Protein 4TX6 (pdb70)

Radius of gyration: 26.4 Å; Cα contacts (8 Å, |Δi|>4): 1433; chains: 2; bounding box: 39×79×67 Å

Structure (mmCIF, N/CA/C/O backbone):
data_4TX6
#
_entry.id   4TX6
#
_cell.length_a   76.398
_cell.length_b   128.514
_cell.length_c   212.102
_cell.angle_alpha   90.00
_cell.angle_beta   90.00
_cell.angle_gamma   90.00
#
_symmetry.space_group_name_H-M   'I 21 21 21'
#
loop_
_entity.id
_entity.type
_entity.pdbx_description
1 polymer 'Class III chitinase ChiA1'
2 non-polymer 3-(2-methoxyphenyl)-6-methyl[1,2]oxazolo[5,4-d]pyrimidin-4(5H)-one
3 non-polymer 'PHOSPHATE ION'
4 water water
#
loop_
_atom_site.group_PDB
_atom_site.id
_atom_site.type_symbol
_atom_site.label_atom_id
_atom_site.label_alt_id
_atom_site.label_comp_id
_atom_site.label_asym_id
_atom_site.label_entity_id
_atom_site.label_seq_id
_atom_site.pdbx_PDB_ins_code
_atom_site.Cartn_x
_atom_site.Cartn_y
_atom_site.Cartn_z
_atom_site.occupancy
_atom_site.B_iso_or_equiv
_atom_site.auth_seq_id
_atom_site.auth_comp_id
_atom_site.auth_asym_id
_atom_site.auth_atom_id
_atom_site.pdbx_PDB_model_num
ATOM 1 N N . SER A 1 2 ? 24.709 56.398 68.635 1.00 42.45 29 SER A N 1
ATOM 2 C CA . SER A 1 2 ? 25.858 56.702 69.566 1.00 41.95 29 SER A CA 1
ATOM 3 C C . SER A 1 2 ? 26.287 55.566 70.592 1.00 38.40 29 SER A C 1
ATOM 4 O O . SER A 1 2 ? 27.487 55.331 70.740 1.00 41.01 29 SER A O 1
ATOM 7 N N . ASN A 1 3 ? 25.365 54.863 71.269 1.00 28.86 30 ASN A N 1
ATOM 8 C CA . ASN A 1 3 ? 25.766 53.868 72.245 1.00 24.64 30 ASN A CA 1
ATOM 9 C C . ASN A 1 3 ? 25.371 52.456 71.725 1.00 21.53 30 ASN A C 1
ATOM 10 O O . ASN A 1 3 ? 24.428 52.288 70.947 1.00 18.74 30 ASN A O 1
ATOM 15 N N . LEU A 1 4 ? 26.130 51.458 72.148 1.00 17.03 31 LEU A N 1
ATOM 16 C CA . LEU A 1 4 ? 25.818 50.065 71.834 1.00 16.18 31 LEU A CA 1
ATOM 17 C C . LEU A 1 4 ? 25.604 49.317 73.143 1.00 14.91 31 LEU A C 1
ATOM 18 O O . LEU A 1 4 ? 26.495 49.322 74.024 1.00 14.88 31 LEU A O 1
ATOM 23 N N . ALA A 1 5 ? 24.431 48.714 73.294 1.00 15.09 32 ALA A N 1
ATOM 24 C CA . ALA A 1 5 ? 24.070 47.924 74.453 1.00 14.97 32 ALA A CA 1
ATOM 25 C C . ALA A 1 5 ? 23.947 46.457 74.022 1.00 15.14 32 ALA A C 1
ATOM 26 O O . ALA A 1 5 ? 23.573 46.156 72.854 1.00 14.61 32 ALA A O 1
ATOM 28 N N . ILE A 1 6 ? 24.285 45.551 74.934 1.00 14.21 33 ILE A N 1
ATOM 29 C CA . ILE A 1 6 ? 24.209 44.099 74.675 1.00 14.01 33 ILE A CA 1
ATOM 30 C C . ILE A 1 6 ? 23.789 43.370 75.930 1.00 14.24 33 ILE A C 1
ATOM 31 O O . ILE A 1 6 ? 24.138 43.801 77.042 1.00 14.98 33 ILE A O 1
ATOM 36 N N . TYR A 1 7 ? 23.025 42.285 75.755 1.00 13.35 34 TYR A N 1
ATOM 37 C CA . TYR A 1 7 ? 22.694 41.359 76.835 1.00 13.13 34 TYR A CA 1
ATOM 38 C C . TYR A 1 7 ? 23.785 40.275 76.962 1.00 13.36 34 TYR A C 1
ATOM 39 O O . TYR A 1 7 ? 24.344 39.799 75.947 1.00 14.04 34 TYR A O 1
ATOM 48 N N . TRP A 1 8 ? 24.081 39.903 78.197 1.00 13.46 35 TRP A N 1
ATOM 49 C CA . TRP A 1 8 ? 24.945 38.782 78.496 1.00 13.40 35 TRP A CA 1
ATOM 50 C C . TRP A 1 8 ? 24.301 38.003 79.624 1.00 13.71 35 TRP A C 1
ATOM 51 O O . TRP A 1 8 ? 23.561 38.574 80.442 1.00 14.33 35 TRP A O 1
ATOM 62 N N . GLY A 1 9 ? 24.564 36.695 79.641 1.00 14.33 36 GLY A N 1
ATOM 63 C CA . GLY A 1 9 ? 24.237 35.824 80.761 1.00 14.16 36 GLY A CA 1
ATOM 64 C C . GLY A 1 9 ? 23.424 34.600 80.353 1.00 15.79 36 GLY A C 1
ATOM 65 O O . GLY A 1 9 ? 23.344 33.665 81.114 1.00 14.53 36 GLY A O 1
ATOM 66 N N . GLN A 1 10 ? 22.796 34.625 79.174 1.00 15.56 37 GLN A N 1
ATOM 67 C CA . GLN A 1 10 ? 21.935 33.522 78.736 1.00 17.43 37 GLN A CA 1
ATOM 68 C C . GLN A 1 10 ? 22.465 32.840 77.451 1.00 18.41 37 GLN A C 1
ATOM 69 O O . GLN A 1 10 ? 21.726 32.117 76.784 1.00 20.70 37 GLN A O 1
ATOM 75 N N . GLY A 1 11 ? 23.702 33.097 77.087 1.00 16.51 38 GLY A N 1
ATOM 76 C CA . GLY A 1 11 ? 24.268 32.518 75.868 1.00 18.94 38 GLY A CA 1
ATOM 77 C C . GLY A 1 11 ? 24.771 31.102 76.146 1.00 19.20 38 GLY A C 1
ATOM 78 O O . GLY A 1 11 ? 25.484 30.886 77.117 1.00 17.43 38 GLY A O 1
ATOM 79 N N . PRO A 1 12 ? 24.395 30.125 75.308 1.00 20.44 39 PRO A N 1
ATOM 80 C CA . PRO A 1 12 ? 24.931 28.759 75.495 1.00 19.81 39 PRO A CA 1
ATOM 81 C C . PRO A 1 12 ? 26.427 28.709 75.382 1.00 16.34 39 PRO A C 1
ATOM 82 O O . PRO A 1 12 ? 26.983 29.279 74.461 1.00 15.40 39 PRO A O 1
ATOM 86 N N . ASN A 1 13 ? 27.078 28.101 76.379 1.00 15.38 40 ASN A N 1
ATOM 87 C CA . ASN A 1 13 ? 28.525 28.036 76.480 1.00 15.88 40 ASN A CA 1
ATOM 88 C C . ASN A 1 13 ? 29.171 29.396 76.400 1.00 15.40 40 ASN A C 1
ATOM 89 O O . ASN A 1 13 ? 30.273 29.534 75.944 1.00 15.62 40 ASN A O 1
ATOM 94 N N . GLN A 1 14 ? 28.498 30.427 76.916 1.00 15.49 41 GLN A N 1
ATOM 95 C CA . GLN A 1 14 ? 29.059 31.779 76.852 1.00 14.28 41 GLN A CA 1
ATOM 96 C C . GLN A 1 14 ? 30.393 31.852 77.531 1.00 14.59 41 GLN A C 1
ATOM 97 O O . GLN A 1 14 ? 30.616 31.232 78.569 1.00 14.50 41 GLN A O 1
ATOM 103 N N . LEU A 1 15 ? 31.256 32.705 77.016 1.00 14.70 42 LEU A N 1
ATOM 104 C CA . LEU A 1 15 ? 32.429 33.133 77.743 1.00 15.82 42 LEU A CA 1
ATOM 105 C C . LEU A 1 15 ? 32.018 33.958 78.935 1.00 15.39 42 LEU A C 1
ATOM 106 O O . LEU A 1 15 ? 30.945 34.577 78.945 1.00 14.55 42 LEU A O 1
ATOM 111 N N . ARG A 1 16 ? 32.913 34.035 79.912 1.00 15.38 43 ARG A N 1
ATOM 112 C CA . ARG A 1 16 ? 32.654 34.840 81.101 1.00 15.41 43 ARG A CA 1
ATOM 113 C C . ARG A 1 16 ? 32.524 36.312 80.757 1.00 14.78 43 ARG A C 1
ATOM 114 O O . ARG A 1 16 ? 33.034 36.773 79.748 1.00 14.45 43 ARG A O 1
ATOM 122 N N . LEU A 1 17 ? 31.911 37.054 81.659 1.00 13.71 44 LEU A N 1
ATOM 123 C CA . LEU A 1 17 ? 31.662 38.447 81.455 1.00 13.36 44 LEU A CA 1
ATOM 124 C C . LEU A 1 17 ? 32.913 39.260 81.130 1.00 13.98 44 LEU A C 1
ATOM 125 O O . LEU A 1 17 ? 32.805 40.144 80.283 1.00 14.62 44 LEU A O 1
ATOM 130 N N . SER A 1 18 ? 34.060 39.011 81.779 1.00 13.68 45 SER A N 1
ATOM 131 C CA . SER A 1 18 ? 35.263 39.794 81.549 1.00 14.83 45 SER A CA 1
ATOM 132 C C . SER A 1 18 ? 35.688 39.776 80.068 1.00 15.68 45 SER A C 1
ATOM 133 O O . SER A 1 18 ? 36.281 40.743 79.615 1.00 14.64 45 SER A O 1
ATOM 136 N N . HIS A 1 19 ? 35.356 38.728 79.323 1.00 15.46 46 HIS A N 1
ATOM 137 C CA . HIS A 1 19 ? 35.656 38.747 77.889 1.00 16.88 46 HIS A CA 1
ATOM 138 C C . HIS A 1 19 ? 34.978 39.923 77.193 1.00 15.97 46 HIS A C 1
ATOM 139 O O . HIS A 1 19 ? 35.579 40.632 76.395 1.00 16.43 46 HIS A O 1
ATOM 146 N N . PHE A 1 20 ? 33.728 40.167 77.546 1.00 15.06 47 PHE A N 1
ATOM 147 C CA . PHE A 1 20 ? 32.976 41.307 77.021 1.00 15.83 47 PHE A CA 1
ATOM 148 C C . PHE A 1 20 ? 33.320 42.641 77.671 1.00 15.69 47 PHE A C 1
ATOM 149 O O . PHE A 1 20 ? 33.308 43.672 76.986 1.00 15.41 47 PHE A O 1
ATOM 157 N N . CYS A 1 21 ? 33.754 42.626 78.941 1.00 14.74 48 CYS A N 1
ATOM 158 C CA . CYS A 1 21 ? 34.346 43.827 79.510 1.00 15.53 48 CYS A CA 1
ATOM 159 C C . CYS A 1 21 ? 35.555 44.341 78.711 1.00 15.41 48 CYS A C 1
ATOM 160 O O . CYS A 1 21 ? 35.842 45.522 78.761 1.00 15.50 48 CYS A O 1
ATOM 163 N N . GLN A 1 22 ? 36.250 43.451 78.020 1.00 14.58 49 GLN A N 1
ATOM 164 C CA . GLN A 1 22 ? 37.421 43.816 77.209 1.00 15.83 49 GLN A CA 1
ATOM 165 C C . GLN A 1 22 ? 37.085 44.240 75.780 1.00 15.82 49 GLN A C 1
ATOM 166 O O . GLN A 1 22 ? 37.971 44.591 75.013 1.00 16.67 49 GLN A O 1
ATOM 172 N N . GLU A 1 23 ? 35.826 44.154 75.413 1.00 15.98 50 GLU A N 1
ATOM 173 C CA . GLU A 1 23 ? 35.394 44.527 74.052 1.00 16.51 50 GLU A CA 1
ATOM 174 C C . GLU A 1 23 ? 35.083 46.016 74.013 1.00 16.11 50 GLU A C 1
ATOM 175 O O . GLU A 1 23 ? 34.079 46.465 74.542 1.00 16.21 50 GLU A O 1
ATOM 181 N N . THR A 1 24 ? 35.962 46.782 73.405 1.00 16.11 51 THR A N 1
ATOM 182 C CA . THR A 1 24 ? 35.871 48.231 73.410 1.00 17.86 51 THR A CA 1
ATOM 183 C C . THR A 1 24 ? 34.512 48.769 72.977 1.00 18.30 51 THR A C 1
ATOM 184 O O . THR A 1 24 ? 33.982 49.736 73.576 1.00 18.69 51 THR A O 1
ATOM 188 N N . SER A 1 25 ? 33.959 48.151 71.938 1.00 17.48 52 SER A N 1
ATOM 189 C CA . SER A 1 25 ? 32.752 48.677 71.301 1.00 17.80 52 SER A CA 1
ATOM 190 C C . SER A 1 25 ? 31.535 48.714 72.209 1.00 16.90 52 SER A C 1
ATOM 191 O O . SER A 1 25 ? 30.638 49.509 71.933 1.00 18.27 52 SER A O 1
ATOM 194 N N . LEU A 1 26 ? 31.467 47.872 73.257 1.00 15.33 53 LEU A N 1
ATOM 195 C CA . LEU A 1 26 ? 30.269 47.816 74.108 1.00 16.01 53 LEU A CA 1
ATOM 196 C C . LEU A 1 26 ? 30.210 48.977 75.077 1.00 16.31 53 LEU A C 1
ATOM 197 O O . LEU A 1 26 ? 31.189 49.236 75.804 1.00 17.70 53 LEU A O 1
ATOM 202 N N . ASP A 1 27 ? 29.085 49.676 75.133 1.00 15.01 54 ASP A N 1
ATOM 203 C CA . ASP A 1 27 ? 28.933 50.754 76.100 1.00 15.41 54 ASP A CA 1
ATOM 204 C C . ASP A 1 27 ? 28.127 50.370 77.343 1.00 15.10 54 ASP A C 1
ATOM 205 O O . ASP A 1 27 ? 28.409 50.873 78.436 1.00 14.68 54 ASP A O 1
ATOM 210 N N . ILE A 1 28 ? 27.132 49.517 77.140 1.00 14.45 55 ILE A N 1
ATOM 211 C CA . ILE A 1 28 ? 26.201 49.072 78.154 1.00 15.02 55 ILE A CA 1
ATOM 212 C C . ILE A 1 28 ? 26.058 47.551 78.070 1.00 15.38 55 ILE A C 1
ATOM 213 O O . ILE A 1 28 ? 25.837 47.009 76.981 1.00 15.94 55 ILE A O 1
ATOM 218 N N . ILE A 1 29 ? 26.211 46.864 79.195 1.00 15.25 56 ILE A N 1
ATOM 219 C CA . ILE A 1 29 ? 25.954 45.439 79.252 1.00 15.34 56 ILE A CA 1
ATOM 220 C C . ILE A 1 29 ? 24.836 45.161 80.268 1.00 14.92 56 ILE A C 1
ATOM 221 O O . ILE A 1 29 ? 24.935 45.549 81.436 1.00 13.93 56 ILE A O 1
ATOM 226 N N . ASN A 1 30 ? 23.789 44.479 79.795 1.00 13.96 57 ASN A N 1
ATOM 227 C CA . ASN A 1 30 ? 22.643 44.095 80.601 1.00 13.84 57 ASN A CA 1
ATOM 228 C C . ASN A 1 30 ? 22.843 42.624 80.964 1.00 14.32 57 ASN A C 1
ATOM 229 O O . ASN A 1 30 ? 22.857 41.763 80.074 1.00 14.01 57 ASN A O 1
ATOM 234 N N . ILE A 1 31 ? 22.964 42.356 82.256 1.00 14.16 58 ILE A N 1
ATOM 235 C CA . ILE A 1 31 ? 23.160 41.006 82.765 1.00 14.74 58 ILE A CA 1
ATOM 236 C C . ILE A 1 31 ? 21.820 40.371 83.057 1.00 13.83 58 ILE A C 1
ATOM 237 O O . ILE A 1 31 ? 21.074 40.837 83.938 1.00 14.12 58 ILE A O 1
ATOM 242 N N . GLY A 1 32 ? 21.455 39.345 82.301 1.00 13.66 59 GLY A N 1
ATOM 243 C CA . GLY A 1 32 ? 20.164 38.678 82.458 1.00 13.80 59 GLY A CA 1
ATOM 244 C C . GLY A 1 32 ? 20.295 37.315 83.133 1.00 14.42 59 GLY A C 1
ATOM 245 O O . GLY A 1 32 ? 21.126 36.508 82.673 1.00 14.47 59 GLY A O 1
ATOM 246 N N . PHE A 1 33 ? 19.495 37.007 84.187 1.00 13.95 60 PHE A N 1
ATOM 247 C CA . PHE A 1 33 ? 18.303 37.740 84.583 1.00 14.44 60 PHE A CA 1
ATOM 248 C C . PHE A 1 33 ? 17.997 37.459 86.036 1.00 14.88 60 PHE A C 1
ATOM 249 O O . PHE A 1 33 ? 18.269 36.345 86.549 1.00 14.34 60 PHE A O 1
ATOM 257 N N . ILE A 1 34 ? 17.380 38.453 86.666 1.00 14.33 61 ILE A N 1
ATOM 258 C CA . ILE A 1 34 ? 16.535 38.229 87.823 1.00 15.20 61 ILE A CA 1
ATOM 259 C C . ILE A 1 34 ? 15.188 37.765 87.277 1.00 15.09 61 ILE A C 1
ATOM 260 O O . ILE A 1 34 ? 14.300 38.570 86.928 1.00 13.86 61 ILE A O 1
ATOM 265 N N . ASN A 1 35 ? 15.040 36.452 87.210 1.00 14.97 62 ASN A N 1
ATOM 266 C CA . ASN A 1 35 ? 13.906 35.866 86.456 1.00 16.81 62 ASN A CA 1
ATOM 267 C C . ASN A 1 35 ? 12.761 35.322 87.308 1.00 18.08 62 ASN A C 1
ATOM 268 O O . ASN A 1 35 ? 11.702 35.007 86.768 1.00 18.44 62 ASN A O 1
ATOM 273 N N . TYR A 1 36 ? 12.953 35.237 88.624 1.00 17.36 63 TYR A N 1
ATOM 274 C CA . TYR A 1 36 ? 11.908 34.851 89.532 1.00 18.48 63 TYR A CA 1
ATOM 275 C C . TYR A 1 36 ? 11.546 36.005 90.412 1.00 18.77 63 TYR A C 1
ATOM 276 O O . TYR A 1 36 ? 12.430 36.679 90.964 1.00 17.99 63 TYR A O 1
ATOM 285 N N . PHE A 1 37 ? 10.251 36.279 90.530 1.00 17.72 64 PHE A N 1
ATOM 286 C CA . PHE A 1 37 ? 9.811 37.429 91.253 1.00 18.03 64 PHE A CA 1
ATOM 287 C C . PHE A 1 37 ? 9.239 37.021 92.615 1.00 19.42 64 PHE A C 1
ATOM 288 O O . PHE A 1 37 ? 8.765 35.887 92.790 1.00 19.05 64 PHE A O 1
ATOM 296 N N . PRO A 1 38 ? 9.311 37.950 93.589 1.00 20.51 65 PRO A N 1
ATOM 297 C CA . PRO A 1 38 ? 9.017 37.607 94.986 1.00 20.82 65 PRO A CA 1
ATOM 298 C C . PRO A 1 38 ? 7.615 37.070 95.240 1.00 21.50 65 PRO A C 1
ATOM 299 O O . PRO A 1 38 ? 7.462 36.235 96.132 1.00 22.42 65 PRO A O 1
ATOM 303 N N . ASP A 1 39 ? 6.608 37.531 94.503 1.00 21.76 66 ASP A N 1
ATOM 304 C CA . ASP A 1 39 ? 5.225 37.090 94.805 1.00 23.92 66 ASP A CA 1
ATOM 305 C C . ASP A 1 39 ? 5.036 35.608 94.566 1.00 25.46 66 ASP A C 1
ATOM 306 O O . ASP A 1 39 ? 4.194 34.990 95.214 1.00 29.40 66 ASP A O 1
ATOM 311 N N . MET A 1 40 ? 5.798 35.011 93.675 1.00 24.04 67 MET A N 1
ATOM 312 C CA . MET A 1 40 ? 5.556 33.621 93.386 1.00 26.70 67 MET A CA 1
ATOM 313 C C . MET A 1 40 ? 6.775 32.736 93.489 1.00 26.70 67 MET A C 1
ATOM 314 O O . MET A 1 40 ? 6.796 31.620 92.998 1.00 27.53 67 MET A O 1
ATOM 319 N N . SER A 1 41 ? 7.783 33.173 94.210 1.00 26.17 68 SER A N 1
ATOM 320 C CA A SER A 1 41 ? 9.014 32.411 94.300 0.50 26.66 68 SER A CA 1
ATOM 321 C CA B SER A 1 41 ? 8.999 32.394 94.303 0.50 25.98 68 SER A CA 1
ATOM 322 C C . SER A 1 41 ? 9.251 31.929 95.734 1.00 26.02 68 SER A C 1
ATOM 323 O O . SER A 1 41 ? 8.730 32.485 96.671 1.00 25.58 68 SER A O 1
ATOM 328 N N . PRO A 1 42 ? 10.061 30.889 95.897 1.00 29.27 69 PRO A N 1
ATOM 329 C CA . PRO A 1 42 ? 10.269 30.394 97.269 1.00 33.02 69 PRO A CA 1
ATOM 330 C C . PRO A 1 42 ? 10.945 31.401 98.176 1.00 32.65 69 PRO A C 1
ATOM 331 O O . PRO A 1 42 ? 11.869 32.109 97.763 1.00 33.39 69 PRO A O 1
ATOM 335 N N . GLY A 1 43 ? 10.406 31.513 99.377 1.00 33.96 70 GLY A N 1
ATOM 336 C CA . GLY A 1 43 ? 10.872 32.440 100.372 1.00 33.91 70 GLY A CA 1
ATOM 337 C C . GLY A 1 43 ? 10.394 33.828 100.124 1.00 33.16 70 GLY A C 1
ATOM 338 O O . GLY A 1 43 ? 10.681 34.728 100.914 1.00 30.64 70 GLY A O 1
ATOM 339 N N . HIS A 1 44 ? 9.646 34.025 99.029 1.00 34.14 71 HIS A N 1
ATOM 340 C CA . HIS A 1 44 ? 9.291 35.358 98.612 1.00 32.45 71 HIS A CA 1
ATOM 341 C C . HIS A 1 44 ? 10.527 36.252 98.386 1.00 27.71 71 HIS A C 1
ATOM 342 O O . HIS A 1 44 ? 10.483 37.474 98.550 1.00 25.47 71 HIS A O 1
ATOM 349 N N . TRP A 1 45 ? 11.610 35.628 97.952 1.00 24.88 72 TRP A N 1
ATOM 350 C CA . TRP A 1 45 ? 12.794 36.356 97.467 1.00 23.87 72 TRP A CA 1
ATOM 351 C C . TRP A 1 45 ? 12.838 36.300 95.939 1.00 22.40 72 TRP A C 1
ATOM 352 O O . TRP A 1 45 ? 12.396 35.330 95.316 1.00 22.22 72 TRP A O 1
ATOM 363 N N . PRO A 1 46 ? 13.450 37.295 95.331 1.00 21.88 73 PRO A N 1
ATOM 364 C CA . PRO A 1 46 ? 13.647 37.119 93.895 1.00 21.43 73 PRO A CA 1
ATOM 365 C C . PRO A 1 46 ? 14.615 35.993 93.633 1.00 22.36 73 PRO A C 1
ATOM 366 O O . PRO A 1 46 ? 15.282 35.540 94.559 1.00 23.95 73 PRO A O 1
ATOM 370 N N . GLY A 1 47 ? 14.681 35.533 92.388 1.00 20.25 74 GLY A N 1
ATOM 371 C CA . GLY A 1 47 ? 15.584 34.451 92.014 1.00 19.86 74 GLY A CA 1
ATOM 372 C C . GLY A 1 47 ? 16.319 34.869 90.761 1.00 18.27 74 GLY A C 1
ATOM 373 O O . GLY A 1 47 ? 15.882 35.765 90.035 1.00 17.54 74 GLY A O 1
ATOM 374 N N . SER A 1 48 ? 17.444 34.220 90.519 1.00 17.71 75 SER A N 1
ATOM 375 C CA . SER A 1 48 ? 18.326 34.620 89.436 1.00 17.16 75 SER A CA 1
ATOM 376 C C . SER A 1 48 ? 18.757 33.377 88.639 1.00 17.45 75 SER A C 1
ATOM 377 O O . SER A 1 48 ? 18.770 32.228 89.154 1.00 17.48 75 SER A O 1
ATOM 380 N N . ASN A 1 49 ? 19.146 33.645 87.403 1.00 17.43 76 ASN A N 1
ATOM 381 C CA . ASN A 1 49 ? 19.716 32.669 86.493 1.00 17.18 76 ASN A CA 1
ATOM 382 C C . ASN A 1 49 ? 20.655 33.377 85.524 1.00 15.74 76 ASN A C 1
ATOM 383 O O . ASN A 1 49 ? 20.247 34.330 84.835 1.00 15.35 76 ASN A O 1
ATOM 388 N N . PHE A 1 50 ? 21.885 32.912 85.467 1.00 14.83 77 PHE A N 1
ATOM 389 C CA . PHE A 1 50 ? 22.903 33.449 84.552 1.00 15.29 77 PHE A CA 1
ATOM 390 C C . PHE A 1 50 ? 23.533 32.312 83.740 1.00 15.18 77 PHE A C 1
ATOM 391 O O . PHE A 1 50 ? 24.758 32.234 83.531 1.00 14.72 77 PHE A O 1
ATOM 399 N N . GLY A 1 51 ? 22.662 31.457 83.225 1.00 16.27 78 GLY A N 1
ATOM 400 C CA . GLY A 1 51 ? 23.089 30.397 82.315 1.00 16.83 78 GLY A CA 1
ATOM 401 C C . GLY A 1 51 ? 24.174 29.530 82.920 1.00 17.67 78 GLY A C 1
ATOM 402 O O . GLY A 1 51 ? 24.050 29.057 84.049 1.00 18.09 78 GLY A O 1
ATOM 403 N N . ASN A 1 52 ? 25.289 29.386 82.220 1.00 17.73 79 ASN A N 1
ATOM 404 C CA . ASN A 1 52 ? 26.360 28.525 82.718 1.00 17.69 79 ASN A CA 1
ATOM 405 C C . ASN A 1 52 ? 27.192 29.105 83.837 1.00 19.11 79 ASN A C 1
ATOM 406 O O . ASN A 1 52 ? 28.112 28.467 84.300 1.00 20.13 79 ASN A O 1
ATOM 411 N N . GLN A 1 53 ? 26.876 30.327 84.287 1.00 17.88 80 GLN A N 1
ATOM 412 C CA . GLN A 1 53 ? 27.659 30.994 85.291 1.00 17.80 80 GLN A CA 1
ATOM 413 C C . GLN A 1 53 ? 27.162 30.645 86.727 1.00 18.77 80 GLN A C 1
ATOM 414 O O . GLN A 1 53 ? 26.019 30.251 86.922 1.00 19.36 80 GLN A O 1
ATOM 420 N N . CYS A 1 54 ? 28.059 30.830 87.690 1.00 18.98 81 CYS A N 1
ATOM 421 C CA . CYS A 1 54 ? 27.801 30.601 89.133 1.00 21.32 81 CYS A CA 1
ATOM 422 C C . CYS A 1 54 ? 27.856 29.112 89.498 1.00 21.74 81 CYS A C 1
ATOM 423 O O . CYS A 1 54 ? 27.720 28.212 88.647 1.00 21.98 81 CYS A O 1
ATOM 426 N N . ASP A 1 55 ? 28.064 28.854 90.778 1.00 22.44 82 ASP A N 1
ATOM 427 C CA . ASP A 1 55 ? 28.387 27.502 91.194 1.00 23.34 82 ASP A CA 1
ATOM 428 C C . ASP A 1 55 ? 27.118 26.708 91.503 1.00 25.46 82 ASP A C 1
ATOM 429 O O . ASP A 1 55 ? 27.197 25.578 91.965 1.00 24.56 82 ASP A O 1
ATOM 434 N N . GLY A 1 56 ? 25.941 27.288 91.273 1.00 21.95 83 GLY A N 1
ATOM 435 C CA . GLY A 1 56 ? 24.728 26.566 91.557 1.00 22.87 83 GLY A CA 1
ATOM 436 C C . GLY A 1 56 ? 24.172 26.714 92.991 1.00 22.32 83 GLY A C 1
ATOM 437 O O . GLY A 1 56 ? 22.982 26.473 93.188 1.00 23.09 83 GLY A O 1
ATOM 438 N N . SER A 1 57 ? 24.968 27.127 93.970 1.00 22.16 84 SER A N 1
ATOM 439 C CA A SER A 1 57 ? 24.419 27.366 95.316 0.50 22.39 84 SER A CA 1
ATOM 440 C CA B SER A 1 57 ? 24.437 27.367 95.315 0.50 22.17 84 SER A CA 1
ATOM 441 C C . SER A 1 57 ? 23.379 28.485 95.323 1.00 21.58 84 SER A C 1
ATOM 442 O O . SER A 1 57 ? 23.437 29.429 94.510 1.00 18.39 84 SER A O 1
ATOM 447 N N . VAL A 1 58 ? 22.437 28.377 96.263 1.00 19.96 85 VAL A N 1
ATOM 448 C CA . VAL A 1 58 ? 21.417 29.392 96.458 1.00 18.79 85 VAL A CA 1
ATOM 449 C C . VAL A 1 58 ? 21.328 29.856 97.897 1.00 19.10 85 VAL A C 1
ATOM 450 O O . VAL A 1 58 ? 21.636 29.103 98.831 1.00 18.02 85 VAL A O 1
ATOM 454 N N . TYR A 1 59 ? 20.896 31.089 98.094 1.00 17.71 86 TYR A N 1
ATOM 455 C CA . TYR A 1 59 ? 20.602 31.588 99.444 1.00 18.57 86 TYR A CA 1
ATOM 456 C C . TYR A 1 59 ? 19.401 30.861 100.061 1.00 18.70 86 TYR A C 1
ATOM 457 O O . TYR A 1 59 ? 18.513 30.429 99.335 1.00 18.25 86 TYR A O 1
ATOM 466 N N . VAL A 1 60 ? 19.360 30.844 101.393 1.00 18.90 87 VAL A N 1
ATOM 467 C CA . VAL A 1 60 ? 18.166 30.491 102.165 1.00 19.50 87 VAL A CA 1
ATOM 468 C C . VAL A 1 60 ? 17.736 31.675 102.958 1.00 19.51 87 VAL A C 1
ATOM 469 O O . VAL A 1 60 ? 18.565 32.554 103.315 1.00 18.95 87 VAL A O 1
ATOM 473 N N . THR A 1 61 ? 16.436 31.741 103.214 1.00 19.60 88 THR A N 1
ATOM 474 C CA . THR A 1 61 ? 15.902 32.774 104.095 1.00 20.44 88 THR A CA 1
ATOM 475 C C . THR A 1 61 ? 16.336 32.489 105.509 1.00 21.13 88 THR A C 1
ATOM 476 O O . THR A 1 61 ? 16.832 31.408 105.813 1.00 21.36 88 THR A O 1
ATOM 480 N N A ASN A 1 62 ? 16.148 33.460 106.381 0.50 22.14 89 ASN A N 1
ATOM 481 N N B ASN A 1 62 ? 16.159 33.434 106.410 0.50 21.38 89 ASN A N 1
ATOM 482 C CA A ASN A 1 62 ? 16.642 33.328 107.739 0.50 23.80 89 ASN A CA 1
ATOM 483 C CA B ASN A 1 62 ? 16.661 33.207 107.762 0.50 22.39 89 ASN A CA 1
ATOM 484 C C A ASN A 1 62 ? 15.858 32.214 108.525 0.50 25.00 89 ASN A C 1
ATOM 485 C C B ASN A 1 62 ? 15.863 32.153 108.533 0.50 24.11 89 ASN A C 1
ATOM 486 O O A ASN A 1 62 ? 16.293 31.804 109.581 0.50 24.44 89 ASN A O 1
ATOM 487 O O B ASN A 1 62 ? 16.275 31.730 109.591 0.50 23.72 89 ASN A O 1
ATOM 496 N N . ASP A 1 63 ? 14.743 31.706 107.975 1.00 26.26 90 ASP A N 1
ATOM 497 C CA . ASP A 1 63 ? 14.029 30.523 108.506 1.00 30.27 90 ASP A CA 1
ATOM 498 C C . ASP A 1 63 ? 14.303 29.252 107.738 1.00 29.27 90 ASP A C 1
ATOM 499 O O . ASP A 1 63 ? 13.666 28.226 107.936 1.00 31.03 90 ASP A O 1
ATOM 504 N N . GLY A 1 64 ? 15.281 29.286 106.866 1.00 26.11 91 GLY A N 1
ATOM 505 C CA . GLY A 1 64 ? 15.754 28.078 106.233 1.00 25.75 91 GLY A CA 1
ATOM 506 C C . GLY A 1 64 ? 15.079 27.669 104.944 1.00 25.74 91 GLY A C 1
ATOM 507 O O . GLY A 1 64 ? 15.345 26.598 104.458 1.00 26.62 91 GLY A O 1
ATOM 508 N N . VAL A 1 65 ? 14.292 28.551 104.341 1.00 25.24 92 VAL A N 1
ATOM 509 C CA . VAL A 1 65 ? 13.587 28.247 103.120 1.00 25.57 92 VAL A CA 1
ATOM 510 C C . VAL A 1 65 ? 14.533 28.509 101.947 1.00 23.94 92 VAL A C 1
ATOM 511 O O . VAL A 1 65 ? 15.121 29.574 101.855 1.00 21.14 92 VAL A O 1
ATOM 515 N N . VAL A 1 66 ? 14.687 27.510 101.086 1.00 22.95 93 VAL A N 1
ATOM 516 C CA . VAL A 1 66 ? 15.573 27.569 99.953 1.00 24.71 93 VAL A CA 1
ATOM 517 C C . VAL A 1 66 ? 15.013 28.545 98.907 1.00 23.39 93 VAL A C 1
ATOM 518 O O . VAL A 1 66 ? 13.839 28.496 98.546 1.00 22.93 93 VAL A O 1
ATOM 522 N N . THR A 1 67 ? 15.840 29.474 98.446 1.00 21.10 94 THR A N 1
ATOM 523 C CA . THR A 1 67 ? 15.379 30.437 97.447 1.00 20.49 94 THR A CA 1
ATOM 524 C C . THR A 1 67 ? 15.930 30.024 96.108 1.00 20.06 94 THR A C 1
ATOM 525 O O . THR A 1 67 ? 16.743 29.060 96.005 1.00 19.34 94 THR A O 1
ATOM 529 N N . LYS A 1 68 ? 15.543 30.781 95.084 1.00 19.02 95 LYS A N 1
ATOM 530 C CA . LYS A 1 68 ? 16.145 30.681 93.777 1.00 20.72 95 LYS A CA 1
ATOM 531 C C . LYS A 1 68 ? 17.220 31.754 93.477 1.00 19.35 95 LYS A C 1
ATOM 532 O O . LYS A 1 68 ? 17.655 31.892 92.320 1.00 18.15 95 LYS A O 1
ATOM 538 N N . LEU A 1 69 ? 17.651 32.504 94.490 1.00 18.00 96 LEU A N 1
ATOM 539 C CA . LEU A 1 69 ? 18.692 33.494 94.281 1.00 17.19 96 LEU A CA 1
ATOM 540 C C . LEU A 1 69 ? 20.088 32.873 94.419 1.00 16.76 96 LEU A C 1
ATOM 541 O O . LEU A 1 69 ? 20.492 32.375 95.516 1.00 17.04 96 LEU A O 1
ATOM 546 N N . LEU A 1 70 ? 20.843 32.895 93.330 1.00 16.96 97 LEU A N 1
ATOM 547 C CA . LEU A 1 70 ? 22.173 32.300 93.308 1.00 17.04 97 LEU A CA 1
ATOM 548 C C . LEU A 1 70 ? 23.119 33.053 94.222 1.00 17.81 97 LEU A C 1
ATOM 549 O O . LEU A 1 70 ? 23.179 34.304 94.200 1.00 18.74 97 LEU A O 1
ATOM 554 N N . SER A 1 71 ? 23.905 32.296 94.988 1.00 17.61 98 SER A N 1
ATOM 555 C CA . SER A 1 71 ? 24.801 32.844 95.982 1.00 18.50 98 SER A CA 1
ATOM 556 C C . SER A 1 71 ? 26.286 32.594 95.681 1.00 18.85 98 SER A C 1
ATOM 557 O O . SER A 1 71 ? 27.159 33.022 96.470 1.00 19.42 98 SER A O 1
ATOM 560 N N . GLY A 1 72 ? 26.601 31.926 94.592 1.00 18.67 99 GLY A N 1
ATOM 561 C CA . GLY A 1 72 ? 28.033 31.738 94.260 1.00 19.85 99 GLY A CA 1
ATOM 562 C C . GLY A 1 72 ? 28.405 32.165 92.851 1.00 19.63 99 GLY A C 1
ATOM 563 O O . GLY A 1 72 ? 29.001 31.374 92.104 1.00 18.94 99 GLY A O 1
ATOM 564 N N . CYS A 1 73 ? 28.047 33.406 92.514 1.00 18.17 100 CYS A N 1
ATOM 565 C CA . CYS A 1 73 ? 28.383 34.032 91.232 1.00 18.98 100 CYS A CA 1
ATOM 566 C C . CYS A 1 73 ? 29.751 34.742 91.327 1.00 17.76 100 CYS A C 1
ATOM 567 O O . CYS A 1 73 ? 29.872 35.958 91.248 1.00 17.37 100 CYS A O 1
ATOM 570 N N . HIS A 1 74 ? 30.777 33.942 91.520 1.00 17.77 101 HIS A N 1
ATOM 571 C CA . HIS A 1 74 ? 32.122 34.454 91.793 1.00 18.87 101 HIS A CA 1
ATOM 572 C C . HIS A 1 74 ? 32.719 35.140 90.572 1.00 16.88 101 HIS A C 1
ATOM 573 O O . HIS A 1 74 ? 33.257 36.214 90.682 1.00 16.60 101 HIS A O 1
ATOM 580 N N . GLN A 1 75 ? 32.654 34.498 89.422 1.00 16.41 102 GLN A N 1
ATOM 581 C CA . GLN A 1 75 ? 33.209 35.114 88.199 1.00 16.31 102 GLN A CA 1
ATOM 582 C C . GLN A 1 75 ? 32.485 36.418 87.846 1.00 15.15 102 GLN A C 1
ATOM 583 O O . GLN A 1 75 ? 33.118 37.375 87.417 1.00 16.34 102 GLN A O 1
ATOM 589 N N . ILE A 1 76 ? 31.166 36.465 88.036 1.00 15.24 103 ILE A N 1
ATOM 590 C CA . ILE A 1 76 ? 30.427 37.716 87.811 1.00 14.96 103 ILE A CA 1
ATOM 591 C C . ILE A 1 76 ? 30.907 38.809 88.745 1.00 15.35 103 ILE A C 1
ATOM 592 O O . ILE A 1 76 ? 31.200 39.939 88.291 1.00 15.56 103 ILE A O 1
ATOM 597 N N . MET A 1 77 ? 31.022 38.490 90.033 1.00 15.59 104 MET A N 1
ATOM 598 C CA . MET A 1 77 ? 31.530 39.425 91.003 1.00 17.29 104 MET A CA 1
ATOM 599 C C . MET A 1 77 ? 32.909 39.939 90.618 1.00 18.18 104 MET A C 1
ATOM 600 O O . MET A 1 77 ? 33.191 41.129 90.773 1.00 17.75 104 MET A O 1
ATOM 605 N N . GLU A 1 78 ? 33.771 39.044 90.150 1.00 17.65 105 GLU A N 1
ATOM 606 C CA . GLU A 1 78 ? 35.132 39.412 89.751 1.00 19.93 105 GLU A CA 1
ATOM 607 C C . GLU A 1 78 ? 35.119 40.323 88.513 1.00 18.81 105 GLU A C 1
ATOM 608 O O . GLU A 1 78 ? 35.954 41.206 88.377 1.00 18.91 105 GLU A O 1
ATOM 614 N N . ASP A 1 79 ? 34.181 40.089 87.611 1.00 16.76 106 ASP A N 1
ATOM 615 C CA . ASP A 1 79 ? 34.234 40.659 86.275 1.00 16.77 106 ASP A CA 1
ATOM 616 C C . ASP A 1 79 ? 33.563 42.03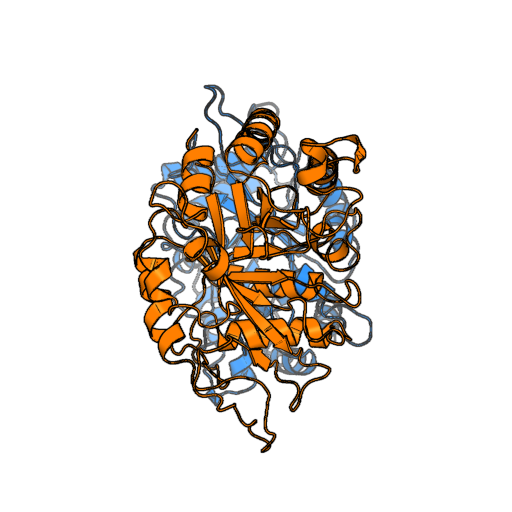0 86.139 1.00 16.36 106 ASP A C 1
ATOM 617 O O . ASP A 1 79 ? 34.027 42.868 85.390 1.00 16.36 106 ASP A O 1
ATOM 622 N N . ILE A 1 80 ? 32.473 42.265 86.851 1.00 15.64 107 ILE A N 1
ATOM 623 C CA . ILE A 1 80 ? 31.776 43.555 86.750 1.00 16.01 107 ILE A CA 1
ATOM 624 C C . ILE A 1 80 ? 32.701 44.756 86.946 1.00 16.51 107 ILE A C 1
ATOM 625 O O . ILE A 1 80 ? 32.605 45.708 86.154 1.00 15.91 107 ILE A O 1
ATOM 630 N N . PRO A 1 81 ? 33.624 44.710 87.930 1.00 16.78 108 PRO A N 1
ATOM 631 C CA . PRO A 1 81 ? 34.511 45.864 88.111 1.00 18.29 108 PRO A CA 1
ATOM 632 C C . PRO A 1 81 ? 35.443 46.132 86.926 1.00 18.47 108 PRO A C 1
ATOM 633 O O . PRO A 1 81 ? 35.881 47.282 86.742 1.00 18.50 108 PRO A O 1
ATOM 637 N N . ILE A 1 82 ? 35.732 45.086 86.147 1.00 17.95 109 ILE A N 1
ATOM 638 C CA . ILE A 1 82 ? 36.530 45.246 84.934 1.00 17.73 109 ILE A CA 1
ATOM 639 C C . ILE A 1 82 ? 35.760 46.049 83.902 1.00 17.22 109 ILE A C 1
ATOM 640 O O . ILE A 1 82 ? 36.292 47.024 83.356 1.00 17.44 109 ILE A O 1
ATOM 645 N N . CYS A 1 83 ? 34.500 45.675 83.685 1.00 16.67 110 CYS A N 1
ATOM 646 C CA . CYS A 1 83 ? 33.597 46.436 82.842 1.00 17.22 110 CYS A CA 1
ATOM 647 C C . CYS A 1 83 ? 33.522 47.879 83.239 1.00 17.06 110 CYS A C 1
ATOM 648 O O . CYS A 1 83 ? 33.590 48.775 82.377 1.00 17.35 110 CYS A O 1
ATOM 651 N N . GLN A 1 84 ? 33.351 48.130 84.530 1.00 16.27 111 GLN A N 1
ATOM 652 C CA . GLN A 1 84 ? 33.195 49.489 84.996 1.00 17.03 111 GLN A CA 1
ATOM 653 C C . GLN A 1 84 ? 34.512 50.265 84.860 1.00 17.50 111 GLN A C 1
ATOM 654 O O . GLN A 1 84 ? 34.498 51.445 84.500 1.00 17.73 111 GLN A O 1
ATOM 660 N N . ALA A 1 85 ? 35.637 49.614 85.140 1.00 18.13 112 ALA A N 1
ATOM 661 C CA . ALA A 1 85 ? 36.950 50.258 84.974 1.00 19.04 112 ALA A CA 1
ATOM 662 C C . ALA A 1 85 ? 37.143 50.692 83.512 1.00 19.18 112 ALA A C 1
ATOM 663 O O . ALA A 1 85 ? 37.744 51.729 83.223 1.00 18.98 112 ALA A O 1
ATOM 665 N N . ALA A 1 86 ? 36.608 49.888 82.597 1.00 19.32 113 ALA A N 1
ATOM 666 C CA . ALA A 1 86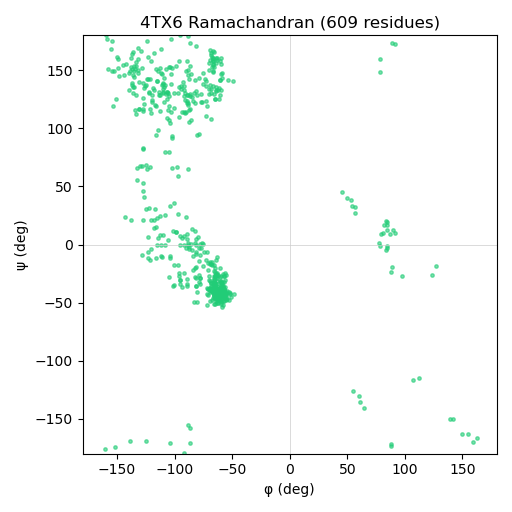 ? 36.684 50.181 81.161 1.00 20.38 113 ALA A CA 1
ATOM 667 C C . ALA A 1 86 ? 35.693 51.230 80.710 1.00 21.23 113 ALA A C 1
ATOM 668 O O . ALA A 1 86 ? 35.634 51.574 79.529 1.00 23.01 113 ALA A O 1
ATOM 670 N N . GLY A 1 87 ? 34.914 51.753 81.636 1.00 20.67 114 GLY A N 1
ATOM 671 C CA . GLY A 1 87 ? 33.920 52.770 81.379 1.00 21.32 114 GLY A CA 1
ATOM 672 C C . GLY A 1 87 ? 32.548 52.269 80.888 1.00 20.60 114 GLY A C 1
ATOM 673 O O . GLY A 1 87 ? 31.730 53.067 80.445 1.00 21.81 114 GLY A O 1
ATOM 674 N N . LYS A 1 88 ? 32.252 50.988 81.063 1.00 17.93 115 LYS A N 1
ATOM 675 C CA . LYS A 1 88 ? 30.953 50.456 80.670 1.00 16.63 115 LYS A CA 1
ATOM 676 C C . LYS A 1 88 ? 29.933 50.628 81.792 1.00 16.66 115 LYS A C 1
ATOM 677 O O . LYS A 1 88 ? 30.284 50.633 82.955 1.00 16.52 115 LYS A O 1
ATOM 683 N N . LYS A 1 89 ? 28.664 50.704 81.429 1.00 16.03 116 LYS A N 1
ATOM 684 C CA . LYS A 1 89 ? 27.581 50.625 82.408 1.00 17.33 116 LYS A CA 1
ATOM 685 C C . LYS A 1 89 ? 27.073 49.200 82.439 1.00 17.04 116 LYS A C 1
ATOM 686 O O . LYS A 1 89 ? 26.775 48.641 81.379 1.00 15.95 116 LYS A O 1
ATOM 692 N N . VAL A 1 90 ? 26.963 48.624 83.636 1.00 16.99 117 VAL A N 1
ATOM 693 C CA . VAL A 1 90 ? 26.470 47.276 83.813 1.00 15.69 117 VAL A CA 1
ATOM 694 C C . VAL A 1 90 ? 25.118 47.335 84.529 1.00 15.34 117 VAL A C 1
ATOM 695 O O . VAL A 1 90 ? 25.024 47.812 85.657 1.00 16.12 117 VAL A O 1
ATOM 699 N N . LEU A 1 91 ? 24.066 46.916 83.845 1.00 14.36 118 LEU A N 1
ATOM 700 C CA . LEU A 1 91 ? 22.712 46.994 84.359 1.00 14.24 118 LEU A CA 1
ATOM 701 C C . LEU A 1 91 ? 22.263 45.580 84.654 1.00 13.82 118 LEU A C 1
ATOM 702 O O . LEU A 1 91 ? 22.541 44.652 83.911 1.00 14.33 118 LEU A O 1
ATOM 707 N N . LEU A 1 92 ? 21.586 45.396 85.749 1.00 14.45 119 LEU A N 1
ATOM 708 C CA . LEU A 1 92 ? 21.051 44.090 86.102 1.00 14.04 119 LEU A CA 1
ATOM 709 C C . LEU A 1 92 ? 19.633 44.003 85.509 1.00 13.87 119 LEU A C 1
ATOM 710 O O . LEU A 1 92 ? 18.760 44.862 85.816 1.00 14.02 119 LEU A O 1
ATOM 715 N N . SER A 1 93 ? 19.385 42.980 84.705 1.00 13.22 120 SER A N 1
ATOM 716 C CA . SER A 1 93 ? 18.117 42.867 84.010 1.00 14.06 120 SER A CA 1
ATOM 717 C C . SER A 1 93 ? 17.140 41.958 84.758 1.00 14.73 120 SER A C 1
ATOM 718 O O . SER A 1 93 ? 17.493 40.877 85.212 1.00 14.05 120 SER A O 1
ATOM 721 N N . ILE A 1 94 ? 15.908 42.438 84.832 1.00 14.87 121 ILE A N 1
ATOM 722 C CA . ILE A 1 94 ? 14.782 41.834 85.503 1.00 15.58 121 ILE A CA 1
ATOM 723 C C . ILE A 1 94 ? 13.840 41.268 84.442 1.00 16.24 121 ILE A C 1
ATOM 724 O O . ILE A 1 94 ? 13.417 41.988 83.518 1.00 16.67 121 ILE A O 1
ATOM 729 N N . GLY A 1 95 ? 13.535 39.980 84.562 1.00 15.90 122 GLY A N 1
ATOM 730 C CA . GLY A 1 95 ? 12.537 39.322 83.727 1.00 16.61 122 GLY A CA 1
ATOM 731 C C . GLY A 1 95 ? 13.186 38.328 82.802 1.00 17.34 122 GLY A C 1
ATOM 732 O O . GLY A 1 95 ? 13.795 37.360 83.237 1.00 18.19 122 GLY A O 1
ATOM 733 N N . GLY A 1 96 ? 13.103 38.598 81.498 1.00 17.09 123 GLY A N 1
ATOM 734 C CA . GLY A 1 96 ? 13.628 37.703 80.519 1.00 18.13 123 GLY A CA 1
ATOM 735 C C . GLY A 1 96 ? 12.497 36.765 80.123 1.00 22.68 123 GLY A C 1
ATOM 736 O O . GLY A 1 96 ? 11.423 36.769 80.721 1.00 24.27 123 GLY A O 1
ATOM 737 N N . ALA A 1 97 ? 12.717 35.954 79.118 1.00 25.59 124 ALA A N 1
ATOM 738 C CA . ALA A 1 97 ? 11.567 35.210 78.590 1.00 29.36 124 ALA A CA 1
ATOM 739 C C . ALA A 1 97 ? 11.172 33.929 79.363 1.00 28.99 124 ALA A C 1
ATOM 740 O O . ALA A 1 97 ? 10.045 33.464 79.197 1.00 36.59 124 ALA A O 1
ATOM 742 N N . TYR A 1 98 ? 12.067 33.367 80.159 1.00 29.49 125 TYR A N 1
ATOM 743 C CA . TYR A 1 98 ? 11.808 32.139 80.943 1.00 29.78 125 TYR A CA 1
ATOM 744 C C . TYR A 1 98 ? 12.011 32.369 82.440 1.00 26.67 125 TYR A C 1
ATOM 745 O O . TYR A 1 98 ? 13.069 32.841 82.836 1.00 25.86 125 TYR A O 1
ATOM 754 N N . PRO A 1 99 ? 11.044 31.959 83.279 1.00 26.22 126 PRO A N 1
ATOM 755 C CA . PRO A 1 99 ? 9.808 31.251 82.945 1.00 25.74 126 PRO A CA 1
ATOM 756 C C . PRO A 1 99 ? 8.745 32.216 82.586 1.00 28.23 126 PRO A C 1
ATOM 757 O O . PRO A 1 99 ? 8.925 33.418 82.733 1.00 31.68 126 PRO A O 1
ATOM 761 N N . PRO A 1 100 ? 7.595 31.707 82.134 1.00 30.25 127 PRO A N 1
ATOM 762 C CA . PRO A 1 100 ? 6.537 32.556 81.630 1.00 29.49 127 PRO A CA 1
ATOM 763 C C . PRO A 1 100 ? 5.506 32.994 82.629 1.00 26.87 127 PRO A C 1
ATOM 764 O O . PRO A 1 100 ? 4.514 33.632 82.256 1.00 26.17 127 PRO A O 1
ATOM 768 N N . ASP A 1 101 ? 5.723 32.697 83.901 1.00 26.39 128 ASP A N 1
ATOM 769 C CA . ASP A 1 101 ? 4.654 32.858 84.907 1.00 28.01 128 ASP A CA 1
ATOM 770 C C . ASP A 1 101 ? 4.905 33.853 86.024 1.00 27.35 128 ASP A C 1
ATOM 771 O O . ASP A 1 101 ? 4.220 33.808 87.063 1.00 27.82 128 ASP A O 1
ATOM 776 N N . GLN A 1 102 ? 5.818 34.799 85.801 1.00 23.21 129 GLN A N 1
ATOM 777 C CA . GLN A 1 102 ? 6.186 35.779 86.827 1.00 22.68 129 GLN A CA 1
ATOM 778 C C . GLN A 1 102 ? 5.559 37.152 86.593 1.00 22.83 129 GLN A C 1
ATOM 779 O O . GLN A 1 102 ? 5.515 37.632 85.466 1.00 23.65 129 GLN A O 1
ATOM 785 N N . SER A 1 103 ? 5.091 37.773 87.663 1.00 21.67 130 SER A N 1
ATOM 786 C CA . SER A 1 103 ? 4.495 39.094 87.619 1.00 23.42 130 SER A CA 1
ATOM 787 C C . SER A 1 103 ? 4.527 39.694 89.000 1.00 22.78 130 SER A C 1
ATOM 788 O O . SER A 1 103 ? 4.993 39.047 89.939 1.00 22.22 130 SER A O 1
ATOM 791 N N . ILE A 1 104 ? 4.014 40.911 89.117 1.00 22.28 131 ILE A N 1
ATOM 792 C CA . ILE A 1 104 ? 3.971 41.617 90.385 1.00 22.95 131 ILE A CA 1
ATOM 793 C C . ILE A 1 104 ? 2.522 41.727 90.766 1.00 25.79 131 ILE A C 1
ATOM 794 O O . ILE A 1 104 ? 1.716 42.168 89.970 1.00 25.18 131 ILE A O 1
ATOM 799 N N . LEU A 1 105 ? 2.174 41.336 91.976 1.00 26.63 132 LEU A N 1
ATOM 800 C CA . LEU A 1 105 ? 0.741 41.288 92.339 1.00 28.23 132 LEU A CA 1
ATOM 801 C C . LEU A 1 105 ? 0.220 42.487 93.074 1.00 28.57 132 LEU A C 1
ATOM 802 O O . LEU A 1 105 ? -0.979 42.655 93.141 1.00 28.76 132 LEU A O 1
ATOM 807 N N . SER A 1 106 ? 1.071 43.320 93.661 1.00 27.08 133 SER A N 1
ATOM 808 C CA . SER A 1 106 ? 0.578 44.458 94.413 1.00 28.46 133 SER A CA 1
ATOM 809 C C . SER A 1 106 ? 1.555 45.629 94.375 1.00 28.91 133 SER A C 1
ATOM 810 O O . SER A 1 106 ? 2.725 45.451 94.065 1.00 25.67 133 SER A O 1
ATOM 813 N N . GLU A 1 107 ? 1.054 46.814 94.685 1.00 28.57 134 GLU A N 1
ATOM 814 C CA . GLU A 1 107 ? 1.886 47.989 94.893 1.00 30.86 134 GLU A CA 1
ATOM 815 C C . GLU A 1 107 ? 2.946 47.740 95.957 1.00 30.22 134 GLU A C 1
ATOM 816 O O . GLU A 1 107 ? 4.099 48.120 95.791 1.00 27.75 134 GLU A O 1
ATOM 822 N N . ASP A 1 108 ? 2.537 47.138 97.069 1.00 29.08 135 ASP A N 1
ATOM 823 C CA . ASP A 1 108 ? 3.471 46.878 98.161 1.00 29.55 135 ASP A CA 1
ATOM 824 C C . ASP A 1 108 ? 4.583 45.959 97.681 1.00 26.02 135 ASP A C 1
ATOM 825 O O . ASP A 1 108 ? 5.747 46.203 97.979 1.00 24.15 135 ASP A O 1
ATOM 830 N N . SER A 1 109 ? 4.246 44.891 96.989 1.00 24.55 136 SER A N 1
ATOM 831 C CA . SER A 1 109 ? 5.291 44.001 96.566 1.00 24.54 136 SER A CA 1
ATOM 832 C C . SER A 1 109 ? 6.167 44.607 95.471 1.00 23.32 136 SER A C 1
ATOM 833 O O . SER A 1 109 ? 7.334 44.234 95.387 1.00 21.60 136 SER A O 1
ATOM 836 N N . ALA A 1 110 ? 5.648 45.530 94.663 1.00 22.16 137 ALA A N 1
ATOM 837 C CA . ALA A 1 110 ? 6.491 46.236 93.665 1.00 22.31 137 ALA A CA 1
ATOM 838 C C . ALA A 1 110 ? 7.567 47.061 94.385 1.00 21.62 137 ALA A C 1
ATOM 839 O O . ALA A 1 110 ? 8.745 47.011 94.058 1.00 19.10 137 ALA A O 1
ATOM 841 N N . VAL A 1 111 ? 7.127 47.823 95.376 1.00 20.76 138 VAL A N 1
ATOM 842 C CA . VAL A 1 111 ? 8.038 48.625 96.185 1.00 22.56 138 VAL A CA 1
ATOM 843 C C . VAL A 1 111 ? 9.057 47.696 96.895 1.00 21.67 138 VAL A C 1
ATOM 844 O O . VAL A 1 111 ? 10.256 47.945 96.821 1.00 20.73 138 VAL A O 1
ATOM 848 N N . ALA A 1 112 ? 8.587 46.622 97.517 1.00 20.82 139 ALA A N 1
ATOM 849 C CA . ALA A 1 112 ? 9.488 45.705 98.221 1.00 19.94 139 ALA A CA 1
ATOM 850 C C . ALA A 1 112 ? 10.498 45.011 97.289 1.00 19.36 139 ALA A C 1
ATOM 851 O O . ALA A 1 112 ? 11.638 44.812 97.676 1.00 18.33 139 ALA A O 1
ATOM 853 N N . PHE A 1 113 ? 10.102 44.707 96.048 1.00 18.03 140 PHE A N 1
ATOM 854 C CA . PHE A 1 113 ? 10.998 44.099 95.060 1.00 17.66 140 PHE A C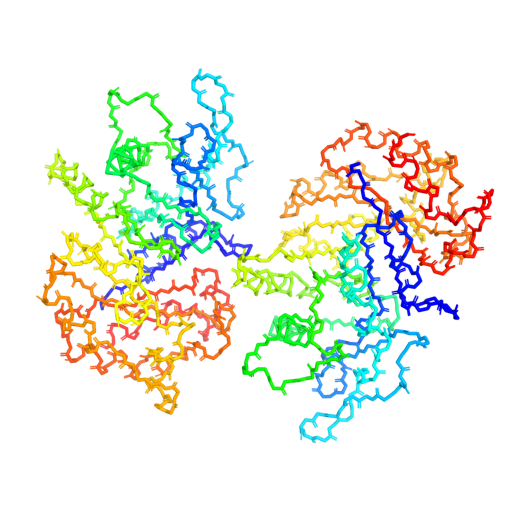A 1
ATOM 855 C C . PHE A 1 113 ? 12.124 45.066 94.705 1.00 17.82 140 PHE A C 1
ATOM 856 O O . PHE A 1 113 ? 13.305 44.697 94.704 1.00 17.07 140 PHE A O 1
ATOM 864 N N . ALA A 1 114 ? 11.784 46.325 94.458 1.00 17.75 141 ALA A N 1
ATOM 865 C CA . ALA A 1 114 ? 12.819 47.294 94.168 1.00 18.32 141 ALA A CA 1
ATOM 866 C C . ALA A 1 114 ? 13.720 47.528 95.373 1.00 18.12 141 ALA A C 1
ATOM 867 O O . ALA A 1 114 ? 14.922 47.632 95.212 1.00 17.58 141 ALA A O 1
ATOM 869 N N . THR A 1 115 ? 13.144 47.588 96.575 1.00 18.02 142 THR A N 1
ATOM 870 C CA . THR A 1 115 ? 13.928 47.775 97.805 1.00 18.49 142 THR A CA 1
ATOM 871 C C . THR A 1 115 ? 14.927 46.636 97.966 1.00 17.74 142 THR A C 1
ATOM 872 O O . THR A 1 115 ? 16.104 46.862 98.297 1.00 17.60 142 THR A O 1
ATOM 876 N N . PHE A 1 116 ? 14.478 45.417 97.719 1.00 16.84 143 PHE A N 1
ATOM 877 C CA . PHE A 1 116 ? 15.360 44.273 97.877 1.00 17.75 143 PHE A CA 1
ATOM 878 C C . PHE A 1 116 ? 16.516 44.336 96.888 1.00 17.18 143 PHE A C 1
ATOM 879 O O . PHE A 1 116 ? 17.680 44.141 97.246 1.00 17.07 143 PHE A O 1
ATOM 887 N N . LEU A 1 117 ? 16.200 44.582 95.615 1.00 16.45 144 LEU A N 1
ATOM 888 C CA . LEU A 1 117 ? 17.230 44.600 94.606 1.00 16.38 144 LEU A CA 1
ATOM 889 C C . LEU A 1 117 ? 18.248 45.745 94.869 1.00 15.98 144 LEU A C 1
ATOM 890 O O . LEU A 1 117 ? 19.444 45.609 94.608 1.00 15.34 144 LEU A O 1
ATOM 895 N N . TRP A 1 118 ? 17.767 46.871 95.361 1.00 15.95 145 TRP A N 1
ATOM 896 C CA . TRP A 1 118 ? 18.640 48.010 95.666 1.00 16.19 145 TRP A CA 1
ATOM 897 C C . TRP A 1 118 ? 19.560 47.640 96.784 1.00 16.07 145 TRP A C 1
ATOM 898 O O . TRP A 1 118 ? 20.743 47.976 96.760 1.00 15.84 145 TRP A O 1
ATOM 909 N N . GLY A 1 119 ? 19.027 46.943 97.781 1.00 16.06 146 GLY A N 1
ATOM 910 C CA . GLY A 1 119 ? 19.831 46.533 98.922 1.00 16.69 146 GLY A CA 1
ATOM 911 C C . GLY A 1 119 ? 20.866 45.456 98.579 1.00 16.24 146 GLY A C 1
ATOM 912 O O . GLY A 1 119 ? 21.983 45.478 99.089 1.00 16.56 146 GLY A O 1
ATOM 913 N N . ALA A 1 120 ? 20.478 44.537 97.701 1.00 15.57 147 ALA A N 1
ATOM 914 C CA . ALA A 1 120 ? 21.287 43.378 97.355 1.00 15.25 147 ALA A CA 1
ATOM 915 C C . ALA A 1 120 ? 22.354 43.723 96.331 1.00 15.16 147 ALA A C 1
ATOM 916 O O . ALA A 1 120 ? 23.422 43.081 96.331 1.00 15.23 147 ALA A O 1
ATOM 918 N N . PHE A 1 121 ? 22.028 44.617 95.406 1.00 14.74 148 PHE A N 1
ATOM 919 C CA . PHE A 1 121 ? 22.873 44.891 94.226 1.00 15.52 148 PHE A CA 1
ATOM 920 C C . PHE A 1 121 ? 23.347 46.319 94.067 1.00 16.22 148 PHE A C 1
ATOM 921 O O . PHE A 1 121 ? 24.238 46.598 93.222 1.00 15.77 148 PHE A O 1
ATOM 929 N N . GLY A 1 122 ? 22.750 47.241 94.835 1.00 16.00 149 GLY A N 1
ATOM 930 C CA . GLY A 1 122 ? 23.152 48.636 94.827 1.00 16.45 149 GLY A CA 1
ATOM 931 C C . GLY A 1 122 ? 24.248 48.901 95.824 1.00 17.02 149 GLY A C 1
ATOM 932 O O . GLY A 1 122 ? 24.970 47.987 96.188 1.00 16.27 149 GLY A O 1
ATOM 933 N N . PRO A 1 123 ? 24.365 50.146 96.288 1.00 18.10 150 PRO A N 1
ATOM 934 C CA . PRO A 1 123 ? 25.367 50.518 97.253 1.00 19.29 150 PRO A CA 1
ATOM 935 C C . PRO A 1 123 ? 25.334 49.633 98.505 1.00 20.14 150 PRO A C 1
ATOM 936 O O . PRO A 1 123 ? 24.256 49.205 98.942 1.00 19.49 150 PRO A O 1
ATOM 940 N N . VAL A 1 124 ? 26.515 49.314 99.030 1.00 21.29 151 VAL A N 1
ATOM 941 C CA . VAL A 1 124 ? 26.639 48.601 100.300 1.00 24.02 151 VAL A CA 1
ATOM 942 C C . VAL A 1 124 ? 26.167 49.539 101.423 1.00 25.71 151 VAL A C 1
ATOM 943 O O . VAL A 1 124 ? 26.580 50.678 101.453 1.00 27.03 151 VAL A O 1
ATOM 947 N N . ALA A 1 125 ? 25.296 49.085 102.302 1.00 27.40 152 ALA A N 1
ATOM 948 C CA . ALA A 1 125 ? 24.809 49.899 103.406 1.00 30.18 152 ALA A CA 1
ATOM 949 C C . ALA A 1 125 ? 25.043 49.220 104.733 1.00 31.57 152 ALA A C 1
ATOM 950 O O . ALA A 1 125 ? 24.910 48.047 104.816 1.00 28.65 152 ALA A O 1
ATOM 952 N N . GLU A 1 126 ? 25.391 49.988 105.764 1.00 35.59 153 GLU A N 1
ATOM 953 C CA . GLU A 1 126 ? 25.639 49.405 107.096 1.00 39.57 153 GLU A CA 1
ATOM 954 C C . GLU A 1 126 ? 24.384 48.712 107.593 1.00 35.06 153 GLU A C 1
ATOM 955 O O . GLU A 1 126 ? 24.488 47.689 108.172 1.00 37.09 153 GLU A O 1
ATOM 961 N N . GLY A 1 127 ? 23.217 49.258 107.318 1.00 34.78 154 GLY A N 1
ATOM 962 C CA . GLY A 1 127 ? 21.940 48.695 107.777 1.00 34.79 154 GLY A CA 1
ATOM 963 C C . GLY A 1 127 ? 21.278 47.537 107.008 1.00 33.17 154 GLY A C 1
ATOM 964 O O . GLY A 1 127 ? 20.212 47.107 107.322 1.00 32.33 154 GLY A O 1
ATOM 965 N N . TRP A 1 128 ? 21.905 47.092 105.937 1.00 30.76 155 TRP A N 1
ATOM 966 C CA . TRP A 1 128 ? 21.447 45.933 105.166 1.00 29.37 155 TRP A CA 1
ATOM 967 C C . TRP A 1 128 ? 22.059 44.696 105.763 1.00 30.19 155 TRP A C 1
ATOM 968 O O . TRP A 1 128 ? 23.288 44.611 105.895 1.00 35.10 155 TRP A O 1
ATOM 979 N N . GLU A 1 129 ? 21.238 43.716 106.048 1.00 27.95 156 GLU A N 1
ATOM 980 C CA . GLU A 1 129 ? 21.743 42.465 106.588 1.00 27.82 156 GLU A CA 1
ATOM 981 C C . GLU A 1 129 ? 21.253 41.329 105.684 1.00 27.50 156 GLU A C 1
ATOM 982 O O . GLU A 1 129 ? 20.947 40.236 106.120 1.00 34.71 156 GLU A O 1
ATOM 988 N N . GLY A 1 130 ? 21.086 41.639 104.419 1.00 24.32 157 GLY A N 1
ATOM 989 C CA . GLY A 1 130 ? 20.543 40.690 103.436 1.00 22.74 157 GLY A CA 1
ATOM 990 C C . GLY A 1 130 ? 21.668 40.159 102.561 1.00 20.78 157 GLY A C 1
ATOM 991 O O . GLY A 1 130 ? 22.854 40.385 102.839 1.00 20.05 157 GLY A O 1
ATOM 992 N N . PRO A 1 131 ? 21.312 39.436 101.511 1.00 19.54 158 PRO A N 1
ATOM 993 C CA . PRO A 1 131 ? 22.298 38.881 100.612 1.00 18.78 158 PRO A CA 1
ATOM 994 C C . PRO A 1 131 ? 22.986 39.968 99.783 1.00 18.26 158 PRO A C 1
ATOM 995 O O . PRO A 1 131 ? 22.424 41.042 99.551 1.00 17.14 158 PRO A O 1
ATOM 999 N N . ARG A 1 132 ? 24.243 39.698 99.418 1.00 17.76 159 ARG A N 1
ATOM 1000 C CA . ARG A 1 132 ? 25.025 40.513 98.495 1.00 17.30 159 ARG A CA 1
ATOM 1001 C C . ARG A 1 132 ? 25.555 39.568 97.418 1.00 17.12 159 ARG A C 1
ATOM 1002 O O . ARG A 1 132 ? 26.686 39.083 97.517 1.00 17.01 159 ARG A O 1
ATOM 1010 N N . PRO A 1 133 ? 24.720 39.255 96.411 1.00 16.66 160 PRO A N 1
ATOM 1011 C CA . PRO A 1 133 ? 25.073 38.194 95.491 1.00 17.15 160 PRO A CA 1
ATOM 1012 C C . PRO A 1 133 ? 26.334 38.489 94.659 1.00 17.53 160 PRO A C 1
ATOM 1013 O O . PRO A 1 133 ? 27.013 37.547 94.225 1.00 17.23 160 PRO A O 1
ATOM 1017 N N . PHE A 1 134 ? 26.649 39.760 94.453 1.00 17.34 161 PHE A N 1
ATOM 1018 C CA . PHE A 1 134 ? 27.878 40.122 93.751 1.00 17.45 161 PHE A CA 1
ATOM 1019 C C . PHE A 1 134 ? 28.832 40.811 94.692 1.00 18.31 161 PHE A C 1
ATOM 1020 O O . PHE A 1 134 ? 29.674 41.608 94.266 1.00 17.66 161 PHE A O 1
ATOM 1028 N N . GLY A 1 135 ? 28.708 40.550 95.992 1.00 18.47 162 GLY A N 1
ATOM 1029 C CA . GLY A 1 135 ? 29.618 41.118 96.962 1.00 20.06 162 GLY A CA 1
ATOM 1030 C C . GLY A 1 135 ? 29.515 42.622 97.043 1.00 20.46 162 GLY A C 1
ATOM 1031 O O . GLY A 1 135 ? 28.422 43.195 96.981 1.00 20.68 162 GLY A O 1
ATOM 1032 N N . ASP A 1 136 ? 30.662 43.274 97.187 1.00 20.29 163 ASP A N 1
ATOM 1033 C CA . ASP A 1 136 ? 30.754 44.742 97.257 1.00 21.52 163 ASP A CA 1
ATOM 1034 C C . ASP A 1 136 ? 30.583 45.441 95.905 1.00 19.73 163 ASP A C 1
ATOM 1035 O O . ASP A 1 136 ? 30.604 46.648 95.841 1.00 19.65 163 ASP A O 1
ATOM 1040 N N . VAL A 1 137 ? 30.360 44.698 94.844 1.00 18.98 164 VAL A N 1
ATOM 1041 C CA . VAL A 1 137 ? 30.018 45.291 93.553 1.00 18.72 164 VAL A CA 1
ATOM 1042 C C . VAL A 1 137 ? 28.747 46.091 93.647 1.00 17.45 164 VAL A C 1
ATOM 1043 O O . VAL A 1 137 ? 27.808 45.671 94.326 1.00 16.71 164 VAL A O 1
ATOM 1047 N N . VAL A 1 138 ? 28.725 47.221 92.945 1.00 16.40 165 VAL A N 1
ATOM 1048 C CA . VAL A 1 138 ? 27.548 48.062 92.820 1.00 16.90 165 VAL A CA 1
ATOM 1049 C C . VAL A 1 138 ? 27.205 48.183 91.340 1.00 16.77 165 VAL A C 1
ATOM 1050 O O . VAL A 1 138 ? 27.994 48.732 90.574 1.00 15.98 165 VAL A O 1
ATOM 1054 N N . VAL A 1 139 ? 26.035 47.677 90.954 1.00 15.85 166 VAL A N 1
ATOM 1055 C CA . VAL A 1 139 ? 25.578 47.790 89.575 1.00 16.64 166 VAL A CA 1
ATOM 1056 C C . VAL A 1 139 ? 25.289 49.235 89.205 1.00 16.68 166 VAL A C 1
ATOM 1057 O O . VAL A 1 139 ? 25.082 50.063 90.070 1.00 16.85 166 VAL A O 1
ATOM 1061 N N . ASP A 1 140 ? 25.254 49.526 87.907 1.00 16.79 167 ASP A N 1
ATOM 1062 C CA . ASP A 1 140 ? 24.969 50.860 87.438 1.00 16.59 167 ASP A CA 1
ATOM 1063 C C . ASP A 1 140 ? 23.479 51.146 87.233 1.00 16.04 167 ASP A C 1
ATOM 1064 O O . ASP A 1 140 ? 23.084 52.268 86.896 1.00 15.87 167 ASP A O 1
ATOM 1069 N N . GLY A 1 141 ? 22.636 50.147 87.492 1.00 15.24 168 GLY A N 1
ATOM 1070 C CA . GLY A 1 141 ? 21.209 50.312 87.385 1.00 14.77 168 GLY A CA 1
ATOM 1071 C C . GLY A 1 141 ? 20.506 49.031 86.991 1.00 14.05 168 GLY A C 1
ATOM 1072 O O . GLY A 1 141 ? 21.063 47.935 87.160 1.00 13.89 168 GLY A O 1
ATOM 1073 N N . PHE A 1 142 ? 19.269 49.178 86.528 1.00 13.75 169 PHE A N 1
ATOM 1074 C CA . PHE A 1 142 ? 18.353 48.078 86.352 1.00 14.34 169 PHE A CA 1
ATOM 1075 C C . PHE A 1 142 ? 17.629 48.153 85.036 1.00 14.72 169 PHE A C 1
ATOM 1076 O O . PHE A 1 142 ? 17.174 49.217 84.625 1.00 15.00 169 PHE A O 1
ATOM 1084 N N . ASP A 1 143 ? 17.542 47.018 84.361 1.00 14.66 170 ASP A N 1
ATOM 1085 C CA . ASP A 1 143 ? 16.872 46.906 83.074 1.00 15.07 170 ASP A CA 1
ATOM 1086 C C . ASP A 1 143 ? 15.577 46.106 83.300 1.00 16.45 170 ASP A C 1
ATOM 1087 O O . ASP A 1 143 ? 15.598 45.080 83.979 1.00 17.46 170 ASP A O 1
ATOM 1092 N N . PHE A 1 144 ? 14.470 46.575 82.719 1.00 15.74 171 PHE A N 1
ATOM 1093 C CA . PHE A 1 144 ? 13.199 45.913 82.774 1.00 15.68 171 PHE A CA 1
ATOM 1094 C C . PHE A 1 144 ? 12.905 45.196 81.473 1.00 17.09 171 PHE A C 1
ATOM 1095 O O . PHE A 1 144 ? 12.339 45.789 80.515 1.00 16.38 171 PHE A O 1
ATOM 1103 N N . ASP A 1 145 ? 13.289 43.929 81.417 1.00 16.09 172 ASP A N 1
ATOM 1104 C CA . ASP A 1 145 ? 12.967 43.064 80.289 1.00 17.08 172 ASP A CA 1
ATOM 1105 C C . ASP A 1 145 ? 11.742 42.173 80.575 1.00 17.85 172 ASP A C 1
ATOM 1106 O O . ASP A 1 145 ? 11.839 40.942 80.653 1.00 18.01 172 ASP A O 1
ATOM 1111 N N . ILE A 1 146 ? 10.597 42.823 80.708 1.00 17.83 173 ILE A N 1
ATOM 1112 C CA . ILE A 1 146 ? 9.396 42.134 81.125 1.00 19.59 173 ILE A CA 1
ATOM 1113 C C . ILE A 1 146 ? 8.731 41.604 79.837 1.00 20.91 173 ILE A C 1
ATOM 1114 O O . ILE A 1 146 ? 8.474 42.387 78.919 1.00 21.42 173 ILE A O 1
ATOM 1119 N N . GLU A 1 147 ? 8.567 40.302 79.757 1.00 21.62 174 GLU A N 1
ATOM 1120 C CA . GLU A 1 147 ? 8.183 39.602 78.539 1.00 24.70 174 GLU A CA 1
ATOM 1121 C C . GLU A 1 147 ? 6.809 38.885 78.642 1.00 26.71 174 GLU A C 1
ATOM 1122 O O . GLU A 1 147 ? 6.212 38.510 77.617 1.00 24.51 174 GLU A O 1
ATOM 1128 N N . HIS A 1 148 ? 6.263 38.784 79.850 1.00 23.99 175 HIS A N 1
ATOM 1129 C CA . HIS A 1 148 ? 4.937 38.161 80.068 1.00 24.95 175 HIS A CA 1
ATOM 1130 C C . HIS A 1 148 ? 4.153 38.819 81.173 1.00 25.64 175 HIS A C 1
ATOM 1131 O O . HIS A 1 148 ? 4.692 39.449 82.096 1.00 24.38 175 HIS A O 1
ATOM 1138 N N . ASN A 1 149 ? 2.830 38.694 81.069 1.00 27.30 176 ASN A N 1
ATOM 1139 C CA . ASN A 1 149 ? 1.880 38.839 82.145 1.00 25.79 176 ASN A CA 1
ATOM 1140 C C . ASN A 1 149 ? 1.462 40.230 82.428 1.00 25.47 176 ASN A C 1
ATOM 1141 O O . ASN A 1 149 ? 0.944 40.474 83.488 1.00 27.84 176 ASN A O 1
ATOM 1146 N N . GLY A 1 150 ? 1.645 41.162 81.476 1.00 24.44 177 GLY A N 1
ATOM 1147 C CA . GLY A 1 150 ? 1.077 42.499 81.606 1.00 23.57 177 GLY A CA 1
ATOM 1148 C C . GLY A 1 150 ? 2.020 43.438 82.357 1.00 23.83 177 GLY A C 1
ATOM 1149 O O . GLY A 1 150 ? 3.185 43.088 82.582 1.00 23.63 177 GLY A O 1
ATOM 1150 N N . GLY A 1 151 ? 1.515 44.619 82.681 1.00 22.18 178 GLY A N 1
ATOM 1151 C CA . GLY A 1 151 ? 2.317 45.789 82.951 1.00 24.06 178 GLY A CA 1
ATOM 1152 C C . GLY A 1 151 ? 2.239 46.288 84.386 1.00 23.19 178 GLY A C 1
ATOM 1153 O O . GLY A 1 151 ? 2.771 47.342 84.683 1.00 25.68 178 GLY A O 1
ATOM 1154 N N . PHE A 1 152 ? 1.542 45.550 85.260 1.00 23.58 179 PHE A N 1
ATOM 1155 C CA . PHE A 1 152 ? 1.256 46.033 86.642 1.00 23.78 179 PHE A CA 1
ATOM 1156 C C . PHE A 1 152 ? 2.569 46.055 87.424 1.00 22.19 179 PHE A C 1
ATOM 1157 O O . PHE A 1 152 ? 3.345 45.118 87.327 1.00 23.62 179 PHE A O 1
ATOM 1165 N N . GLY A 1 153 ? 2.798 47.101 88.182 1.00 22.77 180 GLY A N 1
ATOM 1166 C CA . GLY A 1 153 ? 3.867 47.139 89.171 1.00 24.02 180 GLY A CA 1
ATOM 1167 C C . GLY A 1 153 ? 5.145 47.800 88.729 1.00 23.46 180 GLY A C 1
ATOM 1168 O O . GLY A 1 153 ? 5.893 48.315 89.553 1.00 23.76 180 GLY A O 1
ATOM 1169 N N . TYR A 1 154 ? 5.426 47.786 87.426 1.00 22.41 181 TYR A N 1
ATOM 1170 C CA . TYR A 1 154 ? 6.747 48.184 86.958 1.00 21.31 181 TYR A CA 1
ATOM 1171 C C . TYR A 1 154 ? 6.978 49.650 87.066 1.00 21.33 181 TYR A C 1
ATOM 1172 O O . TYR A 1 154 ? 8.090 50.066 87.477 1.00 21.61 181 TYR A O 1
ATOM 1181 N N . ALA A 1 155 ? 5.951 50.472 86.807 1.00 21.29 182 ALA A N 1
ATOM 1182 C CA . ALA A 1 155 ? 6.088 51.904 87.036 1.00 21.55 182 ALA A CA 1
ATOM 1183 C C . ALA A 1 155 ? 6.466 52.204 88.487 1.00 20.61 182 ALA A C 1
ATOM 1184 O O . ALA A 1 155 ? 7.333 53.013 88.763 1.00 19.52 182 ALA A O 1
ATOM 1186 N N . THR A 1 156 ? 5.784 51.542 89.407 1.00 21.54 183 THR A N 1
ATOM 1187 C CA . THR A 1 156 ? 6.065 51.691 90.823 1.00 22.32 183 THR A CA 1
ATOM 1188 C C . THR A 1 156 ? 7.533 51.312 91.167 1.00 21.36 183 THR A C 1
ATOM 1189 O O . THR A 1 156 ? 8.195 52.044 91.889 1.00 21.67 183 THR A O 1
ATOM 1193 N N . MET A 1 157 ? 8.024 50.235 90.578 1.00 21.72 184 MET A N 1
ATOM 1194 C CA . MET A 1 157 ? 9.427 49.815 90.768 1.00 22.48 184 MET A CA 1
ATOM 1195 C C . MET A 1 157 ? 10.366 50.853 90.257 1.00 21.98 184 MET A C 1
ATOM 1196 O O . MET A 1 157 ? 11.285 51.270 90.956 1.00 21.25 184 MET A O 1
ATOM 1201 N N . VAL A 1 158 ? 10.110 51.344 89.039 1.00 21.63 185 VAL A N 1
ATOM 1202 C CA . VAL A 1 158 ? 10.939 52.407 88.497 1.00 21.47 185 VAL A CA 1
ATOM 1203 C C . VAL A 1 158 ? 10.963 53.648 89.381 1.00 22.28 185 VAL A C 1
ATOM 1204 O O . VAL A 1 158 ? 12.036 54.204 89.695 1.00 21.21 185 VAL A O 1
ATOM 1208 N N . ASN A 1 159 ? 9.784 54.110 89.797 1.00 24.15 186 ASN A N 1
ATOM 1209 C CA . ASN A 1 159 ? 9.724 55.256 90.680 1.00 23.34 186 ASN A CA 1
ATOM 1210 C C . ASN A 1 159 ? 10.443 55.016 92.010 1.00 22.20 186 ASN A C 1
ATOM 1211 O O . ASN A 1 159 ? 11.109 55.899 92.503 1.00 22.87 186 ASN A O 1
ATOM 1216 N N . THR A 1 160 ? 10.318 53.829 92.572 1.00 21.31 187 THR A N 1
ATOM 1217 C CA . THR A 1 160 ? 11.019 53.505 93.807 1.00 21.38 187 THR A CA 1
ATOM 1218 C C . THR A 1 160 ? 12.544 53.545 93.623 1.00 20.64 187 THR A C 1
ATOM 1219 O O . THR A 1 160 ? 13.248 54.080 94.459 1.00 20.92 187 THR A O 1
ATOM 1223 N N . PHE A 1 161 ? 13.040 52.973 92.522 1.00 20.66 188 PHE A N 1
ATOM 1224 C CA . PHE A 1 161 ? 14.476 53.010 92.234 1.00 20.06 188 PHE A CA 1
ATOM 1225 C C . PHE A 1 161 ? 14.977 54.450 92.120 1.00 20.80 188 PHE A C 1
ATOM 1226 O O . PHE A 1 161 ? 16.013 54.809 92.685 1.00 19.16 188 PHE A O 1
ATOM 1234 N N . ARG A 1 162 ? 14.239 55.302 91.398 1.00 22.41 189 ARG A N 1
ATOM 1235 C CA . ARG A 1 162 ? 14.632 56.701 91.298 1.00 24.25 189 ARG A CA 1
ATOM 1236 C C . ARG A 1 162 ? 14.720 57.435 92.611 1.00 24.56 189 ARG A C 1
ATOM 1237 O O . ARG A 1 162 ? 15.639 58.233 92.793 1.00 24.25 189 ARG A O 1
ATOM 1245 N N . GLN A 1 163 ? 13.764 57.189 93.504 1.00 24.72 190 GLN A N 1
ATOM 1246 C CA . GLN A 1 163 ? 13.800 57.792 94.836 1.00 27.50 190 GLN A CA 1
ATOM 1247 C C . GLN A 1 163 ? 15.115 57.388 95.520 1.00 25.19 190 GLN A C 1
ATOM 1248 O O . GLN A 1 163 ? 15.798 58.207 96.152 1.00 23.95 190 GLN A O 1
ATOM 1254 N N . TYR A 1 164 ? 15.457 56.102 95.410 1.00 23.88 191 TYR A N 1
ATOM 1255 C CA . TYR A 1 164 ? 16.711 55.590 95.981 1.00 23.08 191 TYR A CA 1
ATOM 1256 C C . TYR A 1 164 ? 17.944 56.196 95.305 1.00 22.88 191 TYR A C 1
ATOM 1257 O O . TYR A 1 164 ? 18.889 56.564 96.002 1.00 23.40 191 TYR A O 1
ATOM 1266 N N . PHE A 1 165 ? 17.921 56.320 93.972 1.00 21.96 192 PHE A N 1
ATOM 1267 C CA . PHE A 1 165 ? 19.034 56.906 93.240 1.00 23.03 192 PHE A CA 1
ATOM 1268 C C . PHE A 1 165 ? 19.296 58.322 93.764 1.00 25.91 192 PHE A C 1
ATOM 1269 O O . PHE A 1 165 ? 20.452 58.743 93.948 1.00 25.79 192 PHE A O 1
ATOM 1277 N N . ASN A 1 166 ? 18.213 59.048 94.011 1.00 28.73 193 ASN A N 1
ATOM 1278 C CA . ASN A 1 166 ? 18.316 60.451 94.438 1.00 31.63 193 ASN A CA 1
ATOM 1279 C C . ASN A 1 166 ? 18.868 60.650 95.829 1.00 33.44 193 ASN A C 1
ATOM 1280 O O . ASN A 1 166 ? 19.251 61.774 96.162 1.00 32.29 193 ASN A O 1
ATOM 1285 N N . GLN A 1 167 ? 18.924 59.589 96.636 1.00 32.08 194 GLN A N 1
ATOM 1286 C CA . GLN A 1 167 ? 19.634 59.636 97.909 1.00 34.17 194 GLN A CA 1
ATOM 1287 C C . GLN A 1 167 ? 21.149 59.510 97.735 1.00 35.21 194 GLN A C 1
ATOM 1288 O O . GLN A 1 167 ? 21.882 59.644 98.713 1.00 33.37 194 GLN A O 1
ATOM 1294 N N . VAL A 1 168 ? 21.628 59.198 96.526 1.00 33.11 195 VAL A N 1
ATOM 1295 C CA . VAL A 1 168 ? 23.056 59.055 96.252 1.00 35.42 195 VAL A CA 1
ATOM 1296 C C . VAL A 1 168 ? 23.435 60.042 95.152 1.00 38.89 195 VAL A C 1
ATOM 1297 O O . VAL A 1 168 ? 23.789 59.650 94.037 1.00 36.10 195 VAL A O 1
ATOM 1301 N N . PRO A 1 169 ? 23.364 61.337 95.442 1.00 42.48 196 PRO A N 1
ATOM 1302 C CA . PRO A 1 169 ? 23.430 62.279 94.322 1.00 43.43 196 PRO A CA 1
ATOM 1303 C C . PRO A 1 169 ? 24.808 62.318 93.678 1.00 42.25 196 PRO A C 1
ATOM 1304 O O . PRO A 1 169 ? 24.928 62.789 92.560 1.00 40.73 196 PRO A O 1
ATOM 1308 N N . GLU A 1 170 ? 25.831 61.805 94.365 1.00 40.46 197 GLU A N 1
ATOM 1309 C CA . GLU A 1 170 ? 27.181 61.779 93.827 1.00 40.97 197 GLU A CA 1
ATOM 1310 C C . GLU A 1 170 ? 27.482 60.683 92.760 1.00 40.57 197 GLU A C 1
ATOM 1311 O O . GLU A 1 170 ? 28.610 60.610 92.253 1.00 39.04 197 GLU A O 1
ATOM 1317 N N . ARG A 1 171 ? 26.518 59.810 92.464 1.00 33.91 198 ARG A N 1
ATOM 1318 C CA . ARG A 1 171 ? 26.734 58.706 91.508 1.00 34.79 198 ARG A CA 1
ATOM 1319 C C . ARG A 1 171 ? 25.519 58.600 90.614 1.00 33.24 198 ARG A C 1
ATOM 1320 O O . ARG A 1 171 ? 24.406 58.754 91.088 1.00 32.74 198 ARG A O 1
ATOM 1328 N N . LYS A 1 172 ? 25.730 58.365 89.316 1.00 32.47 199 LYS A N 1
ATOM 1329 C CA . LYS A 1 172 ? 24.632 58.252 88.362 1.00 31.20 199 LYS A CA 1
ATOM 1330 C C . LYS A 1 172 ? 24.248 56.773 88.270 1.00 25.58 199 LYS A C 1
ATOM 1331 O O . LYS A 1 172 ? 25.129 55.944 88.147 1.00 25.53 199 LYS A O 1
ATOM 1337 N N . PHE A 1 173 ? 22.956 56.467 88.342 1.00 20.09 200 PHE A N 1
ATOM 1338 C CA . PHE A 1 173 ? 22.412 55.128 88.055 1.00 18.48 200 PHE A CA 1
ATOM 1339 C C . PHE A 1 173 ? 21.382 55.258 86.953 1.00 18.08 200 PHE A C 1
ATOM 1340 O O . PHE A 1 173 ? 20.867 56.357 86.733 1.00 17.05 200 PHE A O 1
ATOM 1348 N N . TYR A 1 174 ? 21.055 54.153 86.290 1.00 16.58 201 TYR A N 1
ATOM 1349 C CA . TYR A 1 174 ? 20.246 54.168 85.085 1.00 17.03 201 TYR A CA 1
ATOM 1350 C C . TYR A 1 174 ? 19.120 53.135 85.144 1.00 17.02 201 TYR A C 1
ATOM 1351 O O . TYR A 1 174 ? 19.262 52.079 85.786 1.00 15.87 201 TYR A O 1
ATOM 1360 N N . LEU A 1 175 ? 18.015 53.443 84.469 1.00 16.16 202 LEU A N 1
ATOM 1361 C CA . LEU A 1 175 ? 16.912 52.543 84.329 1.00 16.00 202 LEU A CA 1
ATOM 1362 C C . LEU A 1 175 ? 16.587 52.369 82.851 1.00 16.71 202 LEU A C 1
ATOM 1363 O O . LEU A 1 175 ? 16.570 53.346 82.077 1.00 18.31 202 LEU A O 1
ATOM 1368 N N . SER A 1 176 ? 16.348 51.141 82.438 1.00 15.79 203 SER A N 1
ATOM 1369 C CA . SER A 1 176 ? 16.004 50.867 81.050 1.00 15.33 203 SER A CA 1
ATOM 1370 C C . SER A 1 176 ? 14.859 49.883 80.919 1.00 15.73 203 SER A C 1
ATOM 1371 O O . SER A 1 176 ? 14.526 49.187 81.885 1.00 17.12 203 SER A O 1
ATOM 1374 N N . ALA A 1 177 ? 14.289 49.811 79.708 1.00 16.03 204 ALA A N 1
ATOM 1375 C CA . ALA A 1 177 ? 13.178 48.937 79.369 1.00 15.99 204 ALA A CA 1
ATOM 1376 C C . ALA A 1 177 ? 13.382 48.331 78.005 1.00 15.47 204 ALA A C 1
ATOM 1377 O O . ALA A 1 177 ? 13.978 48.971 77.133 1.00 16.30 204 ALA A O 1
ATOM 1379 N N . ALA A 1 178 ? 12.867 47.110 77.821 1.00 14.43 205 ALA A N 1
ATOM 1380 C CA . ALA A 1 178 ? 12.981 46.367 76.594 1.00 14.93 205 ALA A CA 1
ATOM 1381 C C . ALA A 1 178 ? 11.621 45.932 76.014 1.00 15.07 205 ALA A C 1
ATOM 1382 O O . ALA A 1 178 ? 11.297 44.732 75.927 1.00 14.41 205 ALA A O 1
ATOM 1384 N N . PRO A 1 179 ? 10.799 46.906 75.612 1.00 15.53 206 PRO A N 1
ATOM 1385 C CA . PRO A 1 179 ? 9.530 46.540 74.979 1.00 15.80 206 PRO A CA 1
ATOM 1386 C C . PRO A 1 179 ? 9.752 45.888 73.624 1.00 17.00 206 PRO A C 1
ATOM 1387 O O . PRO A 1 179 ? 10.822 46.039 73.023 1.00 15.68 206 PRO A O 1
ATOM 1391 N N . GLN A 1 180 ? 8.739 45.178 73.142 1.00 17.29 207 GLN A N 1
ATOM 1392 C CA . GLN A 1 180 ? 8.695 44.745 71.759 1.00 17.44 207 GLN A CA 1
ATOM 1393 C C . GLN A 1 180 ? 8.043 45.792 70.918 1.00 17.40 207 GLN A C 1
ATOM 1394 O O . GLN A 1 180 ? 7.726 46.845 71.422 1.00 16.53 207 GLN A O 1
ATOM 1400 N N . CYS A 1 181 ? 7.931 45.560 69.609 1.00 17.59 208 CYS A N 1
ATOM 1401 C CA . CYS A 1 181 ? 7.753 46.675 68.690 1.00 17.88 208 CYS A CA 1
ATOM 1402 C C . CYS A 1 181 ? 6.300 47.145 68.599 1.00 18.22 208 CYS A C 1
ATOM 1403 O O . CYS A 1 181 ? 6.048 48.290 68.306 1.00 17.36 208 CYS A O 1
ATOM 1406 N N . ILE A 1 182 ? 5.335 46.266 68.836 1.00 18.51 209 ILE A N 1
ATOM 1407 C CA . ILE A 1 182 ? 3.916 46.654 68.698 1.00 19.70 209 ILE A CA 1
ATOM 1408 C C . ILE A 1 182 ? 3.582 47.642 69.789 1.00 19.61 209 ILE A C 1
ATOM 1409 O O . ILE A 1 182 ? 3.991 47.444 70.968 1.00 19.66 209 ILE A O 1
ATOM 1414 N N . ILE A 1 183 ? 2.905 48.723 69.408 1.00 19.26 210 ILE A N 1
ATOM 1415 C CA . ILE A 1 183 ? 2.371 49.688 70.351 1.00 20.31 210 ILE A CA 1
ATOM 1416 C C . ILE A 1 183 ? 0.853 49.494 70.405 1.00 21.04 210 ILE A C 1
ATOM 1417 O O . ILE A 1 183 ? 0.239 49.379 69.354 1.00 19.89 210 ILE A O 1
ATOM 1422 N N . PRO A 1 184 ? 0.250 49.401 71.612 1.00 21.66 211 PRO A N 1
ATOM 1423 C CA . PRO A 1 184 ? 0.840 49.408 72.937 1.00 21.76 211 PRO A CA 1
ATOM 1424 C C . PRO A 1 184 ? 1.513 48.105 73.259 1.00 21.16 211 PRO A C 1
ATOM 1425 O O . PRO A 1 184 ? 1.130 47.035 72.774 1.00 20.22 211 PRO A O 1
ATOM 1429 N N . ASP A 1 185 ? 2.565 48.198 74.041 1.00 21.50 212 ASP A N 1
ATOM 1430 C CA . ASP A 1 185 ? 3.288 47.008 74.484 1.00 21.51 212 ASP A CA 1
ATOM 1431 C C . ASP A 1 185 ? 2.611 46.537 75.798 1.00 22.20 212 ASP A C 1
ATOM 1432 O O . ASP A 1 185 ? 2.486 47.311 76.751 1.00 20.81 212 ASP A O 1
ATOM 1437 N N . ALA A 1 186 ? 2.151 45.284 75.821 1.00 22.50 213 ALA A N 1
ATOM 1438 C CA . ALA A 1 186 ? 1.302 44.805 76.939 1.00 23.37 213 ALA A CA 1
ATOM 1439 C C . ALA A 1 186 ? 2.036 44.815 78.283 1.00 22.83 213 ALA A C 1
ATOM 1440 O O . ALA A 1 186 ? 1.398 44.872 79.341 1.00 25.07 213 ALA A O 1
ATOM 1442 N N . GLN A 1 187 ? 3.362 44.712 78.244 1.00 21.68 214 GLN A N 1
ATOM 1443 C CA . GLN A 1 187 ? 4.188 44.592 79.466 1.00 20.81 214 GLN A CA 1
ATOM 1444 C C . GLN A 1 187 ? 4.727 45.932 79.913 1.00 20.71 214 GLN A C 1
ATOM 1445 O O . GLN A 1 187 ? 4.822 46.189 81.114 1.00 20.85 214 GLN A O 1
ATOM 1451 N N . LEU A 1 188 ? 5.035 46.830 78.971 1.00 19.62 215 LEU A N 1
ATOM 1452 C CA . LEU A 1 188 ? 5.857 48.003 79.288 1.00 19.53 215 LEU A CA 1
ATOM 1453 C C . LEU A 1 188 ? 5.325 49.367 78.874 1.00 19.78 215 LEU A C 1
ATOM 1454 O O . LEU A 1 188 ? 5.887 50.384 79.280 1.00 19.01 215 LEU A O 1
ATOM 1459 N N . SER A 1 189 ? 4.231 49.440 78.087 1.00 21.79 216 SER A N 1
ATOM 1460 C CA . SER A 1 189 ? 3.692 50.752 77.773 1.00 20.88 216 SER A CA 1
ATOM 1461 C C . SER A 1 189 ? 3.244 51.522 79.012 1.00 21.68 216 SER A C 1
ATOM 1462 O O . SER A 1 189 ? 3.411 52.715 79.068 1.00 21.55 216 SER A O 1
ATOM 1465 N N . ASP A 1 190 ? 2.669 50.848 79.995 1.00 22.18 217 ASP A N 1
ATOM 1466 C CA . ASP A 1 190 ? 2.231 51.502 81.238 1.00 23.21 217 ASP A CA 1
ATOM 1467 C C . ASP A 1 190 ? 3.454 52.105 81.974 1.00 21.33 217 ASP A C 1
ATOM 1468 O O . ASP A 1 190 ? 3.463 53.269 82.316 1.00 21.50 217 ASP A O 1
ATOM 1473 N N . ALA A 1 191 ? 4.501 51.305 82.164 1.00 20.85 218 ALA A N 1
ATOM 1474 C CA . ALA A 1 191 ? 5.693 51.803 82.831 1.00 20.07 218 ALA A CA 1
ATOM 1475 C C . ALA A 1 191 ? 6.340 52.966 82.058 1.00 19.62 218 ALA A C 1
ATOM 1476 O O . ALA A 1 191 ? 6.754 53.970 82.631 1.00 19.81 218 ALA A O 1
ATOM 1478 N N . ILE A 1 192 ? 6.358 52.872 80.733 1.00 20.08 219 ILE A N 1
ATOM 1479 C CA . ILE A 1 192 ? 6.977 53.929 79.905 1.00 19.27 219 ILE A CA 1
ATOM 1480 C C . ILE A 1 192 ? 6.128 55.199 79.969 1.00 20.17 219 ILE A C 1
ATOM 1481 O O . ILE A 1 192 ? 6.661 56.320 79.999 1.00 18.68 219 ILE A O 1
ATOM 1486 N N . PHE A 1 193 ? 4.795 55.035 79.968 1.00 20.97 220 PHE A N 1
ATOM 1487 C CA . PHE A 1 193 ? 3.912 56.212 80.086 1.00 21.45 220 PHE A CA 1
ATOM 1488 C C . PHE A 1 193 ? 3.979 56.923 81.444 1.00 21.72 220 PHE A C 1
ATOM 1489 O O . PHE A 1 193 ? 3.990 58.169 81.513 1.00 22.30 220 PHE A O 1
ATOM 1497 N N . ASN A 1 194 ? 4.058 56.134 82.509 1.00 22.90 221 ASN A N 1
ATOM 1498 C CA . ASN A 1 194 ? 3.900 56.600 83.888 1.00 24.69 221 ASN A CA 1
ATOM 1499 C C . ASN A 1 194 ? 5.224 56.806 84.664 1.00 26.24 221 ASN A C 1
ATOM 1500 O O . ASN A 1 194 ? 5.217 57.497 85.670 1.00 27.49 221 ASN A O 1
ATOM 1505 N N . ALA A 1 195 ? 6.329 56.227 84.199 1.00 24.23 222 ALA A N 1
ATOM 1506 C CA . ALA A 1 195 ? 7.632 56.428 84.854 1.00 24.44 222 ALA A CA 1
ATOM 1507 C C . ALA A 1 195 ? 8.732 56.785 83.829 1.00 23.43 222 ALA A C 1
ATOM 1508 O O . ALA A 1 195 ? 8.519 56.688 82.600 1.00 22.58 222 ALA A O 1
ATOM 1510 N N . ALA A 1 196 ? 9.901 57.200 84.332 1.00 21.07 223 ALA A N 1
ATOM 1511 C CA . ALA A 1 196 ? 10.944 57.758 83.486 1.00 20.50 223 ALA A CA 1
ATOM 1512 C C . ALA A 1 196 ? 12.096 56.744 83.321 1.00 19.62 223 ALA A C 1
ATOM 1513 O O . ALA A 1 196 ? 12.831 56.494 84.283 1.00 19.95 223 ALA A O 1
ATOM 1515 N N . PHE A 1 197 ? 12.240 56.158 82.127 1.00 18.61 224 PHE A N 1
ATOM 1516 C CA . PHE A 1 197 ? 13.442 55.396 81.783 1.00 18.02 224 PHE A CA 1
ATOM 1517 C C . PHE A 1 197 ? 14.494 56.287 81.156 1.00 18.24 224 PHE A C 1
ATOM 1518 O O . PHE A 1 197 ? 14.154 57.223 80.405 1.00 19.27 224 PHE A O 1
ATOM 1526 N N . ASP A 1 198 ? 15.760 55.941 81.361 1.00 17.09 225 ASP A N 1
ATOM 1527 C CA . ASP A 1 198 ? 16.869 56.600 80.670 1.00 17.66 225 ASP A CA 1
ATOM 1528 C C . ASP A 1 198 ? 17.064 56.065 79.244 1.00 17.54 225 ASP A C 1
ATOM 1529 O O . ASP A 1 198 ? 17.357 56.830 78.319 1.00 16.79 225 ASP A O 1
ATOM 1534 N N . PHE A 1 199 ? 16.940 54.743 79.084 1.00 15.81 226 PHE A N 1
ATOM 1535 C CA . PHE A 1 199 ? 17.130 54.063 77.815 1.00 15.55 226 PHE A CA 1
ATOM 1536 C C . PHE A 1 199 ? 15.959 53.132 77.581 1.00 16.04 226 PHE A C 1
ATOM 1537 O O . PHE A 1 199 ? 15.505 52.415 78.504 1.00 15.29 226 PHE A O 1
ATOM 1545 N N . ILE A 1 200 ? 15.502 53.084 76.345 1.00 15.82 227 ILE A N 1
ATOM 1546 C CA . ILE A 1 200 ? 14.498 52.120 75.940 1.00 16.15 227 ILE A CA 1
ATOM 1547 C C . ILE A 1 200 ? 14.974 51.437 74.665 1.00 16.49 227 ILE A C 1
ATOM 1548 O O . ILE A 1 200 ? 15.186 52.115 73.651 1.00 17.15 227 ILE A O 1
ATOM 1553 N N . TRP A 1 201 ? 15.207 50.124 74.735 1.00 15.27 228 TRP A N 1
ATOM 1554 C CA . TRP A 1 201 ? 15.614 49.372 73.585 1.00 15.52 228 TRP A CA 1
ATOM 1555 C C . TRP A 1 201 ? 14.420 48.579 73.067 1.00 15.84 228 TRP A C 1
ATOM 1556 O O . TRP A 1 201 ? 13.878 47.685 73.752 1.00 16.06 228 TRP A O 1
ATOM 1567 N N . ILE A 1 202 ? 13.978 48.934 71.880 1.00 15.12 229 ILE A N 1
ATOM 1568 C CA . ILE A 1 202 ? 12.802 48.292 71.315 1.00 15.77 229 ILE A CA 1
ATOM 1569 C C . ILE A 1 202 ? 13.284 47.012 70.661 1.00 16.50 229 ILE A C 1
ATOM 1570 O O . ILE A 1 202 ? 14.183 47.041 69.793 1.00 15.50 229 ILE A O 1
ATOM 1575 N N . GLN A 1 203 ? 12.726 45.868 71.069 1.00 15.66 230 GLN A N 1
ATOM 1576 C CA . GLN A 1 203 ? 13.109 44.620 70.428 1.00 15.63 230 GLN A CA 1
ATOM 1577 C C . GLN A 1 203 ? 12.508 44.550 69.017 1.00 16.93 230 GLN A C 1
ATOM 1578 O O . GLN A 1 203 ? 11.293 44.445 68.873 1.00 18.73 230 GLN A O 1
ATOM 1584 N N . TYR A 1 204 ? 13.343 44.632 67.974 1.00 16.15 231 TYR A N 1
ATOM 1585 C CA . TYR A 1 204 ? 12.878 44.752 66.600 1.00 16.72 231 TYR A CA 1
ATOM 1586 C C . TYR A 1 204 ? 13.019 43.408 65.850 1.00 16.74 231 TYR A C 1
ATOM 1587 O O . TYR A 1 204 ? 13.312 43.361 64.661 1.00 16.80 231 TYR A O 1
ATOM 1596 N N . TYR A 1 205 ? 12.840 42.313 66.602 1.00 16.64 232 TYR A N 1
ATOM 1597 C CA . TYR A 1 205 ? 12.875 40.969 66.101 1.00 16.75 232 TYR A CA 1
ATOM 1598 C C . TYR A 1 205 ? 11.713 40.186 66.762 1.00 16.82 232 TYR A C 1
ATOM 1599 O O . TYR A 1 205 ? 11.219 40.570 67.838 1.00 16.20 232 TYR A O 1
ATOM 1608 N N . ASN A 1 206 ? 11.249 39.169 66.048 1.00 16.99 233 ASN A N 1
ATOM 1609 C CA . ASN A 1 206 ? 10.254 38.164 66.479 1.00 18.57 233 ASN A CA 1
ATOM 1610 C C . ASN A 1 206 ? 8.796 38.590 66.309 1.00 20.64 233 ASN A C 1
ATOM 1611 O O . ASN A 1 206 ? 7.904 37.823 66.608 1.00 21.56 233 ASN A O 1
ATOM 1616 N N . THR A 1 207 ? 8.535 39.818 65.852 1.00 19.94 234 THR A N 1
ATOM 1617 C CA . THR A 1 207 ? 7.192 40.252 65.554 1.00 20.92 234 THR A CA 1
ATOM 1618 C C . THR A 1 207 ? 7.164 40.812 64.145 1.00 20.61 234 THR A C 1
ATOM 1619 O O . THR A 1 207 ? 7.797 41.843 63.851 1.00 19.21 234 THR A O 1
ATOM 1623 N N . ALA A 1 208 ? 6.406 40.157 63.272 1.00 20.75 235 ALA A N 1
ATOM 1624 C CA . ALA A 1 208 ? 6.459 40.483 61.840 1.00 21.69 235 ALA A CA 1
ATOM 1625 C C . ALA A 1 208 ? 5.925 41.895 61.551 1.00 22.02 235 ALA A C 1
ATOM 1626 O O . ALA A 1 208 ? 6.397 42.589 60.624 1.00 21.89 235 ALA A O 1
ATOM 1628 N N . ALA A 1 209 ? 4.936 42.328 62.337 1.00 21.39 236 ALA A N 1
ATOM 1629 C CA . ALA A 1 209 ? 4.208 43.544 61.998 1.00 21.72 236 ALA A CA 1
ATOM 1630 C C . ALA A 1 209 ? 5.100 44.775 61.913 1.00 21.08 236 ALA A C 1
ATOM 1631 O O . ALA A 1 209 ? 4.807 45.683 61.128 1.00 20.89 236 ALA A O 1
ATOM 1633 N N . CYS A 1 210 ? 6.174 44.820 62.705 1.00 19.93 237 CYS A N 1
ATOM 1634 C CA . CYS A 1 210 ? 6.969 46.051 62.858 1.00 20.27 237 CYS A CA 1
ATOM 1635 C C . CYS A 1 210 ? 8.492 45.863 63.000 1.00 19.15 237 CYS A C 1
ATOM 1636 O O . CYS A 1 210 ? 9.166 46.766 63.452 1.00 19.21 237 CYS A O 1
ATOM 1639 N N . SER A 1 211 ? 9.011 44.734 62.509 1.00 18.62 238 SER A N 1
ATOM 1640 C CA . SER A 1 211 ? 10.404 44.324 62.705 1.00 17.67 238 SER A CA 1
ATOM 1641 C C . SER A 1 211 ? 11.365 45.225 61.940 1.00 17.15 238 SER A C 1
ATOM 1642 O O . SER A 1 211 ? 11.009 45.927 60.974 1.00 16.98 238 SER A O 1
ATOM 1645 N N . ALA A 1 212 ? 12.608 45.215 62.392 1.00 16.70 239 ALA A N 1
ATOM 1646 C CA . ALA A 1 212 ? 13.678 45.850 61.617 1.00 16.79 239 ALA A CA 1
ATOM 1647 C C . ALA A 1 212 ? 13.783 45.242 60.220 1.00 17.86 239 ALA A C 1
ATOM 1648 O O . ALA A 1 212 ? 14.043 45.987 59.258 1.00 17.98 239 ALA A O 1
ATOM 1650 N N . LYS A 1 213 ? 13.560 43.931 60.081 1.00 17.77 240 LYS A N 1
ATOM 1651 C CA . LYS A 1 213 ? 13.650 43.292 58.751 1.00 19.66 240 LYS A CA 1
ATOM 1652 C C . LYS A 1 213 ? 12.636 43.903 57.778 1.00 19.93 240 LYS A C 1
ATOM 1653 O O . LYS A 1 213 ? 12.892 43.986 56.578 1.00 20.13 240 LYS A O 1
ATOM 1659 N N . SER A 1 214 ? 11.484 44.345 58.302 1.00 20.06 241 SER A N 1
ATOM 1660 C CA . SER A 1 214 ? 10.474 44.991 57.456 1.00 20.68 241 SER A CA 1
ATOM 1661 C C . SER A 1 214 ? 10.866 46.365 56.907 1.00 20.19 241 SER A C 1
ATOM 1662 O O . SER A 1 214 ? 10.247 46.836 55.966 1.00 21.81 241 SER A O 1
ATOM 1665 N N . PHE A 1 215 ? 11.887 47.014 57.466 1.00 20.41 242 PHE A N 1
ATOM 1666 C CA . PHE A 1 215 ? 12.547 48.175 56.842 1.00 20.72 242 PHE A CA 1
ATOM 1667 C C . PHE A 1 215 ? 13.250 47.780 55.562 1.00 22.16 242 PHE A C 1
ATOM 1668 O O . PHE A 1 215 ? 13.296 48.560 54.610 1.00 23.85 242 PHE A O 1
ATOM 1676 N N . ILE A 1 216 ? 13.827 46.596 55.561 1.00 22.44 243 ILE A N 1
ATOM 1677 C CA . ILE A 1 216 ? 14.544 46.083 54.425 1.00 24.29 243 ILE A CA 1
ATOM 1678 C C . ILE A 1 216 ? 13.578 45.520 53.396 1.00 24.35 243 ILE A C 1
ATOM 1679 O O . ILE A 1 216 ? 13.681 45.855 52.225 1.00 26.29 243 ILE A O 1
ATOM 1684 N N . ASP A 1 217 ? 12.656 44.679 53.834 1.00 23.81 244 ASP A N 1
ATOM 1685 C CA . ASP A 1 217 ? 11.587 44.167 52.972 1.00 25.83 244 ASP A CA 1
ATOM 1686 C C . ASP A 1 217 ? 10.226 44.680 53.456 1.00 25.18 244 ASP A C 1
ATOM 1687 O O . ASP A 1 217 ? 9.660 44.131 54.389 1.00 23.06 244 ASP A O 1
ATOM 1692 N N . THR A 1 218 ? 9.721 45.738 52.825 1.00 26.60 245 THR A N 1
ATOM 1693 C CA . THR A 1 218 ? 8.536 46.421 53.344 1.00 27.92 245 THR A CA 1
ATOM 1694 C C . THR A 1 218 ? 7.230 45.634 53.112 1.00 28.78 245 THR A C 1
ATOM 1695 O O . THR A 1 218 ? 6.185 46.014 53.619 1.00 29.03 245 THR A O 1
ATOM 1699 N N . SER A 1 219 ? 7.300 44.535 52.377 1.00 28.37 246 SER A N 1
ATOM 1700 C CA . SER A 1 219 ? 6.173 43.623 52.264 1.00 29.66 246 SER A CA 1
ATOM 1701 C C . SER A 1 219 ? 5.897 42.832 53.536 1.00 28.31 246 SER A C 1
ATOM 1702 O O . SER A 1 219 ? 4.843 42.222 53.633 1.00 28.88 246 SER A O 1
ATOM 1705 N N . LEU A 1 220 ? 6.842 42.785 54.484 1.00 24.97 247 LEU A N 1
ATOM 1706 C CA . LEU A 1 220 ? 6.700 41.953 55.674 1.00 25.60 247 LEU A CA 1
ATOM 1707 C C . LEU A 1 220 ? 5.864 42.609 56.780 1.00 23.79 247 LEU A C 1
ATOM 1708 O O . LEU A 1 220 ? 5.311 41.936 57.668 1.00 24.42 247 LEU A O 1
ATOM 1713 N N . GLY A 1 221 ? 5.751 43.913 56.702 1.00 23.73 248 GLY A N 1
ATOM 1714 C CA . GLY A 1 221 ? 5.355 44.748 57.840 1.00 23.86 248 GLY A CA 1
ATOM 1715 C C . GLY A 1 221 ? 5.767 46.188 57.653 1.00 23.29 248 GLY A C 1
ATOM 1716 O O . GLY A 1 221 ? 6.199 46.571 56.558 1.00 23.27 248 GLY A O 1
ATOM 1717 N N . THR A 1 222 ? 5.643 46.981 58.714 1.00 23.00 249 THR A N 1
ATOM 1718 C CA . THR A 1 222 ? 6.011 48.403 58.677 1.00 23.67 249 THR A CA 1
ATOM 1719 C C . THR A 1 222 ? 6.846 48.743 59.913 1.00 22.12 249 THR A C 1
ATOM 1720 O O . THR A 1 222 ? 6.367 48.725 61.051 1.00 20.74 249 THR A O 1
ATOM 1724 N N . PHE A 1 223 ? 8.111 49.055 59.689 1.00 20.75 250 PHE A N 1
ATOM 1725 C CA . PHE A 1 223 ? 9.021 49.400 60.772 1.00 19.26 250 PHE A CA 1
ATOM 1726 C C . PHE A 1 223 ? 8.565 50.698 61.407 1.00 19.49 250 PHE A C 1
ATOM 1727 O O . PHE A 1 223 ? 8.334 51.684 60.701 1.00 20.23 250 PHE A O 1
ATOM 1735 N N . ASN A 1 224 ? 8.441 50.722 62.722 1.00 19.20 251 ASN A N 1
ATOM 1736 C CA . ASN A 1 224 ? 7.621 51.730 63.389 1.00 19.65 251 ASN A CA 1
ATOM 1737 C C . ASN A 1 224 ? 8.409 52.559 64.402 1.00 19.67 251 ASN A C 1
ATOM 1738 O O . ASN A 1 224 ? 7.857 53.030 65.408 1.00 19.61 251 ASN A O 1
ATOM 1743 N N . PHE A 1 225 ? 9.693 52.772 64.142 1.00 18.38 252 PHE A N 1
ATOM 1744 C CA . PHE A 1 225 ? 10.489 53.663 65.014 1.00 17.82 252 PHE A CA 1
ATOM 1745 C C . PHE A 1 225 ? 9.866 55.067 65.085 1.00 18.17 252 PHE A C 1
ATOM 1746 O O . PHE A 1 225 ? 9.829 55.649 66.133 1.00 17.15 252 PHE A O 1
ATOM 1754 N N . ASP A 1 226 ? 9.333 55.592 63.972 1.00 20.13 253 ASP A N 1
ATOM 1755 C CA . ASP A 1 226 ? 8.580 56.872 64.002 1.00 20.93 253 ASP A CA 1
ATOM 1756 C C . ASP A 1 226 ? 7.479 56.908 65.071 1.00 20.64 253 ASP A C 1
ATOM 1757 O O . ASP A 1 226 ? 7.338 57.918 65.784 1.00 20.99 253 ASP A O 1
ATOM 1762 N N . ALA A 1 227 ? 6.716 55.829 65.150 1.00 20.40 254 ALA A N 1
ATOM 1763 C CA . ALA A 1 227 ? 5.623 55.696 66.107 1.00 20.76 254 ALA A CA 1
ATOM 1764 C C . ALA A 1 227 ? 6.171 55.672 67.508 1.00 19.35 254 ALA A C 1
ATOM 1765 O O . ALA A 1 227 ? 5.600 56.276 68.393 1.00 18.34 254 ALA A O 1
ATOM 1767 N N . TRP A 1 228 ? 7.285 54.986 67.722 1.00 18.34 255 TRP A N 1
ATOM 1768 C CA . TRP A 1 228 ? 7.887 54.975 69.058 1.00 18.86 255 TRP A CA 1
ATOM 1769 C C . TRP A 1 228 ? 8.407 56.326 69.531 1.00 19.11 255 TRP A C 1
ATOM 1770 O O . TRP A 1 228 ? 8.219 56.704 70.705 1.00 18.41 255 TRP A O 1
ATOM 1781 N N . VAL A 1 229 ? 8.994 57.098 68.620 1.00 19.58 256 VAL A N 1
ATOM 1782 C CA . VAL A 1 229 ? 9.357 58.511 68.946 1.00 19.90 256 VAL A CA 1
ATOM 1783 C C . VAL A 1 229 ? 8.109 59.278 69.392 1.00 20.41 256 VAL A C 1
ATOM 1784 O O . VAL A 1 229 ? 8.116 59.945 70.440 1.00 19.35 256 VAL A O 1
ATOM 1788 N N . THR A 1 230 ? 7.029 59.166 68.625 1.00 20.86 257 THR A N 1
ATOM 1789 C CA . THR A 1 230 ? 5.793 59.871 68.964 1.00 22.40 257 THR A CA 1
ATOM 1790 C C . THR A 1 230 ? 5.206 59.444 70.307 1.00 21.94 257 THR A C 1
ATOM 1791 O O . THR A 1 230 ? 4.829 60.278 71.147 1.00 21.76 257 THR A O 1
ATOM 1795 N N . VAL A 1 231 ? 5.186 58.158 70.567 1.00 21.87 258 VAL A N 1
ATOM 1796 C CA . VAL A 1 231 ? 4.630 57.694 71.828 1.00 23.24 258 VAL A CA 1
ATOM 1797 C C . VAL A 1 231 ? 5.444 58.129 73.066 1.00 24.37 258 VAL A C 1
ATOM 1798 O O . VAL A 1 231 ? 4.888 58.347 74.144 1.00 25.22 258 VAL A O 1
ATOM 1802 N N . LEU A 1 232 ? 6.750 58.238 72.887 1.00 24.36 259 LEU A N 1
ATOM 1803 C CA . LEU A 1 232 ? 7.667 58.665 73.928 1.00 27.74 259 LEU A CA 1
ATOM 1804 C C . LEU A 1 232 ? 7.524 60.138 74.261 1.00 33.65 259 LEU A C 1
ATOM 1805 O O . LEU A 1 232 ? 7.444 60.510 75.446 1.00 35.37 259 LEU A O 1
ATOM 1810 N N . LYS A 1 233 ? 7.393 60.995 73.229 1.00 35.25 260 LYS A N 1
ATOM 1811 C CA . LYS A 1 233 ? 7.200 62.451 73.457 1.00 36.93 260 LYS A CA 1
ATOM 1812 C C . LYS A 1 233 ? 5.969 62.725 74.339 1.00 32.17 260 LYS A C 1
ATOM 1813 O O . LYS A 1 233 ? 5.936 63.636 75.144 1.00 31.66 260 LYS A O 1
ATOM 1819 N N . ALA A 1 234 ? 4.988 61.862 74.240 1.00 31.37 261 ALA A N 1
ATOM 1820 C CA . ALA A 1 234 ? 3.793 61.891 75.099 1.00 28.53 261 ALA A CA 1
ATOM 1821 C C . ALA A 1 234 ? 3.911 61.303 76.548 1.00 32.12 261 ALA A C 1
ATOM 1822 O O . ALA A 1 234 ? 2.934 61.355 77.306 1.00 33.33 261 ALA A O 1
ATOM 1824 N N . SER A 1 235 ? 5.067 60.735 76.931 1.00 29.98 262 SER A N 1
ATOM 1825 C CA . SER A 1 235 ? 5.169 59.879 78.133 1.00 27.74 262 SER A CA 1
ATOM 1826 C C . SER A 1 235 ? 6.011 60.560 79.250 1.00 27.16 262 SER A C 1
ATOM 1827 O O . SER A 1 235 ? 6.747 61.502 78.984 1.00 27.61 262 SER A O 1
ATOM 1830 N N . ALA A 1 236 ? 5.965 60.002 80.452 1.00 25.51 263 ALA A N 1
ATOM 1831 C CA . ALA A 1 236 ? 6.947 60.325 81.489 1.00 24.56 263 ALA A CA 1
ATOM 1832 C C . ALA A 1 236 ? 8.385 59.982 81.080 1.00 23.05 263 ALA A C 1
ATOM 1833 O O . ALA A 1 236 ? 9.345 60.518 81.662 1.00 22.26 263 ALA A O 1
ATOM 1835 N N . SER A 1 237 ? 8.525 59.092 80.098 1.00 21.43 264 SER A N 1
ATOM 1836 C CA . SER A 1 237 ? 9.811 58.748 79.529 1.00 21.53 264 SER A CA 1
ATOM 1837 C C . SER A 1 237 ? 10.186 59.640 78.349 1.00 22.50 264 SER A C 1
ATOM 1838 O O . SER A 1 237 ? 11.023 59.265 77.546 1.00 22.20 264 SER A O 1
ATOM 1841 N N . LYS A 1 238 ? 9.628 60.845 78.261 1.00 23.57 265 LYS A N 1
ATOM 1842 C CA . LYS A 1 238 ? 9.891 61.715 77.082 1.00 25.90 265 LYS A CA 1
ATOM 1843 C C . LYS A 1 238 ? 11.351 62.030 76.858 1.00 25.46 265 LYS A C 1
ATOM 1844 O O . LYS A 1 238 ? 11.726 62.314 75.735 1.00 27.96 265 LYS A O 1
ATOM 1850 N N . ASP A 1 239 ? 12.190 61.997 77.903 1.00 23.92 266 ASP A N 1
ATOM 1851 C CA . ASP A 1 239 ? 13.607 62.262 77.735 1.00 23.63 266 ASP A CA 1
ATOM 1852 C C . ASP A 1 239 ? 14.485 60.991 77.528 1.00 22.96 266 ASP A C 1
ATOM 1853 O O . ASP A 1 239 ? 15.713 61.095 77.438 1.00 22.08 266 ASP A O 1
ATOM 1858 N N . ALA A 1 240 ? 13.850 59.831 77.410 1.00 22.01 267 ALA A N 1
ATOM 1859 C CA . ALA A 1 240 ? 14.568 58.598 77.142 1.00 21.73 267 ALA A CA 1
ATOM 1860 C C . ALA A 1 240 ? 15.189 58.637 75.768 1.00 21.83 267 ALA A C 1
ATOM 1861 O O . ALA A 1 240 ? 14.612 59.185 74.818 1.00 22.61 267 ALA A O 1
ATOM 1863 N N . LYS A 1 241 ? 16.317 57.974 75.631 1.00 20.79 268 LYS A N 1
ATOM 1864 C CA . LYS A 1 241 ? 16.836 57.634 74.322 1.00 21.99 268 LYS A CA 1
ATOM 1865 C C . LYS A 1 241 ? 16.384 56.244 73.835 1.00 20.46 268 LYS A C 1
ATOM 1866 O O . LYS A 1 241 ? 16.348 55.293 74.622 1.00 17.95 268 LYS A O 1
ATOM 1872 N N . LEU A 1 242 ? 16.056 56.155 72.550 1.00 18.82 269 LEU A N 1
ATOM 1873 C CA . LEU A 1 242 ? 15.467 54.964 71.940 1.00 18.97 269 LEU A CA 1
ATOM 1874 C C . LEU A 1 242 ? 16.471 54.219 71.123 1.00 17.28 269 LEU A C 1
ATOM 1875 O O . LEU A 1 242 ? 17.109 54.791 70.224 1.00 16.98 269 LEU A O 1
ATOM 1880 N N . TYR A 1 243 ? 16.591 52.939 71.394 1.00 16.04 270 TYR A N 1
ATOM 1881 C CA . TYR A 1 243 ? 17.556 52.105 70.706 1.00 15.75 270 TYR A CA 1
ATOM 1882 C C . TYR A 1 243 ? 16.861 51.071 69.879 1.00 15.70 270 TYR A C 1
ATOM 1883 O O . TYR A 1 243 ? 15.763 50.585 70.259 1.00 16.47 270 TYR A O 1
ATOM 1892 N N . VAL A 1 244 ? 17.491 50.697 68.778 1.00 15.31 271 VAL A N 1
ATOM 1893 C CA . VAL A 1 244 ? 16.999 49.659 67.911 1.00 15.31 271 VAL A CA 1
ATOM 1894 C C . VAL A 1 244 ? 17.607 48.314 68.336 1.00 15.31 271 VAL A C 1
ATOM 1895 O O . VAL A 1 244 ? 18.840 48.127 68.271 1.00 14.82 271 VAL A O 1
ATOM 1899 N N . GLY A 1 245 ? 16.759 47.397 68.829 1.00 14.94 272 GLY A N 1
ATOM 1900 C CA . GLY A 1 245 ? 17.202 46.093 69.297 1.00 14.18 272 GLY A CA 1
ATOM 1901 C C . GLY A 1 245 ? 17.206 45.058 68.184 1.00 15.34 272 GLY A C 1
ATOM 1902 O O . GLY 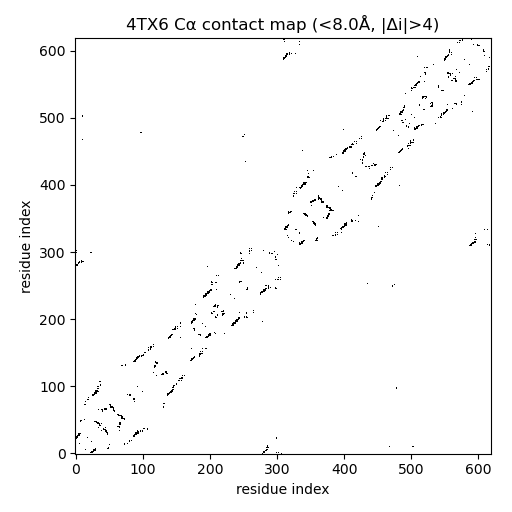A 1 245 ? 16.205 44.853 67.501 1.00 16.98 272 GLY A O 1
ATOM 1903 N N . LEU A 1 246 ? 18.333 44.375 68.023 1.00 15.09 273 LEU A N 1
ATOM 1904 C CA . LEU A 1 246 ? 18.552 43.485 66.895 1.00 15.14 273 LEU A CA 1
ATOM 1905 C C . LEU A 1 246 ? 19.148 42.182 67.374 1.00 14.25 273 LEU A C 1
ATOM 1906 O O . LEU A 1 246 ? 19.873 42.144 68.371 1.00 13.58 273 LEU A O 1
ATOM 1911 N N . PRO A 1 247 ? 18.880 41.084 66.657 1.00 15.18 274 PRO A N 1
ATOM 1912 C CA . PRO A 1 247 ? 19.627 39.849 66.910 1.00 14.67 274 PRO A CA 1
ATOM 1913 C C . PRO A 1 247 ? 21.031 39.898 66.403 1.00 15.02 274 PRO A C 1
ATOM 1914 O O . PRO A 1 247 ? 21.269 40.444 65.331 1.00 17.00 274 PRO A O 1
ATOM 1918 N N . ALA A 1 248 ? 21.982 39.317 67.140 1.00 14.08 275 ALA A N 1
ATOM 1919 C CA . ALA A 1 248 ? 23.394 39.446 66.773 1.00 14.40 275 ALA A CA 1
ATOM 1920 C C . ALA A 1 248 ? 23.900 38.356 65.849 1.00 14.83 275 ALA A C 1
ATOM 1921 O O . ALA A 1 248 ? 25.057 38.401 65.449 1.00 14.71 275 ALA A O 1
ATOM 1923 N N . SER A 1 249 ? 23.040 37.383 65.516 1.00 15.05 276 SER A N 1
ATOM 1924 C CA . SER A 1 249 ? 23.344 36.358 64.549 1.00 15.95 276 SER A CA 1
ATOM 1925 C C . SER A 1 249 ? 22.063 35.828 63.949 1.00 17.45 276 SER A C 1
ATOM 1926 O O . SER A 1 249 ? 20.953 36.158 64.407 1.00 16.50 276 SER A O 1
ATOM 1929 N N . GLU A 1 250 ? 22.217 34.945 62.964 1.00 18.71 277 GLU A N 1
ATOM 1930 C CA . GLU A 1 250 ? 21.054 34.294 62.348 1.00 22.85 277 GLU A CA 1
ATOM 1931 C C . GLU A 1 250 ? 20.277 33.382 63.269 1.00 22.36 277 GLU A C 1
ATOM 1932 O O . GLU A 1 250 ? 19.128 33.072 62.992 1.00 26.78 277 GLU A O 1
ATOM 1938 N N . THR A 1 251 ? 20.868 32.924 64.357 1.00 20.04 278 THR A N 1
ATOM 1939 C CA . THR A 1 251 ? 20.182 31.933 65.200 1.00 22.18 278 THR A CA 1
ATOM 1940 C C . THR A 1 251 ? 19.774 32.501 66.554 1.00 21.07 278 THR A C 1
ATOM 1941 O O . THR A 1 251 ? 19.184 31.783 67.381 1.00 21.20 278 THR A O 1
ATOM 1945 N N . ALA A 1 252 ? 20.092 33.781 66.787 1.00 19.04 279 ALA A N 1
ATOM 1946 C CA . ALA A 1 252 ? 19.760 34.424 68.076 1.00 19.77 279 ALA A CA 1
ATOM 1947 C C . ALA A 1 252 ? 18.274 34.696 68.276 1.00 21.26 279 ALA A C 1
ATOM 1948 O O . ALA A 1 252 ? 17.823 34.802 69.420 1.00 21.05 279 ALA A O 1
ATOM 1950 N N . ALA A 1 253 ? 17.519 34.768 67.192 1.00 19.16 280 ALA A N 1
ATOM 1951 C CA . ALA A 1 253 ? 16.107 34.990 67.298 1.00 20.96 280 ALA A CA 1
ATOM 1952 C C . ALA A 1 253 ? 15.386 34.100 66.296 1.00 21.09 280 ALA A C 1
ATOM 1953 O O . ALA A 1 253 ? 16.005 33.255 65.643 1.00 21.57 280 ALA A O 1
ATOM 1955 N N . ASN A 1 254 ? 14.106 34.355 66.112 1.00 21.21 281 ASN A N 1
ATOM 1956 C CA . ASN A 1 254 ? 13.314 33.579 65.174 1.00 22.53 281 ASN A CA 1
ATOM 1957 C C . ASN A 1 254 ? 13.845 33.804 63.752 1.00 23.37 281 ASN A C 1
ATOM 1958 O O . ASN A 1 254 ? 14.475 34.759 63.492 1.00 21.41 281 ASN A O 1
ATOM 1963 N N . GLN A 1 255 ? 13.604 32.874 62.854 1.00 23.25 282 GLN A N 1
ATOM 1964 C CA . GLN A 1 255 ? 14.123 32.955 61.510 1.00 25.09 282 GLN A CA 1
ATOM 1965 C C . GLN A 1 255 ? 13.604 34.210 60.813 1.00 23.81 282 GLN A C 1
ATOM 1966 O O . GLN A 1 255 ? 12.510 34.574 61.010 1.00 22.67 282 GLN A O 1
ATOM 1972 N N . GLY A 1 256 ? 14.447 34.836 60.028 1.00 21.76 283 GLY A N 1
ATOM 1973 C CA . GLY A 1 256 ? 14.093 36.000 59.273 1.00 22.84 283 GLY A CA 1
ATOM 1974 C C . GLY A 1 256 ? 14.204 37.378 59.899 1.00 21.63 283 GLY A C 1
ATOM 1975 O O . GLY A 1 256 ? 13.745 38.300 59.328 1.00 22.34 283 GLY A O 1
ATOM 1976 N N . TYR A 1 257 ? 14.787 37.496 61.068 1.00 18.29 284 TYR A N 1
ATOM 1977 C CA . TYR A 1 257 ? 14.878 38.806 61.733 1.00 18.74 284 TYR A CA 1
ATOM 1978 C C . TYR A 1 257 ? 16.276 39.406 61.848 1.00 18.34 284 TYR A C 1
ATOM 1979 O O . TYR A 1 257 ? 16.429 40.562 62.247 1.00 18.23 284 TYR A O 1
ATOM 1988 N N . TYR A 1 258 ? 17.286 38.611 61.517 1.00 18.25 285 TYR A N 1
ATOM 1989 C CA . TYR A 1 258 ? 18.672 39.084 61.517 1.00 17.39 285 TYR A CA 1
ATOM 1990 C C . TYR A 1 258 ? 18.923 39.958 60.314 1.00 18.23 285 TYR A C 1
ATOM 1991 O O . TYR A 1 258 ? 18.497 39.618 59.193 1.00 18.29 285 TYR A O 1
ATOM 2000 N N . LEU A 1 259 ? 19.650 41.052 60.532 1.00 17.99 286 LEU A N 1
ATOM 2001 C CA . LEU A 1 259 ? 20.095 41.952 59.454 1.00 18.51 286 LEU A CA 1
ATOM 2002 C C . LEU A 1 259 ? 21.600 41.851 59.274 1.00 18.04 286 LEU A C 1
ATOM 2003 O O . LEU A 1 259 ? 22.366 41.880 60.255 1.00 18.00 286 LEU A O 1
ATOM 2008 N N . THR A 1 260 ? 22.043 41.810 58.015 1.00 19.32 287 THR A N 1
ATOM 2009 C CA . THR A 1 260 ? 23.461 42.024 57.722 1.00 19.81 287 THR A CA 1
ATOM 2010 C C . THR A 1 260 ? 23.951 43.400 58.186 1.00 19.20 287 THR A C 1
ATOM 2011 O O . THR A 1 260 ? 23.178 44.347 58.254 1.00 18.39 287 THR A O 1
ATOM 2015 N N . PRO A 1 261 ? 25.276 43.552 58.459 1.00 20.14 288 PRO A N 1
ATOM 2016 C CA . PRO A 1 261 ? 25.788 44.899 58.728 1.00 20.59 288 PRO A CA 1
ATOM 2017 C C . PRO A 1 261 ? 25.340 45.956 57.686 1.00 20.34 288 PRO A C 1
ATOM 2018 O O . PRO A 1 261 ? 24.986 47.088 58.078 1.00 19.85 288 PRO A O 1
ATOM 2022 N N . ASP A 1 262 ? 25.368 45.616 56.407 1.00 20.82 289 ASP A N 1
ATOM 2023 C CA . ASP A 1 262 ? 24.967 46.584 55.384 1.00 22.81 289 ASP A CA 1
ATOM 2024 C C . ASP A 1 262 ? 23.465 46.957 55.524 1.00 22.50 289 ASP A C 1
ATOM 2025 O O . ASP A 1 262 ? 23.091 48.088 55.326 1.00 21.76 289 ASP A O 1
ATOM 2030 N N . GLU A 1 263 ? 22.637 45.993 55.876 1.00 21.99 290 GLU A N 1
ATOM 2031 C CA . GLU A 1 263 ? 21.203 46.269 56.107 1.00 21.29 290 GLU A CA 1
ATOM 2032 C C . GLU A 1 263 ? 21.028 47.183 57.331 1.00 20.18 290 GLU A C 1
ATOM 2033 O O . GLU A 1 263 ? 20.252 48.151 57.297 1.00 19.83 290 GLU A O 1
ATOM 2039 N N . VAL A 1 264 ? 21.759 46.902 58.412 1.00 18.15 291 VAL A N 1
ATOM 2040 C CA . VAL A 1 264 ? 21.694 47.753 59.589 1.00 18.27 291 VAL A CA 1
ATOM 2041 C C . VAL A 1 264 ? 22.166 49.173 59.258 1.00 19.25 291 VAL A C 1
ATOM 2042 O O . VAL A 1 264 ? 21.585 50.155 59.722 1.00 18.82 291 VAL A O 1
ATOM 2046 N N . GLU A 1 265 ? 23.229 49.296 58.461 1.00 21.06 292 GLU A N 1
ATOM 2047 C CA . GLU A 1 265 ? 23.722 50.623 58.121 1.00 23.07 292 GLU A CA 1
ATOM 2048 C C . GLU A 1 265 ? 22.629 51.447 57.388 1.00 22.10 292 GLU A C 1
ATOM 2049 O O . GLU A 1 265 ? 22.453 52.636 57.686 1.00 21.04 292 GLU A O 1
ATOM 2055 N N . SER A 1 266 ? 21.902 50.817 56.474 1.00 22.44 293 SER A N 1
ATOM 2056 C CA . SER A 1 266 ? 20.817 51.519 55.747 1.00 24.39 293 SER A CA 1
ATOM 2057 C C . SER A 1 266 ? 19.723 52.009 56.721 1.00 22.70 293 SER A C 1
ATOM 2058 O O . SER A 1 266 ? 19.265 53.121 56.599 1.00 22.89 293 SER A O 1
ATOM 2061 N N . LEU A 1 267 ? 19.385 51.217 57.738 1.00 21.75 294 LEU A N 1
ATOM 2062 C CA . LEU A 1 267 ? 18.357 51.577 58.707 1.00 21.09 294 LEU A CA 1
ATOM 2063 C C . LEU A 1 267 ? 18.872 52.655 59.596 1.00 21.01 294 LEU A C 1
ATOM 2064 O O . LEU A 1 267 ? 18.236 53.705 59.802 1.00 21.25 294 LEU A O 1
ATOM 2069 N N . VAL A 1 268 ? 20.045 52.419 60.175 1.00 21.93 295 VAL A N 1
ATOM 2070 C CA . VAL A 1 268 ? 20.578 53.339 61.180 1.00 24.42 295 VAL A CA 1
ATOM 2071 C C . VAL A 1 268 ? 20.890 54.733 60.603 1.00 26.23 295 VAL A C 1
ATOM 2072 O O . VAL A 1 268 ? 20.614 55.767 61.238 1.00 26.53 295 VAL A O 1
ATOM 2076 N N . SER A 1 269 ? 21.433 54.763 59.399 1.00 27.70 296 SER A N 1
ATOM 2077 C CA A SER A 1 269 ? 21.716 56.026 58.712 0.50 30.49 296 SER A CA 1
ATOM 2078 C CA B SER A 1 269 ? 21.730 56.034 58.761 0.50 28.89 296 SER A CA 1
ATOM 2079 C C . SER A 1 269 ? 20.445 56.867 58.531 1.00 29.69 296 SER A C 1
ATOM 2080 O O . SER A 1 269 ? 20.431 58.062 58.826 1.00 31.27 296 SER A O 1
ATOM 2085 N N . THR A 1 270 ? 19.365 56.233 58.070 1.00 27.70 297 THR A N 1
ATOM 2086 C CA . THR A 1 270 ? 18.060 56.893 58.002 1.00 25.95 297 THR A CA 1
ATOM 2087 C C . THR A 1 270 ? 17.582 57.405 59.342 1.00 24.65 297 THR A C 1
ATOM 2088 O O . THR A 1 270 ? 17.216 58.596 59.473 1.00 23.39 297 THR A O 1
ATOM 2092 N N . TYR A 1 271 ? 17.574 56.534 60.351 1.00 21.59 298 TYR A N 1
ATOM 2093 C CA . TYR A 1 271 ? 16.960 56.910 61.611 1.00 21.28 298 TYR A CA 1
ATOM 2094 C C . TYR A 1 271 ? 17.810 57.798 62.511 1.00 21.87 298 TYR A C 1
ATOM 2095 O O . TYR A 1 271 ? 17.261 58.655 63.226 1.00 21.86 298 TYR A O 1
ATOM 2104 N N . MET A 1 272 ? 19.128 57.644 62.478 1.00 22.72 299 MET A N 1
ATOM 2105 C CA . MET A 1 272 ? 20.006 58.512 63.263 1.00 25.67 299 MET A CA 1
ATOM 2106 C C . MET A 1 272 ? 19.954 59.947 62.682 1.00 26.70 299 MET A C 1
ATOM 2107 O O . MET A 1 272 ? 19.896 60.905 63.436 1.00 26.15 299 MET A O 1
ATOM 2112 N N . ASP A 1 273 ? 19.932 60.071 61.354 1.00 26.30 300 ASP A N 1
ATOM 2113 C CA . ASP A 1 273 ? 19.679 61.364 60.680 1.00 29.21 300 ASP A CA 1
ATOM 2114 C C . ASP A 1 273 ? 18.336 61.966 60.998 1.00 28.17 300 ASP A C 1
ATOM 2115 O O . ASP A 1 273 ? 18.259 63.155 61.219 1.00 27.63 300 ASP A O 1
ATOM 2120 N N . ARG A 1 274 ? 17.276 61.152 61.008 1.00 26.39 301 ARG A N 1
ATOM 2121 C CA . ARG A 1 274 ? 15.935 61.648 61.270 1.00 26.92 301 ARG A CA 1
ATOM 2122 C C . ARG A 1 274 ? 15.711 62.124 62.692 1.00 26.72 301 ARG A C 1
ATOM 2123 O O . ARG A 1 274 ? 14.980 63.089 62.889 1.00 24.73 301 ARG A O 1
ATOM 2131 N N . TYR A 1 275 ? 16.330 61.449 63.676 1.00 24.98 302 TYR A N 1
ATOM 2132 C CA . TYR A 1 275 ? 16.082 61.690 65.077 1.00 25.17 302 TYR A CA 1
ATOM 2133 C C . TYR A 1 275 ? 17.409 61.869 65.803 1.00 26.91 302 TYR A C 1
ATOM 2134 O O . TYR A 1 275 ? 17.812 61.026 66.599 1.00 24.15 302 TYR A O 1
ATOM 2143 N N . PRO A 1 276 ? 18.114 62.959 65.511 1.00 28.64 303 PRO A N 1
ATOM 2144 C CA . PRO A 1 276 ? 19.464 63.080 66.074 1.00 29.98 303 PRO A CA 1
ATOM 2145 C C . PRO A 1 276 ? 19.526 63.145 67.608 1.00 29.88 303 PRO A C 1
ATOM 2146 O O . PRO A 1 276 ? 20.506 62.718 68.178 1.00 30.07 303 PRO A O 1
ATOM 2150 N N . ASP A 1 277 ? 18.502 63.657 68.271 1.00 29.90 304 ASP A N 1
ATOM 2151 C CA . ASP A 1 277 ? 18.480 63.666 69.728 1.00 31.87 304 ASP A CA 1
ATOM 2152 C C . ASP A 1 277 ? 17.878 62.448 70.397 1.00 29.64 304 ASP A C 1
ATOM 2153 O O . ASP A 1 277 ? 18.329 62.093 71.466 1.00 33.24 304 ASP A O 1
ATOM 2158 N N . THR A 1 278 ? 16.866 61.831 69.807 1.00 26.66 305 THR A N 1
ATOM 2159 C CA . THR A 1 278 ? 16.139 60.714 70.429 1.00 25.16 305 THR A CA 1
ATOM 2160 C C . THR A 1 278 ? 16.758 59.331 70.118 1.00 23.14 305 THR A C 1
ATOM 2161 O O . THR A 1 278 ? 16.680 58.430 70.942 1.00 21.90 305 THR A O 1
ATOM 2165 N N . PHE A 1 279 ? 17.398 59.183 68.963 1.00 21.64 306 PHE A N 1
ATOM 2166 C CA . PHE A 1 279 ? 17.964 57.929 68.589 1.00 22.60 306 PHE A CA 1
ATOM 2167 C C . PHE A 1 279 ? 19.198 57.711 69.490 1.00 21.90 306 PHE A C 1
ATOM 2168 O O . PHE A 1 279 ? 20.116 58.494 69.482 1.00 22.03 306 PHE A O 1
ATOM 2176 N N . GLY A 1 280 ? 19.181 56.653 70.279 1.00 20.01 307 GLY A N 1
ATOM 2177 C CA . GLY A 1 280 ? 20.236 56.407 71.259 1.00 19.61 307 GLY A CA 1
ATOM 2178 C C . GLY A 1 280 ? 21.337 55.462 70.766 1.00 18.55 307 GLY A C 1
ATOM 2179 O O . GLY A 1 280 ? 22.449 55.518 71.265 1.00 18.68 307 GLY A O 1
ATOM 2180 N N . GLY A 1 281 ? 21.010 54.570 69.831 1.00 17.43 308 GLY A N 1
ATOM 2181 C CA . GLY A 1 281 ? 21.957 53.561 69.366 1.00 16.75 308 GLY A CA 1
ATOM 2182 C C . GLY A 1 281 ? 21.306 52.220 69.099 1.00 16.06 308 GLY A C 1
ATOM 2183 O O . GLY A 1 281 ? 20.116 52.143 68.738 1.00 15.64 308 GLY A O 1
ATOM 2184 N N . ILE A 1 282 ? 22.098 51.158 69.287 1.00 15.08 309 ILE A N 1
ATOM 2185 C CA . ILE A 1 282 ? 21.689 49.781 68.955 1.00 15.17 309 ILE A CA 1
ATOM 2186 C C . ILE A 1 282 ? 21.770 48.946 70.216 1.00 14.08 309 ILE A C 1
ATOM 2187 O O . ILE A 1 282 ? 22.702 49.113 71.015 1.00 13.77 309 ILE A O 1
ATOM 2192 N N . MET A 1 283 ? 20.813 48.030 70.373 1.00 13.76 310 MET A N 1
ATOM 2193 C CA . MET A 1 283 ? 20.884 46.969 71.414 1.00 14.05 310 MET A CA 1
ATOM 2194 C C . MET A 1 283 ? 20.972 45.642 70.717 1.00 13.92 310 MET A C 1
ATOM 2195 O O . MET A 1 283 ? 20.365 45.442 69.656 1.00 13.24 310 MET A O 1
ATOM 2200 N N . LEU A 1 284 ? 21.793 44.737 71.253 1.00 14.28 311 LEU A N 1
ATOM 2201 C CA . LEU A 1 284 ? 21.989 43.440 70.668 1.00 14.92 311 LEU A CA 1
ATOM 2202 C C . LEU A 1 284 ? 21.557 42.313 71.601 1.00 14.51 311 LEU A C 1
ATOM 2203 O O . LEU A 1 284 ? 21.955 42.305 72.773 1.00 14.29 311 LEU A O 1
ATOM 2208 N N . TRP A 1 285 ? 20.787 41.358 71.049 1.00 13.95 312 TRP A N 1
ATOM 2209 C CA . TRP A 1 285 ? 20.541 40.053 71.659 1.00 14.41 312 TRP A CA 1
ATOM 2210 C C . TRP A 1 285 ? 21.378 39.030 70.878 1.00 14.61 312 TRP A C 1
ATOM 2211 O O . TRP A 1 285 ? 21.043 38.731 69.737 1.00 14.81 312 TRP A O 1
ATOM 2222 N N . GLU A 1 286 ? 22.467 38.491 71.405 1.00 13.71 313 GLU A N 1
ATOM 2223 C CA . GLU A 1 286 ? 23.095 38.815 72.680 1.00 14.24 313 GLU A CA 1
ATOM 2224 C C . GLU A 1 286 ? 24.598 38.519 72.567 1.00 13.85 313 GLU A C 1
ATOM 2225 O O . GLU A 1 286 ? 25.075 38.218 71.480 1.00 14.31 313 GLU A O 1
ATOM 2231 N N . ALA A 1 287 ? 25.358 38.624 73.663 1.00 12.82 314 ALA A N 1
ATOM 2232 C CA . ALA A 1 287 ? 26.822 38.631 73.619 1.00 13.68 314 ALA A CA 1
ATOM 2233 C C . ALA A 1 287 ? 27.439 37.401 72.900 1.00 13.22 314 ALA A C 1
ATOM 2234 O O . ALA A 1 287 ? 28.347 37.557 72.058 1.00 12.83 314 ALA A O 1
ATOM 2236 N N . THR A 1 288 ? 26.970 36.201 73.219 1.00 13.94 315 THR A N 1
ATOM 2237 C CA . THR A 1 288 ? 27.557 34.977 72.638 1.00 14.74 315 THR A CA 1
ATOM 2238 C C . THR A 1 288 ? 27.233 34.872 71.141 1.00 15.30 315 THR A C 1
ATOM 2239 O O . THR A 1 288 ? 28.082 34.558 70.326 1.00 14.22 315 THR A O 1
ATOM 2243 N N . ALA A 1 289 ? 26.011 35.205 70.773 1.00 14.73 316 ALA A N 1
ATOM 2244 C CA . ALA A 1 289 ? 25.679 35.224 69.331 1.00 14.69 316 ALA A CA 1
ATOM 2245 C C . ALA A 1 289 ? 26.510 36.219 68.588 1.00 14.84 316 ALA A C 1
ATOM 2246 O O . ALA A 1 289 ? 26.992 35.917 67.513 1.00 16.24 316 ALA A O 1
ATOM 2248 N N . SER A 1 290 ? 26.764 37.411 69.169 1.00 14.59 317 SER A N 1
ATOM 2249 C CA . SER A 1 290 ? 27.691 38.379 68.554 1.00 14.59 317 SER A CA 1
ATOM 2250 C C . SER A 1 290 ? 29.086 37.776 68.398 1.00 15.92 317 SER A C 1
ATOM 2251 O O . SER A 1 290 ? 29.708 37.817 67.324 1.00 15.85 317 SER A O 1
ATOM 2254 N N . GLU A 1 291 ? 29.582 37.191 69.487 1.00 16.16 318 GLU A N 1
ATOM 2255 C CA . GLU A 1 291 ? 30.945 36.701 69.496 1.00 17.89 318 GLU A CA 1
ATOM 2256 C C . GLU A 1 291 ? 31.143 35.560 68.496 1.00 17.49 318 GLU A C 1
ATOM 2257 O O . GLU A 1 291 ? 32.221 35.441 67.916 1.00 18.50 318 GLU A O 1
ATOM 2263 N N . ASN A 1 292 ? 30.132 34.742 68.317 1.00 16.64 319 ASN A N 1
ATOM 2264 C CA . ASN A 1 292 ? 30.211 33.584 67.439 1.00 17.84 319 ASN A CA 1
ATOM 2265 C C . ASN A 1 292 ? 29.925 33.983 65.983 1.00 18.98 319 ASN A C 1
ATOM 2266 O O . ASN A 1 292 ? 30.154 33.183 65.100 1.00 20.67 319 ASN A O 1
ATOM 2271 N N . ASN A 1 293 ? 29.473 35.205 65.750 1.00 17.14 320 ASN A N 1
ATOM 2272 C CA . ASN A 1 293 ? 29.224 35.692 64.400 1.00 17.00 320 ASN A CA 1
ATOM 2273 C C . ASN A 1 293 ? 30.332 36.650 63.990 1.00 17.79 320 ASN A C 1
ATOM 2274 O O . ASN A 1 293 ? 30.177 37.870 64.040 1.00 16.65 320 ASN A O 1
ATOM 2279 N N . GLN A 1 294 ? 31.465 36.065 63.586 1.00 17.94 321 GLN A N 1
ATOM 2280 C CA . GLN A 1 294 ? 32.628 36.824 63.169 1.00 19.14 321 GLN A CA 1
ATOM 2281 C C . GLN A 1 294 ? 32.472 37.128 61.697 1.00 19.17 321 GLN A C 1
ATOM 2282 O O . GLN A 1 294 ? 32.215 36.228 60.885 1.00 19.59 321 GLN A O 1
ATOM 2288 N N . ILE A 1 295 ? 32.639 38.389 61.361 1.00 18.81 322 ILE A N 1
ATOM 2289 C CA . ILE A 1 295 ? 32.574 38.857 60.005 1.00 20.70 322 ILE A CA 1
ATOM 2290 C C . ILE A 1 295 ? 33.856 39.615 59.772 1.00 21.09 322 ILE A C 1
ATOM 2291 O O . ILE A 1 295 ? 34.162 40.572 60.501 1.00 19.25 322 ILE A O 1
ATOM 2296 N N . ASP A 1 296 ? 34.633 39.162 58.787 1.00 22.90 323 ASP A N 1
ATOM 2297 C CA . ASP A 1 296 ? 35.915 39.824 58.459 1.00 25.75 323 ASP A CA 1
ATOM 2298 C C . ASP A 1 296 ? 36.772 39.943 59.715 1.00 23.38 323 ASP A C 1
ATOM 2299 O O . ASP A 1 296 ? 37.394 40.957 59.953 1.00 24.44 323 ASP A O 1
ATOM 2304 N N . GLY A 1 297 ? 36.736 38.916 60.536 1.00 21.87 324 GLY A N 1
ATOM 2305 C CA . GLY A 1 297 ? 37.585 38.842 61.699 1.00 22.27 324 GLY A CA 1
ATOM 2306 C C . GLY A 1 297 ? 37.158 39.600 62.940 1.00 21.51 324 GLY A C 1
ATOM 2307 O O . GLY A 1 297 ? 37.941 39.698 63.891 1.00 21.20 324 GLY A O 1
ATOM 2308 N N . ALA A 1 298 ? 35.929 40.119 62.965 1.00 19.95 325 ALA A N 1
ATOM 2309 C CA . ALA A 1 298 ? 35.427 40.821 64.128 1.00 19.96 325 ALA A CA 1
ATOM 2310 C C . ALA A 1 298 ? 33.983 40.408 64.469 1.00 19.63 325 ALA A C 1
ATOM 2311 O O . ALA A 1 298 ? 33.187 40.130 63.586 1.00 18.79 325 ALA A O 1
ATOM 2313 N N . PRO A 1 299 ? 33.657 40.386 65.762 1.00 17.49 326 PRO A N 1
ATOM 2314 C CA . PRO A 1 299 ? 32.321 40.051 66.134 1.00 16.88 326 PRO A CA 1
ATOM 2315 C C . PRO A 1 299 ? 31.282 41.048 65.654 1.00 16.50 326 PRO A C 1
ATOM 2316 O O . PRO A 1 299 ? 31.594 42.211 65.376 1.00 15.83 326 PRO A O 1
ATOM 2320 N N . TYR A 1 300 ? 30.033 40.599 65.605 1.00 15.83 327 TYR A N 1
ATOM 2321 C CA . TYR A 1 300 ? 28.960 41.442 65.029 1.00 15.63 327 TYR A CA 1
ATOM 2322 C C . TYR A 1 300 ? 28.889 42.779 65.777 1.00 15.68 327 TYR A C 1
ATOM 2323 O O . TYR A 1 300 ? 28.727 43.829 65.160 1.00 15.38 327 TYR A O 1
ATOM 2332 N N . ALA A 1 301 ? 29.054 42.741 67.090 1.00 15.17 328 ALA A N 1
ATOM 2333 C CA . ALA A 1 301 ? 28.952 43.951 67.898 1.00 15.67 328 ALA A CA 1
ATOM 2334 C C . ALA A 1 301 ? 29.935 45.009 67.422 1.00 15.90 328 ALA A C 1
ATOM 2335 O O . ALA A 1 301 ? 29.593 46.180 67.410 1.00 15.29 328 ALA A O 1
ATOM 2337 N N . ASP A 1 302 ? 31.158 44.622 67.043 1.00 16.07 329 ASP A N 1
ATOM 2338 C CA . ASP A 1 302 ? 32.139 45.618 66.584 1.00 16.19 329 ASP A CA 1
ATOM 2339 C C . ASP A 1 302 ? 31.680 46.303 65.274 1.00 16.87 329 ASP A C 1
ATOM 2340 O O . ASP A 1 302 ? 31.866 47.506 65.090 1.00 17.01 329 ASP A O 1
ATOM 2345 N N . HIS A 1 303 ? 31.036 45.545 64.401 1.00 17.46 330 HIS A N 1
ATOM 2346 C CA . HIS A 1 303 ? 30.469 46.103 63.197 1.00 18.69 330 HIS A CA 1
ATOM 2347 C C . HIS A 1 303 ? 29.343 47.098 63.486 1.00 18.51 330 HIS A C 1
ATOM 2348 O O . HIS A 1 303 ? 29.235 48.108 62.793 1.00 19.32 330 HIS A O 1
ATOM 2355 N N . MET A 1 304 ? 28.506 46.823 64.493 1.00 17.59 331 MET A N 1
ATOM 2356 C CA . MET A 1 304 ? 27.467 47.758 64.895 1.00 17.49 331 MET A CA 1
ATOM 2357 C C . MET A 1 304 ? 28.032 49.082 65.385 1.00 18.28 331 MET A C 1
ATOM 2358 O O . MET A 1 304 ? 27.535 50.170 65.000 1.00 17.64 331 MET A O 1
ATOM 2363 N N . LYS A 1 305 ? 29.078 49.025 66.195 1.00 17.15 332 LYS A N 1
ATOM 2364 C CA . LYS A 1 305 ? 29.680 50.273 66.683 1.00 19.82 332 LYS A CA 1
ATOM 2365 C C . LYS A 1 305 ? 30.262 51.084 65.524 1.00 19.61 332 LYS A C 1
ATOM 2366 O O . LYS A 1 305 ? 30.103 52.280 65.500 1.00 19.54 332 LYS A O 1
ATOM 2372 N N . ASP A 1 306 ? 30.911 50.429 64.579 1.00 19.67 333 ASP A N 1
ATOM 2373 C CA . ASP A 1 306 ? 31.445 51.111 63.388 1.00 22.80 333 ASP A CA 1
ATOM 2374 C C . ASP A 1 306 ? 30.358 51.877 62.639 1.00 22.22 333 ASP A C 1
ATOM 2375 O O . ASP A 1 306 ? 30.574 52.983 62.166 1.00 22.32 333 ASP A O 1
ATOM 2380 N N . ILE A 1 307 ? 29.193 51.263 62.518 1.00 21.92 334 ILE A N 1
ATOM 2381 C CA . ILE A 1 307 ? 28.050 51.868 61.836 1.00 22.23 334 ILE A CA 1
ATOM 2382 C C . ILE A 1 307 ? 27.609 53.078 62.623 1.00 22.80 334 ILE A C 1
ATOM 2383 O O . ILE A 1 307 ? 27.345 54.137 62.054 1.00 23.35 334 ILE A O 1
ATOM 2388 N N . LEU A 1 308 ? 27.549 52.948 63.928 1.00 20.79 335 LEU A N 1
ATOM 2389 C CA . LEU A 1 308 ? 27.112 54.058 64.772 1.00 22.46 335 LEU A CA 1
ATOM 2390 C C . LEU A 1 308 ? 28.098 55.242 64.737 1.00 25.61 335 LEU A C 1
ATOM 2391 O O . LEU A 1 308 ? 27.688 56.366 64.914 1.00 23.28 335 LEU A O 1
ATOM 2396 N N . LEU A 1 309 ? 29.380 54.975 64.544 1.00 27.23 336 LEU A N 1
ATOM 2397 C CA . LEU A 1 309 ? 30.386 56.023 64.570 1.00 33.47 336 LEU A CA 1
ATOM 2398 C C . LEU A 1 309 ? 30.660 56.605 63.190 1.00 39.34 336 LEU A C 1
ATOM 2399 O O . LEU A 1 309 ? 31.494 57.486 63.064 1.00 40.47 336 LEU A O 1
ATOM 2404 N N . HIS A 1 310 ? 29.984 56.108 62.161 1.00 43.90 337 HIS A N 1
ATOM 2405 C CA . HIS A 1 310 ? 30.381 56.357 60.786 1.00 54.85 337 HIS A CA 1
ATOM 2406 C C . HIS A 1 310 ? 29.623 57.603 60.370 1.00 60.50 337 HIS A C 1
ATOM 2407 O O . HIS A 1 310 ? 29.838 58.675 60.933 1.00 60.96 337 HIS A O 1
ATOM 2415 N N . ARG B 1 1 ? 11.811 6.635 90.398 1.00 77.58 28 ARG B N 1
ATOM 2416 C CA . ARG B 1 1 ? 12.433 7.970 90.115 1.00 73.55 28 ARG B CA 1
ATOM 2417 C C . ARG B 1 1 ? 13.570 7.922 89.055 1.00 61.35 28 ARG B C 1
ATOM 2418 O O . ARG B 1 1 ? 13.810 8.909 88.342 1.00 56.74 28 ARG B O 1
ATOM 2426 N N . SER B 1 2 ? 14.276 6.790 88.970 1.00 52.68 29 SER B N 1
ATOM 2427 C CA . SER B 1 2 ? 15.241 6.563 87.889 1.00 42.62 29 SER B CA 1
ATOM 2428 C C . SER B 1 2 ? 14.586 6.071 86.574 1.00 36.69 29 SER B C 1
ATOM 2429 O O . SER B 1 2 ? 13.671 5.225 86.560 1.00 34.99 29 SER B O 1
ATOM 2432 N N . ASN B 1 3 ? 15.115 6.573 85.471 1.00 27.90 30 ASN B N 1
ATOM 2433 C CA . ASN B 1 3 ? 14.476 6.479 84.191 1.00 25.66 30 ASN B CA 1
ATOM 2434 C C . ASN B 1 3 ? 15.085 5.311 83.378 1.00 23.54 30 ASN B C 1
ATOM 2435 O O . ASN B 1 3 ? 16.210 4.890 83.605 1.00 21.87 30 ASN B O 1
ATOM 2440 N N . LEU B 1 4 ? 14.288 4.765 82.479 1.00 21.32 31 LEU B N 1
ATOM 2441 C CA . LEU B 1 4 ? 14.715 3.776 81.542 1.00 20.22 31 LEU B CA 1
ATOM 2442 C C . LEU B 1 4 ? 14.570 4.336 80.156 1.00 18.35 31 LEU B C 1
ATOM 2443 O O . LEU B 1 4 ? 13.477 4.711 79.717 1.00 19.19 31 LEU B O 1
ATOM 2448 N N . ALA B 1 5 ? 15.677 4.411 79.462 1.00 17.66 32 ALA B N 1
ATOM 2449 C CA . ALA B 1 5 ? 15.719 4.799 78.045 1.00 16.33 32 ALA B CA 1
ATOM 2450 C C . ALA B 1 5 ? 16.030 3.607 77.143 1.00 16.84 32 ALA B C 1
ATOM 2451 O O . ALA B 1 5 ? 16.736 2.692 77.543 1.00 16.13 32 ALA B O 1
ATOM 2453 N N . ILE B 1 6 ? 15.535 3.642 75.917 1.00 16.46 33 ILE B N 1
ATOM 2454 C CA . ILE B 1 6 ? 15.743 2.555 74.984 1.00 16.82 33 ILE B CA 1
ATOM 2455 C C . ILE B 1 6 ? 15.809 3.132 73.571 1.00 16.72 33 ILE B C 1
ATOM 2456 O O . ILE B 1 6 ? 15.101 4.090 73.253 1.00 16.46 33 ILE B O 1
ATOM 2461 N N . TYR B 1 7 ? 16.648 2.522 72.728 1.00 16.10 34 TYR B N 1
ATOM 2462 C CA . TYR B 1 7 ? 16.652 2.807 71.293 1.00 16.20 34 TYR B CA 1
ATOM 2463 C C . TYR B 1 7 ? 15.642 1.978 70.529 1.00 16.38 34 TYR B C 1
ATOM 2464 O O . TYR B 1 7 ? 15.389 0.835 70.894 1.00 17.20 34 TYR B O 1
ATOM 2473 N N . TRP B 1 8 ? 15.076 2.555 69.477 1.00 16.12 35 TRP B N 1
ATOM 2474 C CA . TRP B 1 8 ? 14.187 1.854 68.567 1.00 16.77 35 TRP B CA 1
ATOM 2475 C C . TRP B 1 8 ? 14.497 2.369 67.164 1.00 17.43 35 TRP B C 1
ATOM 2476 O O . TRP B 1 8 ? 14.969 3.482 67.016 1.00 16.43 35 TRP B O 1
ATOM 2487 N N . GLY B 1 9 ? 14.201 1.572 66.130 1.00 17.84 36 GLY B N 1
ATOM 2488 C CA . GLY B 1 9 ? 14.360 2.050 64.736 1.00 18.01 36 GLY B CA 1
ATOM 2489 C C . GLY B 1 9 ? 15.286 1.143 63.931 1.00 18.13 36 GLY B C 1
ATOM 2490 O O . GLY B 1 9 ? 15.158 1.057 62.735 1.00 18.75 36 GLY B O 1
ATOM 2491 N N . GLN B 1 10 ? 16.200 0.458 64.601 1.00 18.27 37 GLN B N 1
ATOM 2492 C CA . GLN B 1 10 ? 17.192 -0.369 63.927 1.00 20.19 37 GLN B CA 1
ATOM 2493 C C . GLN B 1 10 ? 17.048 -1.863 64.272 1.00 21.43 37 GLN B C 1
ATOM 2494 O O . GLN B 1 10 ? 17.956 -2.640 64.020 1.00 22.03 37 GLN B O 1
ATOM 2500 N N . GLY B 1 11 ? 15.930 -2.251 64.847 1.00 21.21 38 GLY B N 1
ATOM 2501 C CA . GLY B 1 11 ? 15.672 -3.656 65.138 1.00 22.13 38 GLY B CA 1
ATOM 2502 C C . GLY B 1 11 ? 15.192 -4.434 63.921 1.00 22.11 38 GLY B C 1
ATOM 2503 O O . GLY B 1 11 ? 14.249 -4.053 63.259 1.00 21.58 38 GLY B O 1
ATOM 2504 N N . PRO B 1 12 ? 15.831 -5.564 63.618 1.00 24.65 39 PRO B N 1
ATOM 2505 C CA . PRO B 1 12 ? 15.316 -6.339 62.464 1.00 23.72 39 PRO B CA 1
ATOM 2506 C C . PRO B 1 12 ? 13.906 -6.854 62.726 1.00 22.02 39 PRO B C 1
ATOM 2507 O O . PRO B 1 12 ? 13.627 -7.333 63.810 1.00 22.80 39 PRO B O 1
ATOM 2511 N N . ASN B 1 13 ? 13.013 -6.685 61.784 1.00 20.74 40 ASN B N 1
ATOM 2512 C CA . ASN B 1 13 ? 11.604 -7.051 61.945 1.00 20.46 40 ASN B CA 1
ATOM 2513 C C . ASN B 1 13 ? 10.912 -6.399 63.129 1.00 20.53 40 ASN B C 1
ATOM 2514 O O . ASN B 1 13 ? 9.965 -6.963 63.673 1.00 19.35 40 ASN B O 1
ATOM 2519 N N . GLN B 1 14 ? 11.391 -5.222 63.532 1.00 19.12 41 GLN B N 1
ATOM 2520 C CA . GLN B 1 14 ? 10.885 -4.612 64.746 1.00 19.73 41 GLN B CA 1
ATOM 2521 C C . GLN B 1 14 ? 9.365 -4.372 64.625 1.00 20.14 41 GLN B C 1
ATOM 2522 O O . GLN B 1 14 ? 8.848 -4.028 63.545 1.00 19.38 41 GLN B O 1
ATOM 2528 N N . LEU B 1 15 ? 8.667 -4.491 65.740 1.00 20.18 42 LEU B N 1
ATOM 2529 C CA . LEU B 1 15 ? 7.306 -3.995 65.809 1.00 21.41 42 LEU B CA 1
ATOM 2530 C C . LEU B 1 15 ? 7.296 -2.471 65.700 1.00 20.72 42 LEU B C 1
ATOM 2531 O O . LEU B 1 15 ? 8.304 -1.808 65.995 1.00 19.08 42 LEU B O 1
ATOM 2536 N N . ARG B 1 16 ? 6.180 -1.929 65.238 1.00 20.56 43 ARG B N 1
ATOM 2537 C CA . ARG B 1 16 ? 6.044 -0.484 65.117 1.00 21.32 43 ARG B CA 1
ATOM 2538 C C . ARG B 1 16 ? 6.208 0.220 66.478 1.00 20.63 43 ARG B C 1
ATOM 2539 O O . ARG B 1 16 ? 6.091 -0.387 67.528 1.00 19.72 43 ARG B O 1
ATOM 2547 N N . LEU B 1 17 ? 6.502 1.504 66.429 1.00 19.86 44 LEU B N 1
ATOM 2548 C CA . LEU B 1 17 ? 6.776 2.255 67.636 1.00 20.41 44 LEU B CA 1
ATOM 2549 C C . LEU B 1 17 ? 5.642 2.202 68.646 1.00 20.93 44 LEU B C 1
ATOM 2550 O O . LEU B 1 17 ? 5.910 2.117 69.839 1.00 21.22 44 LEU B O 1
ATOM 2555 N N . SER B 1 18 ? 4.392 2.232 68.176 1.00 21.29 45 SER B N 1
ATOM 2556 C CA . SER B 1 18 ? 3.229 2.241 69.086 1.00 22.43 45 SER B CA 1
ATOM 2557 C C . SER B 1 18 ? 3.202 1.014 69.986 1.00 23.97 45 SER B C 1
ATOM 2558 O O . SER B 1 18 ? 2.667 1.084 71.097 1.00 24.15 45 SER B O 1
ATOM 2561 N N . HIS B 1 19 ? 3.794 -0.099 69.542 1.00 22.54 46 HIS B N 1
ATOM 2562 C CA . HIS B 1 19 ? 3.942 -1.213 70.443 1.00 23.37 46 HIS B CA 1
ATOM 2563 C C . HIS B 1 19 ? 4.734 -0.825 71.718 1.00 22.70 46 HIS B C 1
ATOM 2564 O O . HIS B 1 19 ? 4.335 -1.147 72.847 1.00 22.47 46 HIS B O 1
ATOM 2571 N N . PHE B 1 20 ? 5.824 -0.106 71.537 1.00 22.12 47 PHE B N 1
ATOM 2572 C CA . PHE B 1 20 ? 6.656 0.304 72.645 1.00 21.97 47 PHE B CA 1
ATOM 2573 C C . PHE B 1 20 ? 6.090 1.516 73.408 1.00 22.46 47 PHE B C 1
ATOM 2574 O O . PHE B 1 20 ? 6.318 1.652 74.600 1.00 22.90 47 PHE B O 1
ATOM 2582 N N . CYS B 1 21 ? 5.312 2.347 72.742 1.00 23.98 48 CYS B N 1
ATOM 2583 C CA . CYS B 1 21 ? 4.499 3.381 73.431 1.00 24.71 48 CYS B CA 1
ATOM 2584 C C . CYS B 1 21 ? 3.550 2.822 74.485 1.00 25.17 48 CYS B C 1
ATOM 2585 O O . CYS B 1 21 ? 3.154 3.533 75.422 1.00 24.70 48 CYS B O 1
ATOM 2588 N N . GLN B 1 22 ? 3.178 1.557 74.339 1.00 25.51 49 GLN B N 1
ATOM 2589 C CA . GLN B 1 22 ? 2.320 0.900 75.295 1.00 27.19 49 GLN B CA 1
ATOM 2590 C C . GLN B 1 22 ? 3.073 0.103 76.354 1.00 26.88 49 GLN B C 1
ATOM 2591 O O . GLN B 1 22 ? 2.465 -0.495 77.233 1.00 26.35 49 GLN B O 1
ATOM 2597 N N . GLU B 1 23 ? 4.392 0.090 76.283 1.00 25.45 50 GLU B N 1
ATOM 2598 C CA . GLU B 1 23 ? 5.183 -0.559 77.317 1.00 25.15 50 GLU B CA 1
ATOM 2599 C C . GLU B 1 23 ? 5.446 0.395 78.488 1.00 24.64 50 GLU B C 1
ATOM 2600 O O . GLU B 1 23 ? 6.268 1.307 78.414 1.00 23.15 50 GLU B O 1
ATOM 2606 N N . THR B 1 24 ? 4.769 0.140 79.601 1.00 25.17 51 THR B N 1
ATOM 2607 C CA . THR B 1 24 ? 4.683 1.078 80.702 1.00 25.84 51 THR B CA 1
ATOM 2608 C C . THR B 1 24 ? 6.050 1.447 81.241 1.00 24.86 51 THR B C 1
ATOM 2609 O O . THR B 1 24 ? 6.238 2.547 81.676 1.00 24.22 51 THR B O 1
ATOM 2613 N N . SER B 1 25 ? 6.974 0.486 81.251 1.00 24.09 52 SER B N 1
ATOM 2614 C CA . SER B 1 25 ? 8.289 0.650 81.837 1.00 24.72 52 SER B CA 1
ATOM 2615 C C . SER B 1 25 ? 9.176 1.689 81.146 1.00 23.87 52 SER B C 1
ATOM 2616 O O . SER B 1 25 ? 10.111 2.185 81.763 1.00 23.39 52 SER B O 1
ATOM 2619 N N . LEU B 1 26 ? 8.924 1.992 79.875 1.00 22.82 53 LEU B N 1
ATOM 2620 C CA . LEU B 1 26 ? 9.820 2.880 79.151 1.00 21.79 53 LEU B CA 1
ATOM 2621 C C . LEU B 1 26 ? 9.561 4.373 79.428 1.00 21.34 53 LEU B C 1
ATOM 2622 O O . LEU B 1 26 ? 8.414 4.864 79.335 1.00 22.33 53 LEU B O 1
ATOM 2627 N N . ASP B 1 27 ? 10.628 5.118 79.715 1.00 20.22 54 ASP B N 1
ATOM 2628 C CA . ASP B 1 27 ? 10.516 6.565 79.928 1.00 20.46 54 ASP B CA 1
ATOM 2629 C C . ASP B 1 27 ? 10.950 7.415 78.744 1.00 19.18 54 ASP B C 1
ATOM 2630 O O . ASP B 1 27 ? 10.401 8.491 78.508 1.00 18.71 54 ASP B O 1
ATOM 2635 N N . ILE B 1 28 ? 11.977 6.972 78.017 1.00 17.81 55 ILE B N 1
ATOM 2636 C CA . ILE B 1 28 ? 12.548 7.766 76.945 1.00 16.72 55 ILE B CA 1
ATOM 2637 C C . ILE B 1 28 ? 12.832 6.766 75.814 1.00 17.24 55 ILE B C 1
ATOM 2638 O O . ILE B 1 28 ? 13.418 5.678 76.053 1.00 15.91 55 ILE B O 1
ATOM 2643 N N . ILE B 1 29 ? 12.426 7.124 74.606 1.00 16.71 56 ILE B N 1
ATOM 2644 C CA . ILE B 1 29 ? 12.746 6.308 73.425 1.00 16.53 56 ILE B CA 1
ATOM 2645 C C . ILE B 1 29 ? 13.547 7.144 72.464 1.00 16.37 56 ILE B C 1
ATOM 2646 O O . ILE B 1 29 ? 13.104 8.231 72.075 1.00 16.58 56 ILE B O 1
ATOM 2651 N N . ASN B 1 30 ? 14.693 6.612 72.028 1.00 15.71 57 ASN B N 1
ATOM 2652 C CA . ASN B 1 30 ? 15.557 7.290 71.096 1.00 15.68 57 ASN B CA 1
ATOM 2653 C C . ASN B 1 30 ? 15.371 6.626 69.762 1.00 16.65 57 ASN B C 1
ATOM 2654 O O . ASN B 1 30 ? 15.604 5.405 69.637 1.00 17.65 57 ASN B O 1
ATOM 2659 N N . ILE B 1 31 ? 14.918 7.384 68.791 1.00 16.01 58 ILE B N 1
ATOM 2660 C CA . ILE B 1 31 ? 14.610 6.859 67.455 1.00 17.46 58 ILE B CA 1
ATOM 2661 C C . ILE B 1 31 ? 15.833 7.025 66.550 1.00 17.12 58 ILE B C 1
ATOM 2662 O O . ILE B 1 31 ? 16.268 8.138 66.262 1.00 17.06 58 ILE B O 1
ATOM 2667 N N . GLY B 1 32 ? 16.413 5.910 66.141 1.00 17.24 59 GLY B N 1
ATOM 2668 C CA . GLY B 1 32 ? 17.672 5.915 65.370 1.00 16.93 59 GLY B CA 1
ATOM 2669 C C . GLY B 1 32 ? 17.404 5.480 63.920 1.00 16.86 59 GLY B C 1
ATOM 2670 O O . GLY B 1 32 ? 16.692 4.511 63.723 1.00 16.85 59 GLY B O 1
ATOM 2671 N N . PHE B 1 33 ? 17.932 6.178 62.915 1.00 16.92 60 PHE B N 1
ATOM 2672 C CA . PHE B 1 33 ? 18.941 7.261 63.053 1.00 15.85 60 PHE B CA 1
ATOM 2673 C C . PHE B 1 33 ? 18.819 8.251 61.891 1.00 15.89 60 PHE B C 1
ATOM 2674 O O . PHE B 1 33 ? 18.476 7.887 60.740 1.00 15.57 60 PHE B O 1
ATOM 2682 N N . ILE B 1 34 ? 19.146 9.500 62.184 1.00 14.55 61 ILE B N 1
ATOM 2683 C CA . ILE B 1 34 ? 19.649 10.398 61.140 1.00 15.84 61 ILE B CA 1
ATOM 2684 C C . ILE B 1 34 ? 21.105 10.042 60.934 1.00 15.73 61 ILE B C 1
ATOM 2685 O O . ILE B 1 34 ? 21.968 10.513 61.681 1.00 16.29 61 ILE B O 1
ATOM 2690 N N . ASN B 1 35 ? 21.381 9.184 59.953 1.00 15.89 62 ASN B N 1
ATOM 2691 C CA . ASN B 1 35 ? 22.663 8.531 59.862 1.00 17.37 62 ASN B CA 1
ATOM 2692 C C . ASN B 1 35 ? 23.576 9.108 58.787 1.00 18.50 62 ASN B C 1
ATOM 2693 O O . ASN B 1 35 ? 24.763 8.784 58.790 1.00 18.92 62 ASN B O 1
ATOM 2698 N N . TYR B 1 36 ? 23.039 9.961 57.905 1.00 18.89 63 TYR B N 1
ATOM 2699 C CA . TYR B 1 36 ? 23.821 10.619 56.845 1.00 19.85 63 TYR B CA 1
ATOM 2700 C C . TYR B 1 36 ? 23.857 12.137 57.126 1.00 18.74 63 TYR B C 1
ATOM 2701 O O . TYR B 1 36 ? 22.816 12.749 57.365 1.00 17.65 63 TYR B O 1
ATOM 2710 N N . PHE B 1 37 ? 25.062 12.709 57.122 1.00 17.66 64 PHE B N 1
ATOM 2711 C CA . PHE B 1 37 ? 25.265 14.086 57.535 1.00 17.84 64 PHE B CA 1
ATOM 2712 C C . PHE B 1 37 ? 25.424 14.976 56.293 1.00 18.53 64 PHE B C 1
ATOM 2713 O O . PHE B 1 37 ? 25.813 14.499 55.203 1.00 18.15 64 PHE B O 1
ATOM 2721 N N . PRO B 1 38 ? 25.041 16.259 56.405 1.00 19.21 65 PRO B N 1
ATOM 2722 C CA . PRO B 1 38 ? 24.907 17.089 55.184 1.00 19.36 65 PRO B CA 1
ATOM 2723 C C . PRO B 1 38 ? 26.182 17.309 54.404 1.00 19.60 65 PRO B C 1
ATOM 2724 O O . PRO B 1 38 ? 26.140 17.388 53.181 1.00 20.26 65 PRO B O 1
ATOM 2728 N N . ASP B 1 39 ? 27.322 17.344 55.072 1.00 19.49 66 ASP B N 1
ATOM 2729 C CA . ASP B 1 39 ? 28.556 17.585 54.352 1.00 21.28 66 ASP B CA 1
ATOM 2730 C C . ASP B 1 39 ? 28.888 16.471 53.360 1.00 22.95 66 ASP B C 1
ATOM 2731 O O . ASP B 1 39 ? 29.580 16.705 52.396 1.00 26.19 66 ASP B O 1
ATOM 2736 N N . MET B 1 40 ? 28.469 15.255 53.596 1.00 24.06 67 MET B N 1
ATOM 2737 C CA . MET B 1 40 ? 28.828 14.235 52.632 1.00 27.08 67 MET B CA 1
ATOM 2738 C C . MET B 1 40 ? 27.625 13.542 51.994 1.00 27.49 67 MET B C 1
ATOM 2739 O O . MET B 1 40 ? 27.774 12.456 51.439 1.00 29.33 67 MET B O 1
ATOM 2744 N N . SER B 1 41 ? 26.448 14.178 52.016 1.00 25.53 68 SER B N 1
ATOM 2745 C CA . SER B 1 41 ? 25.232 13.544 51.477 1.00 26.48 68 SER B CA 1
ATOM 2746 C C . SER B 1 41 ? 24.650 14.376 50.364 1.00 27.15 68 SER B C 1
ATOM 2747 O O . SER B 1 41 ? 24.870 15.597 50.336 1.00 26.31 68 SER B O 1
ATOM 2750 N N . PRO B 1 42 ? 23.840 13.757 49.469 1.00 30.13 69 PRO B N 1
ATOM 2751 C CA . PRO B 1 42 ? 23.321 14.495 48.305 1.00 30.37 69 PRO B CA 1
ATOM 2752 C C . PRO B 1 42 ? 22.454 15.669 48.689 1.00 30.23 69 PRO B C 1
ATOM 2753 O O . PRO B 1 42 ? 21.622 15.572 49.591 1.00 30.52 69 PRO B O 1
ATOM 2757 N N . GLY B 1 43 ? 22.688 16.793 48.031 1.00 29.87 70 GLY B N 1
ATOM 2758 C CA . GLY B 1 43 ? 21.955 18.014 48.292 1.00 29.87 70 GLY B CA 1
ATOM 2759 C C . GLY B 1 43 ? 22.349 18.771 49.519 1.00 28.49 70 GLY B C 1
ATOM 2760 O O . GLY B 1 43 ? 21.750 19.803 49.834 1.00 28.08 70 GLY B O 1
ATOM 2761 N N . HIS B 1 44 ? 23.358 18.269 50.233 1.00 29.31 71 HIS B N 1
ATOM 2762 C CA . HIS B 1 44 ? 23.629 18.734 51.556 1.00 28.81 71 HIS B CA 1
ATOM 2763 C C . HIS B 1 44 ? 22.413 18.757 52.406 1.00 26.02 71 HIS B C 1
ATOM 2764 O O . HIS B 1 44 ? 22.258 19.658 53.209 1.00 26.09 71 HIS B O 1
ATOM 2771 N N . TRP B 1 45 ? 21.581 17.729 52.271 1.00 22.57 72 TRP B N 1
ATOM 2772 C CA . TRP B 1 45 ? 20.549 17.415 53.239 1.00 22.75 72 TRP B CA 1
ATOM 2773 C C . TRP B 1 45 ? 21.035 16.219 54.070 1.00 21.92 72 TRP B C 1
ATOM 2774 O O . TRP B 1 45 ? 21.712 15.362 53.545 1.00 21.17 72 TRP B O 1
ATOM 2785 N N . PRO B 1 46 ? 20.663 16.152 55.354 1.00 20.70 73 PRO B N 1
ATOM 2786 C CA . PRO B 1 46 ? 20.886 14.892 56.064 1.00 20.95 73 PRO B CA 1
ATOM 2787 C C . PRO B 1 46 ? 20.016 13.754 55.492 1.00 22.27 73 PRO B C 1
ATOM 2788 O O . PRO B 1 46 ? 19.048 14.023 54.771 1.00 23.63 73 PRO B O 1
ATOM 2792 N N . GLY B 1 47 ? 20.341 12.516 55.844 1.00 20.52 74 GLY B N 1
ATOM 2793 C CA . GLY B 1 47 ? 19.531 11.376 55.432 1.00 20.36 74 GLY B CA 1
ATOM 2794 C C . GLY B 1 47 ? 19.210 10.546 56.655 1.00 19.59 74 GLY B C 1
ATOM 2795 O O . GLY B 1 47 ? 19.801 10.736 57.724 1.00 19.14 74 GLY B O 1
ATOM 2796 N N . SER B 1 48 ? 18.260 9.638 56.502 1.00 19.10 75 SER B N 1
ATOM 2797 C CA . SER B 1 48 ? 17.704 8.892 57.619 1.00 19.02 75 SER B CA 1
ATOM 2798 C C . SER B 1 48 ? 17.532 7.420 57.230 1.00 18.97 75 SER B C 1
ATOM 2799 O O . SER B 1 48 ? 17.475 7.074 56.038 1.00 18.77 75 SER B O 1
ATOM 2802 N N . ASN B 1 49 ? 17.421 6.588 58.255 1.00 18.39 76 ASN B N 1
ATOM 2803 C CA . ASN B 1 49 ? 17.218 5.165 58.132 1.00 17.98 76 ASN B CA 1
ATOM 2804 C C . ASN B 1 49 ? 16.501 4.711 59.390 1.00 17.32 76 ASN B C 1
ATOM 2805 O O . ASN B 1 49 ? 17.020 4.906 60.486 1.00 16.92 76 ASN B O 1
ATOM 2810 N N . PHE B 1 50 ? 15.311 4.163 59.236 1.00 16.80 77 PHE B N 1
ATOM 2811 C CA . PHE B 1 50 ? 14.542 3.651 60.377 1.00 18.08 77 PHE B CA 1
ATOM 2812 C C . PHE B 1 50 ? 14.121 2.187 60.114 1.00 19.81 77 PHE B C 1
ATOM 2813 O O . PHE B 1 50 ? 12.973 1.776 60.426 1.00 20.37 77 PHE B O 1
ATOM 2821 N N . GLY B 1 51 ? 15.040 1.413 59.543 1.00 20.02 78 GLY B N 1
ATOM 2822 C CA . GLY B 1 51 ? 14.839 -0.045 59.376 1.00 20.88 78 GLY B CA 1
ATOM 2823 C C . GLY B 1 51 ? 13.632 -0.304 58.542 1.00 22.00 78 GLY B C 1
ATOM 2824 O O . GLY B 1 51 ? 13.409 0.339 57.538 1.00 23.22 78 GLY B O 1
ATOM 2825 N N . ASN B 1 52 ? 12.760 -1.164 59.013 1.00 21.85 79 ASN B N 1
ATOM 2826 C CA . ASN B 1 52 ? 11.591 -1.543 58.225 1.00 23.81 79 ASN B CA 1
ATOM 2827 C C . ASN B 1 52 ? 10.435 -0.572 58.300 1.00 25.89 79 ASN B C 1
ATOM 2828 O O . ASN B 1 52 ? 9.299 -0.920 57.944 1.00 28.45 79 ASN B O 1
ATOM 2833 N N . GLN B 1 53 ? 10.661 0.613 58.855 1.00 25.79 80 GLN B N 1
ATOM 2834 C CA . GLN B 1 53 ? 9.607 1.598 58.908 1.00 27.81 80 GLN B CA 1
ATOM 2835 C C . GLN B 1 53 ? 9.842 2.517 57.688 1.00 28.54 80 GLN B C 1
ATOM 2836 O O . GLN B 1 53 ? 10.926 2.584 57.139 1.00 33.10 80 GLN B O 1
ATOM 2842 N N . CYS B 1 54 ? 8.829 3.205 57.247 1.00 30.37 81 CYS B N 1
ATOM 2843 C CA . CYS B 1 54 ? 8.945 4.078 56.055 1.00 29.45 81 CYS B CA 1
ATOM 2844 C C . CYS B 1 54 ? 8.894 3.305 54.725 1.00 30.92 81 CYS B C 1
ATOM 2845 O O . CYS B 1 54 ? 9.379 2.203 54.622 1.00 30.16 81 CYS B O 1
ATOM 2848 N N . ASP B 1 55 ? 8.351 3.947 53.705 1.00 33.01 82 ASP B N 1
ATOM 2849 C CA . ASP B 1 55 ? 8.117 3.288 52.400 1.00 34.06 82 ASP B CA 1
ATOM 2850 C C . ASP B 1 55 ? 9.357 3.320 51.461 1.00 33.36 82 ASP B C 1
ATOM 2851 O O . ASP B 1 55 ? 9.310 2.796 50.330 1.00 33.01 82 ASP B O 1
ATOM 2856 N N . GLY B 1 56 ? 10.459 3.912 51.935 1.00 29.18 83 GLY B N 1
ATOM 2857 C CA . GLY B 1 56 ? 11.721 3.959 51.221 1.00 27.99 83 GLY B CA 1
ATOM 2858 C C . GLY B 1 56 ? 11.878 5.082 50.176 1.00 26.54 83 GLY B C 1
ATOM 2859 O O . GLY B 1 56 ? 12.951 5.231 49.587 1.00 29.14 83 GLY B O 1
ATOM 2860 N N . SER B 1 57 ? 10.822 5.845 49.952 1.00 26.13 84 SER B N 1
ATOM 2861 C CA . SER B 1 57 ? 10.878 7.089 49.236 1.00 27.25 84 SER B CA 1
ATOM 2862 C C . SER B 1 57 ? 11.676 8.145 49.975 1.00 24.14 84 SER B C 1
ATOM 2863 O O . SER B 1 57 ? 11.699 8.121 51.214 1.00 21.25 84 SER B O 1
ATOM 2866 N N . VAL B 1 58 ? 12.249 9.063 49.192 1.00 22.71 85 VAL B N 1
ATOM 2867 C CA . VAL B 1 58 ? 13.125 10.098 49.685 1.00 21.72 85 VAL B CA 1
ATOM 2868 C C . VAL B 1 58 ? 12.771 11.453 49.114 1.00 22.10 85 VAL B C 1
ATOM 2869 O O . VAL B 1 58 ? 12.250 11.568 48.010 1.00 21.15 85 VAL B O 1
ATOM 2873 N N . TYR B 1 59 ? 13.111 12.484 49.871 1.00 22.49 86 TYR B N 1
ATOM 2874 C CA . TYR B 1 59 ? 12.934 13.853 49.428 1.00 23.21 86 TYR B CA 1
ATOM 2875 C C . TYR B 1 59 ? 13.847 14.158 48.284 1.00 24.58 86 TYR B C 1
ATOM 2876 O O . TYR B 1 59 ? 14.948 13.590 48.161 1.00 23.60 86 TYR B O 1
ATOM 2885 N N . VAL B 1 60 ? 13.391 15.101 47.469 1.00 26.83 87 VAL B N 1
ATOM 2886 C CA . VAL B 1 60 ? 14.158 15.649 46.349 1.00 28.60 87 VAL B CA 1
ATOM 2887 C C . VAL B 1 60 ? 14.314 17.143 46.657 1.00 28.66 87 VAL B C 1
ATOM 2888 O O . VAL B 1 60 ? 13.357 17.779 47.058 1.00 29.15 87 VAL B O 1
ATOM 2892 N N . THR B 1 61 ? 15.504 17.702 46.492 1.00 30.47 88 THR B N 1
ATOM 2893 C CA . THR B 1 61 ? 15.696 19.125 46.851 1.00 32.01 88 THR B CA 1
ATOM 2894 C C . THR B 1 61 ? 14.944 20.026 45.882 1.00 33.33 88 THR B C 1
ATOM 2895 O O . THR B 1 61 ? 14.522 19.583 44.819 1.00 31.68 88 THR B O 1
ATOM 2899 N N . ASN B 1 62 ? 14.811 21.308 46.209 1.00 39.27 89 ASN B N 1
ATOM 2900 C CA . ASN B 1 62 ? 14.240 22.245 45.220 1.00 42.96 89 ASN B CA 1
ATOM 2901 C C . ASN B 1 62 ? 15.054 22.324 43.952 1.00 42.66 89 ASN B C 1
ATOM 2902 O O . ASN B 1 62 ? 14.504 22.513 42.881 1.00 46.80 89 ASN B O 1
ATOM 2907 N N . ASP B 1 63 ? 16.353 22.073 44.039 1.00 45.22 90 ASP B N 1
ATOM 2908 C CA . ASP B 1 63 ? 17.186 21.978 42.832 1.00 46.37 90 ASP B CA 1
ATOM 2909 C C . ASP B 1 63 ? 17.122 20.661 42.061 1.00 44.57 90 ASP B C 1
ATOM 2910 O O . ASP B 1 63 ? 17.876 20.470 41.116 1.00 46.76 90 ASP B O 1
ATOM 2915 N N . GLY B 1 64 ? 16.233 19.742 42.435 1.00 41.77 91 GLY B N 1
ATOM 2916 C CA . GLY B 1 64 ? 16.125 18.461 41.724 1.00 37.93 91 GLY B CA 1
ATOM 2917 C C . GLY B 1 64 ? 17.106 17.394 42.160 1.00 34.96 91 GLY B C 1
ATOM 2918 O O . GLY B 1 64 ? 17.330 16.434 41.433 1.00 35.52 91 GLY B O 1
ATOM 2919 N N . VAL B 1 65 ? 17.676 17.506 43.362 1.00 32.68 92 VAL B N 1
ATOM 2920 C CA . VAL B 1 65 ? 18.668 16.514 43.790 1.00 31.45 92 VAL B CA 1
ATOM 2921 C C . VAL B 1 65 ? 18.018 15.503 44.735 1.00 28.97 92 VAL B C 1
ATOM 2922 O O . VAL B 1 65 ? 17.348 15.892 45.704 1.00 27.61 92 VAL B O 1
ATOM 2926 N N . VAL B 1 66 ? 18.227 14.227 44.441 1.00 28.54 93 VAL B N 1
ATOM 2927 C CA . VAL B 1 66 ? 17.637 13.137 45.233 1.00 28.25 93 VAL B CA 1
ATOM 2928 C C . VAL B 1 66 ? 18.421 13.006 46.517 1.00 24.44 93 VAL B C 1
ATOM 2929 O O . VAL B 1 66 ? 19.633 12.848 46.502 1.00 24.23 93 VAL B O 1
ATOM 2933 N N . THR B 1 67 ? 17.737 13.118 47.639 1.00 23.94 94 THR B N 1
ATOM 2934 C CA . THR B 1 67 ? 18.415 13.054 48.943 1.00 22.87 94 THR B CA 1
ATOM 2935 C C . THR B 1 67 ? 18.361 11.629 49.530 1.00 22.85 94 THR B C 1
ATOM 2936 O O . THR B 1 67 ? 17.771 10.687 48.923 1.00 21.63 94 THR B O 1
ATOM 2940 N N . LYS B 1 68 ? 18.954 11.478 50.710 1.00 22.11 95 LYS B N 1
ATOM 2941 C CA . LYS B 1 68 ? 18.820 10.258 51.514 1.00 22.26 95 LYS B CA 1
ATOM 2942 C C . LYS B 1 68 ? 17.841 10.389 52.662 1.00 20.56 95 LYS B C 1
ATOM 2943 O O . LYS B 1 68 ? 17.818 9.545 53.558 1.00 19.11 95 LYS B O 1
ATOM 2949 N N . LEU B 1 69 ? 17.058 11.465 52.664 1.00 20.50 96 LEU B N 1
ATOM 2950 C CA . LEU B 1 69 ? 16.122 11.755 53.751 1.00 19.86 96 LEU B CA 1
ATOM 2951 C C . LEU B 1 69 ? 14.788 11.102 53.411 1.00 20.53 96 LEU B C 1
ATOM 2952 O O . LEU B 1 69 ? 14.160 11.450 52.402 1.00 20.69 96 LEU B O 1
ATOM 2957 N N . LEU B 1 70 ? 14.401 10.103 54.208 1.00 20.41 97 LEU B N 1
ATOM 2958 C CA . LEU B 1 70 ? 13.152 9.361 53.969 1.00 20.60 97 LEU B CA 1
ATOM 2959 C C . LEU B 1 70 ? 11.910 10.275 54.116 1.00 20.59 97 LEU B C 1
ATOM 2960 O O . LEU B 1 70 ? 11.749 11.006 55.100 1.00 20.21 97 LEU B O 1
ATOM 2965 N N . SER B 1 71 ? 11.011 10.192 53.140 1.00 21.41 98 SER B N 1
ATOM 2966 C CA . SER B 1 71 ? 9.852 11.078 53.044 1.00 22.67 98 SER B CA 1
ATOM 2967 C C . SER B 1 71 ? 8.514 10.412 53.352 1.00 24.11 98 SER B C 1
ATOM 2968 O O . SER B 1 71 ? 7.470 11.071 53.295 1.00 26.47 98 SER B O 1
ATOM 2971 N N . GLY B 1 72 ? 8.512 9.124 53.661 1.00 25.36 99 GLY B N 1
ATOM 2972 C CA . GLY B 1 72 ? 7.233 8.411 53.864 1.00 26.12 99 GLY B CA 1
ATOM 2973 C C . GLY B 1 72 ? 7.195 7.563 55.116 1.00 25.41 99 GLY B C 1
ATOM 2974 O O . GLY B 1 72 ? 6.923 6.379 55.036 1.00 28.70 99 GLY B O 1
ATOM 2975 N N . CYS B 1 73 ? 7.460 8.172 56.259 1.00 23.79 100 CYS B N 1
ATOM 2976 C CA . CYS B 1 73 ? 7.510 7.480 57.532 1.00 24.14 100 CYS B CA 1
ATOM 2977 C C . CYS B 1 73 ? 6.171 7.635 58.258 1.00 24.88 100 CYS B C 1
ATOM 2978 O O . CYS B 1 73 ? 6.114 8.179 59.359 1.00 23.92 100 CYS B O 1
ATOM 2981 N N . HIS B 1 74 ? 5.095 7.184 57.616 1.00 24.34 101 HIS B N 1
ATOM 2982 C CA . HIS B 1 74 ? 3.737 7.457 58.078 1.00 26.08 101 HIS B CA 1
ATOM 2983 C C . HIS B 1 74 ? 3.507 6.813 59.460 1.00 23.46 101 HIS B C 1
ATOM 2984 O O . HIS B 1 74 ? 2.909 7.436 60.362 1.00 22.27 101 HIS B O 1
ATOM 2991 N N . GLN B 1 75 ? 4.015 5.603 59.659 1.00 21.40 102 GLN B N 1
ATOM 2992 C CA . GLN B 1 75 ? 3.819 4.918 60.938 1.00 22.17 102 GLN B CA 1
ATOM 2993 C C . GLN B 1 75 ? 4.509 5.586 62.110 1.00 21.76 102 GLN B C 1
ATOM 2994 O O . GLN B 1 75 ? 3.958 5.611 63.198 1.00 20.93 102 GLN B O 1
ATOM 3000 N N . ILE B 1 76 ? 5.719 6.107 61.890 1.00 20.67 103 ILE B N 1
ATOM 3001 C CA . ILE B 1 76 ? 6.417 6.833 62.924 1.00 20.31 103 ILE B CA 1
ATOM 3002 C C . ILE B 1 76 ? 5.649 8.100 63.278 1.00 20.22 103 ILE B C 1
ATOM 3003 O O . ILE B 1 76 ? 5.474 8.436 64.461 1.00 18.88 103 ILE B O 1
ATOM 3008 N N . MET B 1 77 ? 5.173 8.788 62.256 1.00 21.06 104 MET B N 1
ATOM 3009 C CA . MET B 1 77 ? 4.372 9.990 62.461 1.00 22.06 104 MET B CA 1
ATOM 3010 C C . MET B 1 77 ? 3.130 9.675 63.291 1.00 22.66 104 MET B C 1
ATOM 3011 O O . MET B 1 77 ? 2.783 10.432 64.197 1.00 21.13 104 MET B O 1
ATOM 3016 N N . GLU B 1 78 ? 2.481 8.563 62.983 1.00 23.05 105 GLU B N 1
ATOM 3017 C CA . GLU B 1 78 ? 1.259 8.158 63.705 1.00 24.85 105 GLU B CA 1
ATOM 3018 C C . GLU B 1 78 ? 1.555 7.802 65.161 1.00 23.06 105 GLU B C 1
ATOM 3019 O O . GLU B 1 78 ? 0.708 7.980 66.001 1.00 23.27 105 GLU B O 1
ATOM 3025 N N . ASP B 1 79 ? 2.732 7.252 65.444 1.00 20.57 106 ASP B N 1
ATOM 3026 C CA . ASP B 1 79 ? 2.997 6.590 66.708 1.00 20.62 106 ASP B CA 1
ATOM 3027 C C . ASP B 1 79 ? 3.667 7.485 67.741 1.00 19.35 106 ASP B C 1
ATOM 3028 O O . ASP B 1 79 ? 3.435 7.292 68.937 1.00 19.41 106 ASP B O 1
ATOM 3033 N N . ILE B 1 80 ? 4.474 8.452 67.307 1.00 18.40 107 ILE B N 1
ATOM 3034 C CA . ILE B 1 80 ? 5.193 9.312 68.266 1.00 18.41 107 ILE B CA 1
ATOM 3035 C C . ILE B 1 80 ? 4.182 9.962 69.260 1.00 19.48 107 ILE B C 1
ATOM 3036 O O . ILE B 1 80 ? 4.419 9.949 70.458 1.00 19.84 107 ILE B O 1
ATOM 3041 N N . PRO B 1 81 ? 3.075 10.513 68.769 1.00 20.44 108 PRO B N 1
ATOM 3042 C CA . PRO B 1 81 ? 2.148 11.089 69.772 1.00 21.20 108 PRO B CA 1
ATOM 3043 C C . PRO B 1 81 ? 1.521 10.143 70.804 1.00 21.06 108 PRO B C 1
ATOM 3044 O O . PRO B 1 81 ? 1.170 10.591 71.915 1.00 20.19 108 PRO B O 1
ATOM 3048 N N . ILE B 1 82 ? 1.387 8.866 70.478 1.00 21.47 109 ILE B N 1
ATOM 3049 C CA . ILE B 1 82 ? 0.917 7.873 71.420 1.00 22.71 109 ILE B CA 1
ATOM 3050 C C . ILE B 1 82 ? 1.909 7.763 72.559 1.00 22.72 109 ILE B C 1
ATOM 3051 O O . ILE B 1 82 ? 1.512 7.750 73.739 1.00 21.77 109 ILE B O 1
ATOM 3056 N N . CYS B 1 83 ? 3.216 7.713 72.235 1.00 21.56 110 CYS B N 1
ATOM 3057 C CA . CYS B 1 83 ? 4.251 7.687 73.251 1.00 21.68 110 CYS B CA 1
ATOM 3058 C C . CYS B 1 83 ? 4.151 8.948 74.098 1.00 20.55 110 CYS B C 1
ATOM 3059 O O . CYS B 1 83 ? 4.285 8.903 75.338 1.00 20.32 110 CYS B O 1
ATOM 3062 N N . GLN B 1 84 ? 3.969 10.077 73.427 1.00 18.86 111 GLN B N 1
ATOM 3063 C CA . GLN B 1 84 ? 3.951 11.360 74.150 1.00 20.06 111 GLN B CA 1
ATOM 3064 C C . GLN B 1 84 ? 2.715 11.473 75.059 1.00 20.10 111 GLN B C 1
ATOM 3065 O O . GLN B 1 84 ? 2.826 11.901 76.215 1.00 18.57 111 GLN B O 1
ATOM 3071 N N . ALA B 1 85 ? 1.576 11.003 74.588 1.00 20.61 112 ALA B N 1
ATOM 3072 C CA . ALA B 1 85 ? 0.375 10.999 75.428 1.00 21.62 112 ALA B CA 1
ATOM 3073 C C . ALA B 1 85 ? 0.528 10.070 76.644 1.00 22.91 112 ALA B C 1
ATOM 3074 O O . ALA B 1 85 ? -0.159 10.228 77.688 1.00 22.89 112 ALA B O 1
ATOM 3076 N N . ALA B 1 86 ? 1.370 9.052 76.490 1.00 21.98 113 ALA B N 1
ATOM 3077 C CA . ALA B 1 86 ? 1.693 8.161 77.598 1.00 22.36 113 ALA B CA 1
ATOM 3078 C C . ALA B 1 86 ? 2.760 8.699 78.548 1.00 21.81 113 ALA B C 1
ATOM 3079 O O . ALA B 1 86 ? 3.165 7.993 79.471 1.00 22.54 113 ALA B O 1
ATOM 3081 N N . GLY B 1 87 ? 3.201 9.925 78.326 1.00 21.51 114 GLY B N 1
ATOM 3082 C CA . GLY B 1 87 ? 4.188 10.594 79.183 1.00 22.73 114 GLY B CA 1
ATOM 3083 C C . GLY B 1 87 ? 5.650 10.264 78.866 1.00 21.97 114 GLY B C 1
ATOM 3084 O O . GLY B 1 87 ? 6.521 10.619 79.625 1.00 23.34 114 GLY B O 1
ATOM 3085 N N . LYS B 1 88 ? 5.922 9.633 77.720 1.00 21.25 115 LYS B N 1
ATOM 3086 C CA . LYS B 1 88 ? 7.298 9.302 77.320 1.00 20.14 115 LYS B CA 1
ATOM 3087 C C . LYS B 1 88 ? 7.917 10.441 76.546 1.00 19.51 115 LYS B C 1
ATOM 3088 O O . LYS B 1 88 ? 7.203 11.169 75.859 1.00 19.81 115 LYS B O 1
ATOM 3094 N N . LYS B 1 89 ? 9.245 10.584 76.652 1.00 17.75 116 LYS B N 1
ATOM 3095 C CA . LYS B 1 89 ? 9.988 11.496 75.849 1.00 18.26 116 LYS B CA 1
ATOM 3096 C C . LYS B 1 89 ? 10.520 10.741 74.637 1.00 18.43 116 LYS B C 1
ATOM 3097 O O . LYS B 1 89 ? 11.068 9.675 74.777 1.00 18.76 116 LYS B O 1
ATOM 3103 N N . VAL B 1 90 ? 10.371 11.320 73.464 1.00 18.47 117 VAL B N 1
ATOM 3104 C CA . VAL B 1 90 ? 10.881 10.749 72.240 1.00 17.96 117 VAL B CA 1
ATOM 3105 C C . VAL B 1 90 ? 11.944 11.657 71.637 1.00 17.53 117 VAL B C 1
ATOM 3106 O O . VAL B 1 90 ? 11.655 12.794 71.291 1.00 17.18 117 VAL B O 1
ATOM 3110 N N . LEU B 1 91 ? 13.165 11.142 71.490 1.00 16.43 118 LEU B N 1
ATOM 3111 C CA . LEU B 1 91 ? 14.269 11.927 71.003 1.00 15.54 118 LEU B CA 1
ATOM 3112 C C . LEU B 1 91 ? 14.698 11.334 69.690 1.00 16.49 118 LEU B C 1
ATOM 3113 O O . LEU B 1 91 ? 14.647 10.114 69.518 1.00 16.84 118 LEU B O 1
ATOM 3118 N N . LEU B 1 92 ? 15.033 12.192 68.755 1.00 16.09 119 LEU B N 1
ATOM 3119 C CA . LEU B 1 92 ? 15.528 11.793 67.437 1.00 16.03 119 LEU B CA 1
ATOM 3120 C C . LEU B 1 92 ? 17.038 11.648 67.536 1.00 15.69 119 LEU B C 1
ATOM 3121 O O . LEU B 1 92 ? 17.737 12.595 67.931 1.00 15.71 119 LEU B O 1
ATOM 3126 N N . SER B 1 93 ? 17.552 10.458 67.231 1.00 15.42 120 SER B N 1
ATOM 3127 C CA . SER B 1 93 ? 18.981 10.184 67.358 1.00 15.51 120 SER B CA 1
ATOM 3128 C C . SER B 1 93 ? 19.753 10.394 66.056 1.00 15.60 120 SER B C 1
ATOM 3129 O O . SER B 1 93 ? 19.323 9.984 64.973 1.00 15.31 120 SER B O 1
ATOM 3132 N N . ILE B 1 94 ? 20.908 11.034 66.199 1.00 15.03 121 ILE B N 1
ATOM 3133 C CA . ILE B 1 94 ? 21.777 11.426 65.127 1.00 15.71 121 ILE B CA 1
ATOM 3134 C C . ILE B 1 94 ? 23.041 10.532 65.207 1.00 15.67 121 ILE B C 1
ATOM 3135 O O . ILE B 1 94 ? 23.670 10.424 66.265 1.00 14.90 121 ILE B O 1
ATOM 3140 N N . GLY B 1 95 ? 23.419 9.940 64.083 1.00 16.06 122 GLY B N 1
ATOM 3141 C CA . GLY B 1 95 ? 24.632 9.120 63.999 1.00 16.79 122 GLY B CA 1
ATOM 3142 C C . GLY B 1 95 ? 24.315 7.627 63.909 1.00 17.70 122 GLY B C 1
ATOM 3143 O O . GLY B 1 95 ? 23.720 7.163 62.933 1.00 17.55 122 GLY B O 1
ATOM 3144 N N . GLY B 1 96 ? 24.743 6.890 64.925 1.00 18.46 123 GLY B N 1
ATOM 3145 C CA . GLY B 1 96 ? 24.690 5.443 64.965 1.00 19.71 123 GLY B CA 1
ATOM 3146 C C . GLY B 1 96 ? 25.953 4.853 64.350 1.00 20.87 123 GLY B C 1
ATOM 3147 O O . GLY B 1 96 ? 26.755 5.562 63.769 1.00 20.12 123 GLY B O 1
ATOM 3148 N N . ALA B 1 97 ? 26.102 3.549 64.447 1.00 22.16 124 ALA B N 1
ATOM 3149 C CA . ALA B 1 97 ? 27.378 2.898 64.066 1.00 24.17 124 ALA B CA 1
ATOM 3150 C C . ALA B 1 97 ? 27.607 2.793 62.560 1.00 24.65 124 ALA B C 1
ATOM 3151 O O . ALA B 1 97 ? 28.753 2.607 62.155 1.00 26.22 124 ALA B O 1
ATOM 3153 N N . TYR B 1 98 ? 26.563 2.921 61.729 1.00 24.66 125 TYR B N 1
ATOM 3154 C CA . TYR B 1 98 ? 26.695 2.731 60.279 1.00 26.86 125 TYR B CA 1
ATOM 3155 C C . TYR B 1 98 ? 25.964 3.786 59.470 1.00 24.94 125 TYR B C 1
ATOM 3156 O O . TYR B 1 98 ? 24.800 4.070 59.731 1.00 26.73 125 TYR B O 1
ATOM 3165 N N . PRO B 1 99 ? 26.632 4.399 58.490 1.00 24.21 126 PRO B N 1
ATOM 3166 C CA . PRO B 1 99 ? 27.969 4.129 57.949 1.00 24.62 126 PRO B CA 1
ATOM 3167 C C . PRO B 1 99 ? 29.104 4.724 58.760 1.00 24.61 126 PRO B C 1
ATOM 3168 O O . PRO B 1 99 ? 28.869 5.500 59.700 1.00 24.49 126 PRO B O 1
ATOM 3172 N N . PRO B 1 100 ? 30.341 4.354 58.421 1.00 23.69 127 PRO B N 1
ATOM 3173 C CA . PRO B 1 100 ? 31.402 4.808 59.287 1.00 23.54 127 PRO B CA 1
ATOM 3174 C C . PRO B 1 100 ? 32.071 6.086 58.834 1.00 21.52 127 PRO B C 1
ATOM 3175 O O . PRO B 1 100 ? 33.095 6.474 59.429 1.00 21.49 127 PRO B O 1
ATOM 3179 N N . ASP B 1 101 ? 31.544 6.742 57.803 1.00 21.27 128 ASP B N 1
ATOM 3180 C CA . ASP B 1 101 ? 32.269 7.840 57.139 1.00 22.40 128 ASP B CA 1
ATOM 3181 C C . ASP B 1 101 ? 31.634 9.231 57.242 1.00 21.81 128 ASP B C 1
ATOM 3182 O O . ASP B 1 101 ? 31.905 10.093 56.406 1.00 21.15 128 ASP B O 1
ATOM 3187 N N . GLN B 1 102 ? 30.782 9.456 58.255 1.00 19.46 129 GLN B N 1
ATOM 3188 C CA . GLN B 1 102 ? 29.998 10.685 58.340 1.00 18.55 129 GLN B CA 1
ATOM 3189 C C . GLN B 1 102 ? 30.574 11.524 59.488 1.00 19.26 129 GLN B C 1
ATOM 3190 O O . GLN B 1 102 ? 30.948 10.980 60.525 1.00 19.24 129 GLN B O 1
ATOM 3196 N N . SER B 1 103 ? 30.703 12.825 59.259 1.00 19.06 130 SER B N 1
ATOM 3197 C CA . SER B 1 103 ? 31.236 13.788 60.242 1.00 18.86 130 SER B CA 1
ATOM 3198 C C . SER B 1 103 ? 30.748 15.174 59.839 1.00 18.75 130 SER B C 1
ATOM 3199 O O . SER B 1 103 ? 30.110 15.357 58.772 1.00 18.80 130 SER B O 1
ATOM 3202 N N . ILE B 1 104 ? 31.101 16.155 60.672 1.00 18.20 131 ILE B N 1
ATOM 3203 C CA . ILE B 1 104 ? 30.844 17.551 60.410 1.00 18.32 131 ILE B CA 1
ATOM 3204 C C . ILE B 1 104 ? 32.145 18.236 60.044 1.00 19.46 131 ILE B C 1
ATOM 3205 O O . ILE B 1 104 ? 33.164 18.066 60.738 1.00 18.61 131 ILE B O 1
ATOM 3210 N N . LEU B 1 105 ? 32.121 18.996 58.952 1.00 19.11 132 LEU B N 1
ATOM 3211 C CA . LEU B 1 105 ? 33.351 19.587 58.401 1.00 19.78 132 LEU B CA 1
ATOM 3212 C C . LEU B 1 105 ? 33.641 21.021 58.806 1.00 20.54 132 LEU B C 1
ATOM 3213 O O . LEU B 1 105 ? 34.795 21.411 58.774 1.00 19.20 132 LEU B O 1
ATOM 3218 N N . SER B 1 106 ? 32.626 21.813 59.181 1.00 19.31 133 SER B N 1
ATOM 3219 C CA . SER B 1 106 ? 32.864 23.222 59.487 1.00 20.26 133 SER B CA 1
ATOM 3220 C C . SER B 1 106 ? 31.876 23.689 60.545 1.00 18.89 133 SER B C 1
ATOM 3221 O O . SER B 1 106 ? 30.838 23.065 60.765 1.00 17.49 133 SER B O 1
ATOM 3224 N N . GLU B 1 107 ? 32.207 24.768 61.228 1.00 19.21 134 GLU B N 1
ATOM 3225 C CA . GLU B 1 107 ? 31.281 25.354 62.198 1.00 19.91 134 GLU B CA 1
ATOM 3226 C C . GLU B 1 107 ? 29.981 25.798 61.475 1.00 19.45 134 GLU B C 1
ATOM 3227 O O . GLU B 1 107 ? 28.909 25.578 62.004 1.00 17.77 134 GLU B O 1
ATOM 3238 N N . ASP B 1 108 ? 30.095 26.365 60.271 1.00 19.69 135 ASP B N 1
ATOM 3239 C CA . ASP B 1 108 ? 28.894 26.784 59.513 1.00 20.99 135 ASP B CA 1
ATOM 3240 C C . ASP B 1 108 ? 27.974 25.557 59.206 1.00 18.79 135 ASP B C 1
ATOM 3241 O O . ASP B 1 108 ? 26.751 25.619 59.317 1.00 18.64 135 ASP B O 1
ATOM 3246 N N . SER B 1 109 ? 28.557 24.419 58.879 1.00 18.66 136 SER B N 1
ATOM 3247 C CA . SER B 1 109 ? 27.729 23.280 58.538 1.00 18.81 136 SER B CA 1
ATOM 3248 C C . SER B 1 109 ? 27.175 22.660 59.816 1.00 17.06 136 SER B C 1
ATOM 3249 O O . SER B 1 109 ? 26.082 22.084 59.768 1.00 16.66 136 SER B O 1
ATOM 3252 N N . ALA B 1 110 ? 27.884 22.773 60.951 1.00 15.84 137 ALA B N 1
ATOM 3253 C CA . ALA B 1 110 ? 27.317 22.324 62.255 1.00 15.56 137 ALA B CA 1
ATOM 3254 C C . ALA B 1 110 ? 26.038 23.102 62.555 1.00 16.10 137 ALA B C 1
ATOM 3255 O O . ALA B 1 110 ? 24.989 22.520 62.929 1.00 14.99 137 ALA B O 1
ATOM 3257 N N . VAL B 1 1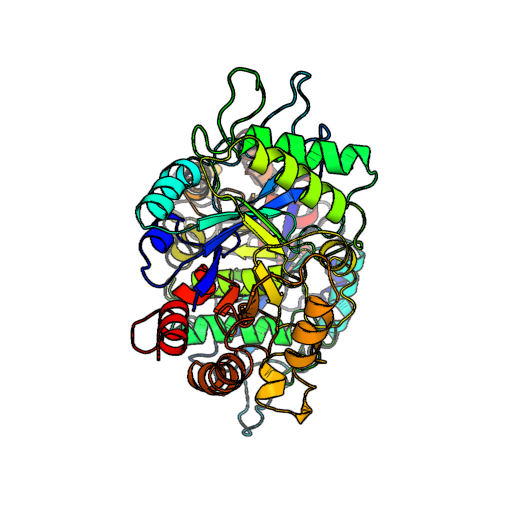11 ? 26.126 24.422 62.416 1.00 15.16 138 VAL B N 1
ATOM 3258 C CA . VAL B 1 111 ? 24.955 25.254 62.683 1.00 15.79 138 VAL B CA 1
ATOM 3259 C C . VAL B 1 111 ? 23.809 24.906 61.708 1.00 16.29 138 VAL B C 1
ATOM 3260 O O . VAL B 1 111 ? 22.685 24.680 62.150 1.00 15.83 138 VAL B O 1
ATOM 3264 N N . ALA B 1 112 ? 24.110 24.811 60.419 1.00 17.14 139 ALA B N 1
ATOM 3265 C CA . ALA B 1 112 ? 23.111 24.465 59.404 1.00 17.65 139 ALA B CA 1
ATOM 3266 C C . ALA B 1 112 ? 22.436 23.096 59.623 1.00 17.22 139 ALA B C 1
ATOM 3267 O O . ALA B 1 112 ? 21.268 22.930 59.312 1.00 16.57 139 ALA B O 1
ATOM 3269 N N . PHE B 1 113 ? 23.191 22.128 60.120 1.00 15.91 140 PHE B N 1
ATOM 3270 C CA . PHE B 1 113 ? 22.676 20.803 60.446 1.00 15.91 140 PHE B CA 1
ATOM 3271 C C . PHE B 1 113 ? 21.631 20.923 61.546 1.00 15.82 140 PHE B C 1
ATOM 3272 O O . PHE B 1 113 ? 20.548 20.366 61.423 1.00 15.64 140 PHE B O 1
ATOM 3280 N N . ALA B 1 114 ? 21.905 21.688 62.594 1.00 15.29 141 ALA B N 1
ATOM 3281 C CA . ALA B 1 114 ? 20.903 21.882 63.645 1.00 15.26 141 ALA B CA 1
ATOM 3282 C C . ALA B 1 114 ? 19.706 22.658 63.131 1.00 15.72 141 ALA B C 1
ATOM 3283 O O . ALA B 1 114 ? 18.575 22.340 63.461 1.00 15.14 141 ALA B O 1
ATOM 3285 N N . THR B 1 115 ? 19.956 23.681 62.340 1.00 15.92 142 THR B N 1
ATOM 3286 C CA . THR B 1 115 ? 18.865 24.468 61.727 1.00 16.60 142 THR B CA 1
ATOM 3287 C C . THR B 1 115 ? 17.909 23.562 60.920 1.00 17.12 142 THR B C 1
ATOM 3288 O O . THR B 1 115 ? 16.673 23.666 61.016 1.00 16.13 142 THR B O 1
ATOM 3292 N N . PHE B 1 116 ? 18.488 22.658 60.159 1.00 16.61 143 PHE B N 1
ATOM 3293 C CA . PHE B 1 116 ? 17.681 21.781 59.327 1.00 16.40 143 PHE B CA 1
ATOM 3294 C C . PHE B 1 116 ? 16.849 20.862 60.203 1.00 16.12 143 PHE B C 1
ATOM 3295 O O . PHE B 1 116 ? 15.616 20.743 59.981 1.00 16.37 143 PHE B O 1
ATOM 3303 N N . LEU B 1 117 ? 17.478 20.188 61.163 1.00 15.64 144 LEU B N 1
ATOM 3304 C CA . LEU B 1 117 ? 16.761 19.237 61.982 1.00 15.51 144 LEU B CA 1
ATOM 3305 C C . LEU B 1 117 ? 15.686 19.919 62.827 1.00 16.17 144 LEU B C 1
ATOM 3306 O O . LEU B 1 117 ? 14.611 19.378 63.043 1.00 15.29 144 LEU B O 1
ATOM 3311 N N . TRP B 1 118 ? 15.990 21.118 63.336 1.00 15.97 145 TRP B N 1
ATOM 3312 C CA . TRP B 1 118 ? 15.015 21.861 64.150 1.00 17.55 145 TRP B CA 1
ATOM 3313 C C . TRP B 1 118 ? 13.804 22.258 63.299 1.00 18.48 145 TRP B C 1
ATOM 3314 O O . TRP B 1 118 ? 12.673 22.149 63.748 1.00 19.37 145 TRP B O 1
ATOM 3325 N N . GLY B 1 119 ? 14.058 22.687 62.070 1.00 18.74 146 GLY B N 1
ATOM 3326 C CA . GLY B 1 119 ? 12.989 23.038 61.140 1.00 19.88 146 GLY B CA 1
ATOM 3327 C C . GLY B 1 119 ? 12.150 21.833 60.742 1.00 20.78 146 GLY B C 1
ATOM 3328 O O . GLY B 1 119 ? 10.918 21.928 60.637 1.00 21.15 146 GLY B O 1
ATOM 3329 N N . ALA B 1 120 ? 12.809 20.699 60.507 1.00 19.50 147 ALA B N 1
ATOM 3330 C CA . ALA B 1 120 ? 12.160 19.523 59.947 1.00 20.12 147 ALA B CA 1
ATOM 3331 C C . ALA B 1 120 ? 11.426 18.717 61.008 1.00 20.81 147 ALA B C 1
ATOM 3332 O O . ALA B 1 120 ? 10.354 18.151 60.714 1.00 20.48 147 ALA B O 1
ATOM 3334 N N . PHE B 1 121 ? 11.976 18.657 62.219 1.00 19.12 148 PHE B N 1
ATOM 3335 C CA . PHE B 1 121 ? 11.483 17.770 63.267 1.00 19.23 148 PHE B CA 1
ATOM 3336 C C . PHE B 1 121 ? 11.072 18.449 64.567 1.00 20.15 148 PHE B C 1
ATOM 3337 O O . PHE B 1 121 ? 10.516 17.790 65.438 1.00 20.91 148 PHE B O 1
ATOM 3345 N N . GLY B 1 122 ? 11.403 19.729 64.731 1.00 19.74 149 GLY B N 1
ATOM 3346 C CA . GLY B 1 122 ? 10.961 20.494 65.882 1.00 19.76 149 GLY B CA 1
ATOM 3347 C C . GLY B 1 122 ? 9.587 21.121 65.644 1.00 19.93 149 GLY B C 1
ATOM 3348 O O . GLY B 1 122 ? 8.826 20.641 64.812 1.00 19.58 149 GLY B O 1
ATOM 3349 N N . PRO B 1 123 ? 9.272 22.183 66.392 1.00 20.20 150 PRO B N 1
ATOM 3350 C CA . PRO B 1 123 ? 8.023 22.934 66.206 1.00 22.55 150 PRO B CA 1
ATOM 3351 C C . PRO B 1 123 ? 7.777 23.314 64.755 1.00 22.92 150 PRO B C 1
ATOM 3352 O O . PRO B 1 123 ? 8.723 23.627 64.024 1.00 23.67 150 PRO B O 1
ATOM 3356 N N . VAL B 1 124 ? 6.525 23.231 64.329 1.00 23.28 151 VAL B N 1
ATOM 3357 C CA . VAL B 1 124 ? 6.102 23.790 63.053 1.00 26.67 151 VAL B CA 1
ATOM 3358 C C . VAL B 1 124 ? 6.257 25.309 63.118 1.00 29.53 151 VAL B C 1
ATOM 3359 O O . VAL B 1 124 ? 5.795 25.944 64.055 1.00 30.54 151 VAL B O 1
ATOM 3363 N N . ALA B 1 125 ? 6.992 25.870 62.172 1.00 34.23 152 ALA B N 1
ATOM 3364 C CA . ALA B 1 125 ? 7.285 27.312 62.161 1.00 39.42 152 ALA B CA 1
ATOM 3365 C C . ALA B 1 125 ? 6.801 27.904 60.847 1.00 42.07 152 ALA B C 1
ATOM 3366 O O . ALA B 1 125 ? 6.845 27.238 59.819 1.00 38.93 152 ALA B O 1
ATOM 3368 N N . GLU B 1 126 ? 6.255 29.125 60.876 1.00 51.06 153 GLU B N 1
ATOM 3369 C CA . GLU B 1 126 ? 5.363 29.575 59.771 1.00 51.32 153 GLU B CA 1
ATOM 3370 C C . GLU B 1 126 ? 6.131 29.699 58.438 1.00 48.99 153 GLU B C 1
ATOM 3371 O O . GLU B 1 126 ? 5.640 29.247 57.378 1.00 47.88 153 GLU B O 1
ATOM 3377 N N . GLY B 1 127 ? 7.342 30.270 58.500 1.00 41.01 154 GLY B N 1
ATOM 3378 C CA . GLY B 1 127 ? 8.219 30.364 57.319 1.00 41.10 154 GLY B CA 1
ATOM 3379 C C . GLY B 1 127 ? 9.101 29.149 56.998 1.00 38.92 154 GLY B C 1
ATOM 3380 O O . GLY B 1 127 ? 10.011 29.248 56.183 1.00 36.84 154 GLY B O 1
ATOM 3381 N N . TRP B 1 128 ? 8.852 28.000 57.601 1.00 35.71 155 TRP B N 1
ATOM 3382 C CA . TRP B 1 128 ? 9.672 26.858 57.287 1.00 32.56 155 TRP B CA 1
ATOM 3383 C C . TRP B 1 128 ? 9.198 26.351 55.955 1.00 33.16 155 TRP B C 1
ATOM 3384 O O . TRP B 1 128 ? 8.066 26.058 55.798 1.00 34.88 155 TRP B O 1
ATOM 3395 N N . GLU B 1 129 ? 10.089 26.288 54.996 1.00 34.25 156 GLU B N 1
ATOM 3396 C CA . GLU B 1 129 ? 9.740 25.791 53.697 1.00 39.39 156 GLU B CA 1
ATOM 3397 C C . GLU B 1 129 ? 10.366 24.439 53.378 1.00 36.52 156 GLU B C 1
ATOM 3398 O O . GLU B 1 129 ? 10.260 23.976 52.296 1.00 37.70 156 GLU B O 1
ATOM 3404 N N . GLY B 1 130 ? 10.991 23.816 54.364 1.00 32.76 157 GLY B N 1
ATOM 3405 C CA . GLY B 1 130 ? 11.655 22.539 54.213 1.00 30.89 157 GLY B CA 1
ATOM 3406 C C . GLY B 1 130 ? 10.760 21.330 54.395 1.00 29.75 157 GLY B C 1
ATOM 3407 O O . GLY B 1 130 ? 9.579 21.478 54.502 1.00 28.44 157 GLY B O 1
ATOM 3408 N N . PRO B 1 131 ? 11.337 20.137 54.449 1.00 27.79 158 PRO B N 1
ATOM 3409 C CA . PRO B 1 131 ? 10.543 18.924 54.687 1.00 26.58 158 PRO B CA 1
ATOM 3410 C C . PRO B 1 131 ? 9.988 18.842 56.132 1.00 25.92 158 PRO B C 1
ATOM 3411 O O . PRO B 1 131 ? 10.529 19.449 57.062 1.00 24.02 158 PRO B O 1
ATOM 3415 N N . ARG B 1 132 ? 8.906 18.082 56.294 1.00 24.49 159 ARG B N 1
ATOM 3416 C CA . ARG B 1 132 ? 8.413 17.664 57.590 1.00 23.86 159 ARG B CA 1
ATOM 3417 C C . ARG B 1 132 ? 8.237 16.137 57.581 1.00 24.07 159 ARG B C 1
ATOM 3418 O O . ARG B 1 132 ? 7.144 15.628 57.323 1.00 22.31 159 ARG B O 1
ATOM 3426 N N . PRO B 1 133 ? 9.327 15.399 57.816 1.00 23.89 160 PRO B N 1
ATOM 3427 C CA . PRO B 1 133 ? 9.280 13.957 57.612 1.00 23.54 160 PRO B CA 1
ATOM 3428 C C . PRO B 1 133 ? 8.341 13.198 58.560 1.00 22.07 160 PRO B C 1
ATOM 3429 O O . PRO B 1 133 ? 7.896 12.094 58.227 1.00 21.37 160 PRO B O 1
ATOM 3433 N N . PHE B 1 134 ? 8.099 13.740 59.752 1.00 21.27 161 PHE B N 1
ATOM 3434 C CA . PHE B 1 134 ? 7.099 13.174 60.662 1.00 21.36 161 PHE B CA 1
ATOM 3435 C C . PHE B 1 134 ? 5.863 14.064 60.763 1.00 21.38 161 PHE B C 1
ATOM 3436 O O . PHE B 1 134 ? 5.141 14.032 61.758 1.00 21.03 161 PHE B O 1
ATOM 3444 N N . GLY B 1 135 ? 5.601 14.851 59.732 1.00 21.94 162 GLY B N 1
ATOM 3445 C CA . GLY B 1 135 ? 4.436 15.746 59.708 1.00 22.31 162 GLY B CA 1
ATOM 3446 C C . GLY B 1 135 ? 4.451 16.773 60.809 1.00 22.88 162 GLY B C 1
ATOM 3447 O O . GLY B 1 135 ? 5.489 17.387 61.094 1.00 21.77 162 GLY B O 1
ATOM 3448 N N . ASP B 1 136 ? 3.308 16.972 61.453 1.00 22.16 163 ASP B N 1
ATOM 3449 C CA . ASP B 1 136 ? 3.195 17.989 62.481 1.00 24.21 163 ASP B CA 1
ATOM 3450 C C . ASP B 1 136 ? 3.714 17.520 63.826 1.00 21.38 163 ASP B C 1
ATOM 3451 O O . ASP B 1 136 ? 3.660 18.266 64.781 1.00 23.32 163 ASP B O 1
ATOM 3456 N N . VAL B 1 137 ? 4.214 16.297 63.924 1.00 20.48 164 VAL B N 1
ATOM 3457 C CA . VAL B 1 137 ? 4.830 15.803 65.162 1.00 19.55 164 VAL B CA 1
ATOM 3458 C C . VAL B 1 137 ? 6.006 16.692 65.558 1.00 19.49 164 VAL B C 1
ATOM 3459 O O . VAL B 1 137 ? 6.724 17.206 64.689 1.00 18.68 164 VAL B O 1
ATOM 3463 N N . VAL B 1 138 ? 6.157 16.890 66.865 1.00 19.08 165 VAL B N 1
ATOM 3464 C CA . VAL B 1 138 ? 7.291 17.622 67.423 1.00 19.68 165 VAL B CA 1
ATOM 3465 C C . VAL B 1 138 ? 8.022 16.676 68.376 1.00 18.91 165 VAL B C 1
ATOM 3466 O O . VAL B 1 138 ? 7.481 16.265 69.410 1.00 18.17 165 VAL B O 1
ATOM 3470 N N . VAL B 1 139 ? 9.248 16.311 68.007 1.00 17.67 166 VAL B N 1
ATOM 3471 C CA . VAL B 1 139 ? 10.068 15.467 68.890 1.00 17.09 166 VAL B CA 1
ATOM 3472 C C . VAL B 1 139 ? 10.420 16.245 70.161 1.00 17.33 166 VAL B C 1
ATOM 3473 O O . VAL B 1 139 ? 10.368 17.455 70.201 1.00 18.23 166 VAL B O 1
ATOM 3477 N N . ASP B 1 140 ? 10.740 15.528 71.207 1.00 17.63 167 ASP B N 1
ATOM 3478 C CA . ASP B 1 140 ? 11.065 16.122 72.484 1.00 18.05 167 ASP B CA 1
ATOM 3479 C C . ASP B 1 140 ? 12.530 16.521 72.568 1.00 16.99 167 ASP B C 1
ATOM 3480 O O . ASP B 1 140 ? 12.940 17.113 73.566 1.00 16.97 167 ASP B O 1
ATOM 3485 N N . GLY B 1 141 ? 13.332 16.211 71.547 1.00 15.49 168 GLY B N 1
ATOM 3486 C CA . GLY B 1 141 ? 14.736 16.620 71.540 1.00 15.36 168 GLY B CA 1
ATOM 3487 C C . GLY B 1 141 ? 15.597 15.708 70.666 1.00 15.68 168 GLY B C 1
ATOM 3488 O O . GLY B 1 141 ? 15.052 14.956 69.829 1.00 15.38 168 GLY B O 1
ATOM 3489 N N . PHE B 1 142 ? 16.919 15.771 70.871 1.00 15.02 169 PHE B N 1
ATOM 3490 C CA . PHE B 1 142 ? 17.885 15.173 69.942 1.00 14.83 169 PHE B CA 1
ATOM 3491 C C . PHE B 1 142 ? 18.937 14.444 70.728 1.00 14.93 169 PHE B C 1
ATOM 3492 O O . PHE B 1 142 ? 19.429 14.947 71.748 1.00 14.10 169 PHE B O 1
ATOM 3500 N N . ASP B 1 143 ? 19.268 13.231 70.258 1.00 14.52 170 ASP B N 1
ATOM 3501 C CA . ASP B 1 143 ? 20.271 12.376 70.852 1.00 15.15 170 ASP B CA 1
ATOM 3502 C C . ASP B 1 143 ? 21.489 12.303 69.909 1.00 15.66 170 ASP B C 1
ATOM 3503 O O . ASP B 1 143 ? 21.325 12.101 68.700 1.00 14.55 170 ASP B O 1
ATOM 3508 N N . PHE B 1 144 ? 22.677 12.503 70.479 1.00 14.79 171 PHE B N 1
ATOM 3509 C CA . PHE B 1 144 ? 23.940 12.482 69.729 1.00 15.56 171 PHE B CA 1
ATOM 3510 C C . PHE B 1 144 ? 24.650 11.154 69.952 1.00 15.44 171 PHE B C 1
ATOM 3511 O O . PHE B 1 144 ? 25.420 10.992 70.919 1.00 15.66 171 PHE B O 1
ATOM 3519 N N . ASP B 1 145 ? 24.391 10.208 69.036 1.00 16.09 172 ASP B N 1
ATOM 3520 C CA . ASP B 1 145 ? 25.033 8.903 69.047 1.00 16.29 172 ASP B CA 1
ATOM 3521 C C . ASP B 1 145 ? 26.119 8.881 67.997 1.00 16.75 172 ASP B C 1
ATOM 3522 O O . ASP B 1 145 ? 26.056 8.148 67.025 1.00 16.04 172 ASP B O 1
ATOM 3527 N N . ILE B 1 146 ? 27.135 9.691 68.229 1.00 16.85 173 ILE B N 1
ATOM 3528 C CA . ILE B 1 146 ? 28.223 9.834 67.284 1.00 16.93 173 ILE B CA 1
ATOM 3529 C C . ILE B 1 146 ? 29.296 8.790 67.601 1.00 18.36 173 ILE B C 1
ATOM 3530 O O . ILE B 1 146 ? 29.788 8.728 68.713 1.00 17.90 173 ILE B O 1
ATOM 3535 N N . GLU B 1 147 ? 29.612 7.931 66.625 1.00 19.46 174 GLU B N 1
ATOM 3536 C CA . GLU B 1 147 ? 30.442 6.768 66.896 1.00 20.52 174 GLU B CA 1
ATOM 3537 C C . GLU B 1 147 ? 31.731 6.698 66.099 1.00 20.74 174 GLU B C 1
ATOM 3538 O O . GLU B 1 147 ? 32.533 5.775 66.326 1.00 19.94 174 GLU B O 1
ATOM 3544 N N . HIS B 1 148 ? 31.942 7.648 65.191 1.00 19.33 175 HIS B N 1
ATOM 3545 C CA . HIS B 1 148 ? 33.133 7.623 64.314 1.00 20.27 175 HIS B CA 1
ATOM 3546 C C . HIS B 1 148 ? 33.544 9.023 63.979 1.00 18.71 175 HIS B C 1
ATOM 3547 O O . HIS B 1 148 ? 32.696 9.912 63.923 1.00 17.43 175 HIS B O 1
ATOM 3554 N N . ASN B 1 149 ? 34.844 9.186 63.721 1.00 18.33 176 ASN B N 1
ATOM 3555 C CA . ASN B 1 149 ? 35.434 10.324 63.013 1.00 19.26 176 ASN B CA 1
ATOM 3556 C C . ASN B 1 149 ? 35.676 11.554 63.860 1.00 18.46 176 ASN B C 1
ATOM 3557 O O . ASN B 1 149 ? 35.927 12.631 63.308 1.00 18.70 176 ASN B O 1
ATOM 3562 N N . GLY B 1 150 ? 35.672 11.395 65.190 1.00 17.26 177 GLY B N 1
ATOM 3563 C CA . GLY B 1 150 ? 36.076 12.485 66.063 1.00 17.40 177 GLY B CA 1
ATOM 3564 C C . GLY B 1 150 ? 34.935 13.434 66.439 1.00 17.44 177 GLY B C 1
ATOM 3565 O O . GLY B 1 150 ? 33.758 13.178 66.130 1.00 16.60 177 GLY B O 1
ATOM 3566 N N . GLY B 1 151 ? 35.293 14.528 67.119 1.00 16.40 178 GLY B N 1
ATOM 3567 C CA . GLY B 1 151 ? 34.323 15.314 67.888 1.00 16.85 178 GLY B CA 1
ATOM 3568 C C . GLY B 1 151 ? 34.051 16.701 67.343 1.00 16.72 178 GLY B C 1
ATOM 3569 O O . GLY B 1 151 ? 33.378 17.475 68.001 1.00 16.46 178 GLY B O 1
ATOM 3570 N N . PHE B 1 152 ? 34.568 17.008 66.143 1.00 17.20 179 PHE B N 1
ATOM 3571 C CA . PHE B 1 152 ? 34.434 18.328 65.560 1.00 18.10 179 PHE B CA 1
ATOM 3572 C C . PHE B 1 152 ? 32.962 18.675 65.313 1.00 17.68 179 PHE B C 1
ATOM 3573 O O . PHE B 1 152 ? 32.197 17.861 64.803 1.00 17.26 179 PHE B O 1
ATOM 3581 N N . GLY B 1 153 ? 32.563 19.880 65.717 1.00 17.34 180 GLY B N 1
ATOM 3582 C CA . GLY B 1 153 ? 31.254 20.439 65.321 1.00 15.96 180 GLY B CA 1
ATOM 3583 C C . GLY B 1 153 ? 30.076 20.109 66.205 1.00 15.23 180 GLY B C 1
ATOM 3584 O O . GLY B 1 153 ? 29.085 20.853 66.197 1.00 15.51 180 GLY B O 1
ATOM 3585 N N . TYR B 1 154 ? 30.122 19.016 66.958 1.00 14.62 181 TYR B N 1
ATOM 3586 C CA . TYR B 1 154 ? 28.947 18.635 67.734 1.00 14.59 181 TYR B CA 1
ATOM 3587 C C . TYR B 1 154 ? 28.587 19.626 68.836 1.00 15.12 181 TYR B C 1
ATOM 3588 O O . TYR B 1 154 ? 27.400 19.907 69.052 1.00 15.17 181 TYR B O 1
ATOM 3597 N N . ALA B 1 155 ? 29.588 20.190 69.507 1.00 14.96 182 ALA B N 1
ATOM 3598 C CA . ALA B 1 155 ? 29.325 21.246 70.512 1.00 15.11 182 ALA B CA 1
ATOM 3599 C C . ALA B 1 155 ? 28.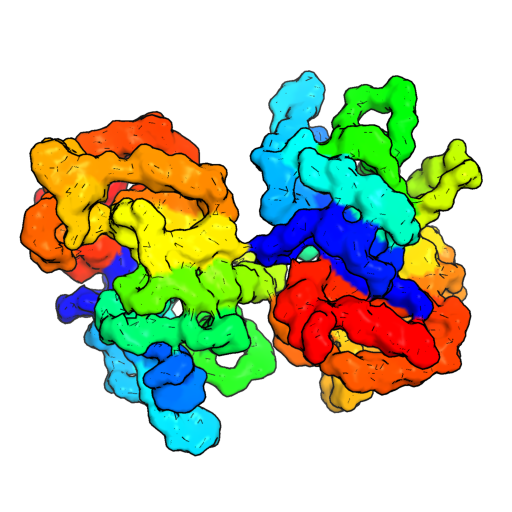542 22.396 69.922 1.00 14.78 182 ALA B C 1
ATOM 3600 O O . ALA B 1 155 ? 27.536 22.827 70.481 1.00 15.77 182 ALA B O 1
ATOM 3602 N N . THR B 1 156 ? 28.970 22.871 68.759 1.00 14.60 183 THR B N 1
ATOM 3603 C CA . THR B 1 156 ? 28.263 23.930 68.056 1.00 15.75 183 THR B CA 1
ATOM 3604 C C . THR B 1 156 ? 26.841 23.509 67.718 1.00 15.45 183 THR B C 1
ATOM 3605 O O . THR B 1 156 ? 25.891 24.275 67.849 1.00 15.15 183 THR B O 1
ATOM 3609 N N . MET B 1 157 ? 26.679 22.273 67.262 1.00 15.74 184 MET B N 1
ATOM 3610 C CA . MET B 1 157 ? 25.370 21.811 66.920 1.00 16.62 184 MET B CA 1
ATOM 3611 C C . MET B 1 157 ? 24.451 21.753 68.144 1.00 16.36 184 MET B C 1
ATOM 3612 O O . MET B 1 157 ? 23.288 22.186 68.072 1.00 16.66 184 MET B O 1
ATOM 3617 N N . VAL B 1 158 ? 24.966 21.269 69.269 1.00 16.00 185 VAL B N 1
ATOM 3618 C CA . VAL B 1 158 ? 24.185 21.167 70.488 1.00 16.62 185 VAL B CA 1
ATOM 3619 C C . VAL B 1 158 ? 23.808 22.558 70.989 1.00 17.03 185 VAL B C 1
ATOM 3620 O O . VAL B 1 158 ? 22.652 22.797 71.352 1.00 17.10 185 VAL B O 1
ATOM 3624 N N . ASN B 1 159 ? 24.774 23.476 71.000 1.00 16.82 186 ASN B N 1
ATOM 3625 C CA . ASN B 1 159 ? 24.526 24.845 71.447 1.00 16.64 186 ASN B CA 1
ATOM 3626 C C . ASN B 1 159 ? 23.567 25.581 70.523 1.00 16.67 186 ASN B C 1
ATOM 3627 O O . ASN B 1 159 ? 22.816 26.446 70.986 1.00 16.25 186 ASN B O 1
ATOM 3632 N N . THR B 1 160 ? 23.574 25.239 69.243 1.00 15.52 187 THR B N 1
ATOM 3633 C CA . THR B 1 160 ? 22.629 25.798 68.322 1.00 15.62 187 THR B CA 1
ATOM 3634 C C . THR B 1 160 ? 21.220 25.294 68.685 1.00 16.31 187 THR B C 1
ATOM 3635 O O . THR B 1 160 ? 20.276 26.099 68.749 1.00 16.67 187 THR B O 1
ATOM 3639 N N . PHE B 1 161 ? 21.067 23.976 68.940 1.00 15.23 188 PHE B N 1
ATOM 3640 C CA . PHE B 1 161 ? 19.752 23.473 69.355 1.00 16.26 188 PHE B CA 1
ATOM 3641 C C . PHE B 1 161 ? 19.316 24.220 70.639 1.00 17.58 188 PHE B C 1
ATOM 3642 O O . PHE B 1 161 ? 18.168 24.661 70.745 1.00 16.82 188 PHE B O 1
ATOM 3650 N N . ARG B 1 162 ? 20.239 24.382 71.573 1.00 17.76 189 ARG B N 1
ATOM 3651 C CA . ARG B 1 162 ? 19.924 25.074 72.853 1.00 21.72 189 ARG B CA 1
ATOM 3652 C C . ARG B 1 162 ? 19.404 26.491 72.628 1.00 19.89 189 ARG B C 1
ATOM 3653 O O . ARG B 1 162 ? 18.436 26.844 73.255 1.00 21.87 189 ARG B O 1
ATOM 3661 N N . GLN B 1 163 ? 19.958 27.259 71.698 1.00 20.23 190 GLN B N 1
ATOM 3662 C CA . GLN B 1 163 ? 19.454 28.585 71.339 1.00 23.21 190 GLN B CA 1
ATOM 3663 C C . GLN B 1 163 ? 18.097 28.480 70.730 1.00 23.90 190 GLN B C 1
ATOM 3664 O O . GLN B 1 163 ? 17.223 29.309 70.981 1.00 22.05 190 GLN B O 1
ATOM 3670 N N . TYR B 1 164 ? 17.918 27.482 69.874 1.00 20.21 191 TYR B N 1
ATOM 3671 C CA . TYR B 1 164 ? 16.614 27.274 69.299 1.00 21.40 191 TYR B CA 1
ATOM 3672 C C . TYR B 1 164 ? 15.551 26.876 70.353 1.00 23.46 191 TYR B C 1
ATOM 3673 O O . TYR B 1 164 ? 14.427 27.343 70.293 1.00 27.20 191 TYR B O 1
ATOM 3682 N N . PHE B 1 165 ? 15.892 26.040 71.325 1.00 23.20 192 PHE B N 1
ATOM 3683 C CA . PHE B 1 165 ? 14.944 25.631 72.342 1.00 23.88 192 PHE B CA 1
ATOM 3684 C C . PHE B 1 165 ? 14.539 26.855 73.179 1.00 32.75 192 PHE B C 1
ATOM 3685 O O . PHE B 1 165 ? 13.356 27.005 73.487 1.00 36.80 192 PHE B O 1
ATOM 3693 N N . ASN B 1 166 ? 15.539 27.658 73.595 1.00 32.67 193 ASN B N 1
ATOM 3694 C CA . ASN B 1 166 ? 15.327 28.796 74.550 1.00 34.59 193 ASN B CA 1
ATOM 3695 C C . ASN B 1 166 ? 14.414 29.810 73.944 1.00 34.58 193 ASN B C 1
ATOM 3696 O O . ASN B 1 166 ? 13.897 30.646 74.654 1.00 36.37 193 ASN B O 1
ATOM 3701 N N . GLN B 1 167 ? 14.140 29.657 72.659 1.00 29.55 194 GLN B N 1
ATOM 3702 C CA . GLN B 1 167 ? 13.132 30.447 71.991 1.00 31.34 194 GLN B CA 1
ATOM 3703 C C . GLN B 1 167 ? 11.727 30.100 72.330 1.00 31.38 194 GLN B C 1
ATOM 3704 O O . GLN B 1 167 ? 10.832 30.848 71.956 1.00 32.41 194 GLN B O 1
ATOM 3710 N N . VAL B 1 168 ? 11.476 28.957 72.974 1.00 32.68 195 VAL B N 1
ATOM 3711 C CA . VAL B 1 168 ? 10.061 28.402 73.120 1.00 36.42 195 VAL B CA 1
ATOM 3712 C C . VAL B 1 168 ? 9.958 28.052 74.553 1.00 34.87 195 VAL B C 1
ATOM 3713 O O . VAL B 1 168 ? 9.934 26.879 74.928 1.00 41.18 195 VAL B O 1
ATOM 3717 N N . PRO B 1 169 ? 10.011 29.079 75.380 1.00 32.61 196 PRO B N 1
ATOM 3718 C CA . PRO B 1 169 ? 10.203 28.844 76.778 1.00 35.30 196 PRO B CA 1
ATOM 3719 C C . PRO B 1 169 ? 9.056 28.078 77.381 1.00 32.56 196 PRO B C 1
ATOM 3720 O O . PRO B 1 169 ? 9.169 27.602 78.517 1.00 37.88 196 PRO B O 1
ATOM 3724 N N . GLU B 1 170 ? 7.938 27.963 76.678 1.00 29.74 197 GLU B N 1
ATOM 3725 C CA . GLU B 1 170 ? 6.819 27.271 77.297 1.00 31.89 197 GLU B CA 1
ATOM 3726 C C . GLU B 1 170 ? 6.915 25.743 77.199 1.00 32.15 197 GLU B C 1
ATOM 3727 O O . GLU B 1 170 ? 6.074 25.053 77.774 1.00 32.18 197 GLU B O 1
ATOM 3733 N N . ARG B 1 171 ? 7.876 25.208 76.436 1.00 30.51 198 ARG B N 1
ATOM 3734 C CA . ARG B 1 171 ? 8.014 23.764 76.283 1.00 31.13 198 ARG B CA 1
ATOM 3735 C C . ARG B 1 171 ? 9.443 23.348 76.597 1.00 31.17 198 ARG B C 1
ATOM 3736 O O . ARG B 1 171 ? 10.384 24.007 76.161 1.00 29.92 198 ARG B O 1
ATOM 3744 N N . LYS B 1 172 ? 9.620 22.239 77.306 1.00 28.20 199 LYS B N 1
ATOM 3745 C CA . LYS B 1 172 ? 10.973 21.753 77.589 1.00 27.20 199 LYS B CA 1
ATOM 3746 C C . LYS B 1 172 ? 11.418 20.786 76.491 1.00 22.72 199 LYS B C 1
ATOM 3747 O O . LYS B 1 172 ? 10.670 19.900 76.129 1.00 21.48 199 LYS B O 1
ATOM 3753 N N . PHE B 1 173 ? 12.606 20.989 75.938 1.00 19.82 200 PHE B N 1
ATOM 3754 C CA . PHE B 1 173 ? 13.205 20.019 74.983 1.00 18.16 200 PHE B CA 1
ATOM 3755 C C . PHE B 1 173 ? 14.489 19.506 75.584 1.00 17.99 200 PHE B C 1
ATOM 3756 O O . PHE B 1 173 ? 15.038 20.103 76.531 1.00 18.94 200 PHE B O 1
ATOM 3764 N N . TYR B 1 174 ? 15.006 18.419 75.042 1.00 16.39 201 TYR B N 1
ATOM 3765 C CA . TYR B 1 174 ? 16.109 17.677 75.671 1.00 15.75 201 TYR B CA 1
ATOM 3766 C C . TYR B 1 174 ? 17.219 17.365 74.674 1.00 15.98 201 TYR B C 1
ATOM 3767 O O . TYR B 1 174 ? 16.957 17.188 73.477 1.00 14.56 201 TYR B O 1
ATOM 3776 N N . LEU B 1 175 ? 18.443 17.327 75.173 1.00 15.84 202 LEU B N 1
ATOM 3777 C CA . LEU B 1 175 ? 19.611 16.936 74.411 1.00 15.13 202 LEU B CA 1
ATOM 3778 C C . LEU B 1 175 ? 20.330 15.834 75.165 1.00 15.10 202 LEU B C 1
ATOM 3779 O O . LEU B 1 175 ? 20.521 15.907 76.399 1.00 15.24 202 LEU B O 1
ATOM 3784 N N . SER B 1 176 ? 20.734 14.789 74.444 1.00 14.54 203 SER B N 1
ATOM 3785 C CA . SER B 1 176 ? 21.430 13.674 75.040 1.00 13.91 203 SER B CA 1
ATOM 3786 C C . SER B 1 176 ? 22.615 13.223 74.175 1.00 14.75 203 SER B C 1
ATOM 3787 O O . SER B 1 176 ? 22.755 13.628 73.020 1.00 14.56 203 SER B O 1
ATOM 3790 N N . ALA B 1 177 ? 23.484 12.441 74.806 1.00 15.02 204 ALA B N 1
ATOM 3791 C CA . ALA B 1 177 ? 24.715 11.932 74.166 1.00 15.17 204 ALA B CA 1
ATOM 3792 C C . ALA B 1 177 ? 24.945 10.501 74.564 1.00 14.93 204 ALA B C 1
ATOM 3793 O O . ALA B 1 177 ? 24.621 10.093 75.691 1.00 15.59 204 ALA B O 1
ATOM 3795 N N . ALA B 1 178 ? 25.528 9.742 73.656 1.00 15.01 205 ALA B N 1
ATOM 3796 C CA . ALA B 1 178 ? 25.798 8.320 73.860 1.00 15.76 205 ALA B CA 1
ATOM 3797 C C . ALA B 1 178 ? 27.284 7.977 73.638 1.00 15.92 205 ALA B C 1
ATOM 3798 O O . ALA B 1 178 ? 27.638 7.238 72.709 1.00 15.55 205 ALA B O 1
ATOM 3800 N N . PRO B 1 179 ? 28.153 8.456 74.522 1.00 15.48 206 PRO B N 1
ATOM 3801 C CA . PRO B 1 179 ? 29.575 8.114 74.429 1.00 16.78 206 PRO B CA 1
ATOM 3802 C C . PRO B 1 179 ? 29.804 6.642 74.750 1.00 17.29 206 PRO B C 1
ATOM 3803 O O . PRO B 1 179 ? 28.921 5.972 75.311 1.00 17.49 206 PRO B O 1
ATOM 3807 N N . GLN B 1 180 ? 30.968 6.130 74.365 1.00 17.65 207 GLN B N 1
ATOM 3808 C CA . GLN B 1 180 ? 31.435 4.857 74.849 1.00 18.76 207 GLN B CA 1
ATOM 3809 C C . GLN B 1 180 ? 32.289 5.043 76.088 1.00 19.50 207 GLN B C 1
ATOM 3810 O O . GLN B 1 180 ? 32.432 6.173 76.540 1.00 17.56 207 GLN B O 1
ATOM 3816 N N . CYS B 1 181 ? 32.821 3.949 76.671 1.00 18.65 208 CYS B N 1
ATOM 3817 C CA . CYS B 1 181 ? 33.242 4.023 78.063 1.00 19.82 208 CYS B CA 1
ATOM 3818 C C . CYS B 1 181 ? 34.616 4.654 78.269 1.00 19.34 208 CYS B C 1
ATOM 3819 O O . CYS B 1 181 ? 34.862 5.267 79.296 1.00 18.87 208 CYS B O 1
ATOM 3822 N N . ILE B 1 182 ? 35.500 4.527 77.290 1.00 20.10 209 ILE B N 1
ATOM 3823 C CA . ILE B 1 182 ? 36.842 5.124 77.368 1.00 21.15 209 ILE B CA 1
ATOM 3824 C C . ILE B 1 182 ? 36.758 6.612 77.529 1.00 20.06 209 ILE B C 1
ATOM 3825 O O . ILE B 1 182 ? 36.046 7.270 76.799 1.00 19.66 209 ILE B O 1
ATOM 3830 N N . ILE B 1 183 ? 37.532 7.149 78.477 1.00 20.28 210 ILE B N 1
ATOM 3831 C CA . ILE B 1 183 ? 37.675 8.600 78.656 1.00 19.48 210 ILE B CA 1
ATOM 3832 C C . ILE B 1 183 ? 39.050 9.030 78.187 1.00 19.26 210 ILE B C 1
ATOM 3833 O O . ILE B 1 183 ? 40.051 8.451 78.591 1.00 19.87 210 ILE B O 1
ATOM 3838 N N . PRO B 1 184 ? 39.142 10.047 77.341 1.00 19.68 211 PRO B N 1
ATOM 3839 C CA . PRO B 1 184 ? 38.123 10.885 76.762 1.00 19.04 211 PRO B CA 1
ATOM 3840 C C . PRO B 1 184 ? 37.429 10.151 75.584 1.00 18.32 211 PRO B C 1
ATOM 3841 O O . PRO B 1 184 ? 38.059 9.420 74.814 1.00 17.65 211 PRO B O 1
ATOM 3845 N N . ASP B 1 185 ? 36.141 10.352 75.455 1.00 17.41 212 ASP B N 1
ATOM 3846 C CA . ASP B 1 185 ? 35.441 9.789 74.296 1.00 17.24 212 ASP B CA 1
ATOM 3847 C C . ASP B 1 185 ? 35.818 10.591 73.049 1.00 17.10 212 ASP B C 1
ATOM 3848 O O . ASP B 1 185 ? 35.683 11.820 73.031 1.00 17.15 212 ASP B O 1
ATOM 3853 N N . ALA B 1 186 ? 36.336 9.897 72.033 1.00 17.86 213 ALA B N 1
ATOM 3854 C CA . ALA B 1 186 ? 36.901 10.550 70.850 1.00 18.41 213 ALA B CA 1
ATOM 3855 C C . ALA B 1 186 ? 35.867 11.415 70.136 1.00 17.75 213 ALA B C 1
ATOM 3856 O O . ALA B 1 186 ? 36.203 12.452 69.582 1.00 17.97 213 ALA B O 1
ATOM 3858 N N . GLN B 1 187 ? 34.590 11.012 70.178 1.00 16.14 214 GLN B N 1
ATOM 3859 C CA . GLN B 1 187 ? 33.567 11.704 69.404 1.00 15.90 214 GLN B CA 1
ATOM 3860 C C . GLN B 1 187 ? 32.817 12.765 70.241 1.00 15.36 214 GLN B C 1
ATOM 3861 O O . GLN B 1 187 ? 32.325 13.747 69.694 1.00 15.89 214 GLN B O 1
ATOM 3867 N N . LEU B 1 188 ? 32.683 12.552 71.542 1.00 15.13 215 LEU B N 1
ATOM 3868 C CA . LEU B 1 188 ? 31.736 13.350 72.342 1.00 15.70 215 LEU B CA 1
ATOM 3869 C C . LEU B 1 188 ? 32.349 14.092 73.538 1.00 16.01 215 LEU B C 1
ATOM 3870 O O . LEU B 1 188 ? 31.646 14.913 74.179 1.00 15.70 215 LEU B O 1
ATOM 3875 N N . SER B 1 189 ? 33.623 13.860 73.841 1.00 15.84 216 SER B N 1
ATOM 3876 C CA . SER B 1 189 ? 34.255 14.620 74.920 1.00 16.33 216 SER B CA 1
ATOM 3877 C C . SER B 1 189 ? 34.209 16.118 74.661 1.00 15.66 216 SER B C 1
ATOM 3878 O O . SER B 1 189 ? 33.917 16.884 75.572 1.00 14.92 216 SER B O 1
ATOM 3881 N N . ASP B 1 190 ? 34.512 16.547 73.440 1.00 15.18 217 ASP B N 1
ATOM 3882 C CA . ASP B 1 190 ? 34.505 17.959 73.150 1.00 15.40 217 ASP B CA 1
ATOM 3883 C C . ASP B 1 190 ? 33.100 18.536 73.411 1.00 14.97 217 ASP B C 1
ATOM 3884 O O . ASP B 1 190 ? 32.935 19.554 74.127 1.00 14.81 217 ASP B O 1
ATOM 3889 N N . ALA B 1 191 ? 32.077 17.900 72.844 1.00 14.18 218 ALA B N 1
ATOM 3890 C CA . ALA B 1 191 ? 30.704 18.348 73.112 1.00 14.72 218 ALA B CA 1
ATOM 3891 C C . ALA B 1 191 ? 30.365 18.399 74.611 1.00 14.76 218 ALA B C 1
ATOM 3892 O O . ALA B 1 191 ? 29.736 19.342 75.073 1.00 14.97 218 ALA B O 1
ATOM 3894 N N . ILE B 1 192 ? 30.763 17.397 75.378 1.00 15.10 219 ILE B N 1
ATOM 3895 C CA . ILE B 1 192 ? 30.382 17.312 76.794 1.00 15.85 219 ILE B CA 1
ATOM 3896 C C . ILE B 1 192 ? 31.076 18.439 77.577 1.00 15.91 219 ILE B C 1
ATOM 3897 O O . ILE B 1 192 ? 30.484 18.989 78.532 1.00 16.38 219 ILE B O 1
ATOM 3902 N N . PHE B 1 193 ? 32.288 18.822 77.170 1.00 15.96 220 PHE B N 1
ATOM 3903 C CA . PHE B 1 193 ? 32.974 19.984 77.780 1.00 17.17 220 PHE B CA 1
ATOM 3904 C C . PHE B 1 193 ? 32.505 21.378 77.300 1.00 19.28 220 PHE B C 1
ATOM 3905 O O . PHE B 1 193 ? 32.855 22.415 77.895 1.00 22.55 220 PHE B O 1
ATOM 3913 N N . ASN B 1 194 ? 31.767 21.443 76.205 1.00 16.47 221 ASN B N 1
ATOM 3914 C CA . ASN B 1 194 ? 31.376 22.713 75.666 1.00 15.91 221 ASN B CA 1
ATOM 3915 C C . ASN B 1 194 ? 29.866 22.917 75.517 1.00 16.36 221 ASN B C 1
ATOM 3916 O O . ASN B 1 194 ? 29.447 23.921 74.931 1.00 17.49 221 ASN B O 1
ATOM 3921 N N . ALA B 1 195 ? 29.054 21.978 76.021 1.00 15.92 222 ALA B N 1
ATOM 3922 C CA . ALA B 1 195 ? 27.625 22.037 75.876 1.00 17.58 222 ALA B CA 1
ATOM 3923 C C . ALA B 1 195 ? 26.975 21.276 77.017 1.00 18.21 222 ALA B C 1
ATOM 3924 O O . ALA B 1 195 ? 27.568 20.326 77.556 1.00 19.07 222 ALA B O 1
ATOM 3926 N N . ALA B 1 196 ? 25.791 21.712 77.418 1.00 17.94 223 ALA B N 1
ATOM 3927 C CA . ALA B 1 196 ? 25.067 21.070 78.497 1.00 18.75 223 ALA B CA 1
ATOM 3928 C C . ALA B 1 196 ? 24.037 20.055 77.972 1.00 19.13 223 ALA B C 1
ATOM 3929 O O . ALA B 1 196 ? 23.002 20.417 77.400 1.00 21.39 223 ALA B O 1
ATOM 3931 N N . PHE B 1 197 ? 24.320 18.775 78.187 1.00 16.78 224 PHE B N 1
ATOM 3932 C CA . PHE B 1 197 ? 23.386 17.721 77.879 1.00 16.42 224 PHE B CA 1
ATOM 3933 C C . PHE B 1 197 ? 22.487 17.493 79.077 1.00 16.47 224 PHE B C 1
ATOM 3934 O O . PHE B 1 197 ? 22.940 17.582 80.230 1.00 16.60 224 PHE B O 1
ATOM 3942 N N . ASP B 1 198 ? 21.240 17.150 78.786 1.00 15.45 225 ASP B N 1
ATOM 3943 C CA . ASP B 1 198 ? 20.294 16.652 79.814 1.00 16.22 225 ASP B CA 1
ATOM 3944 C C . ASP B 1 198 ? 20.597 15.250 80.313 1.00 16.56 225 ASP B C 1
ATOM 3945 O O . ASP B 1 198 ? 20.508 14.955 81.525 1.00 15.61 225 ASP B O 1
ATOM 3950 N N . PHE B 1 199 ? 20.932 14.358 79.375 1.00 15.50 226 PHE B N 1
ATOM 3951 C CA . PHE B 1 199 ? 21.079 12.933 79.657 1.00 16.26 226 PHE B CA 1
ATOM 3952 C C . PHE B 1 199 ? 22.324 12.489 78.922 1.00 15.27 226 PHE B C 1
ATOM 3953 O O . PHE B 1 199 ? 22.524 12.881 77.765 1.00 14.88 226 PHE B O 1
ATOM 3961 N N . ILE B 1 200 ? 23.136 11.681 79.570 1.00 15.34 227 ILE B N 1
ATOM 3962 C CA . ILE B 1 200 ? 24.276 11.061 78.934 1.00 16.53 227 ILE B CA 1
ATOM 3963 C C . ILE B 1 200 ? 24.232 9.590 79.258 1.00 16.44 227 ILE B C 1
ATOM 3964 O O . ILE B 1 200 ? 24.290 9.218 80.446 1.00 16.98 227 ILE B O 1
ATOM 3969 N N . TRP B 1 201 ? 24.086 8.753 78.230 1.00 15.23 228 TRP B N 1
ATOM 3970 C CA . TRP B 1 201 ? 24.098 7.315 78.434 1.00 15.54 228 TRP B CA 1
ATOM 3971 C C . TRP B 1 201 ? 25.415 6.762 77.930 1.00 15.74 228 TRP B C 1
ATOM 3972 O O . TRP B 1 201 ? 25.691 6.792 76.719 1.00 16.29 228 TRP B O 1
ATOM 3983 N N . ILE B 1 202 ? 26.209 6.214 78.840 1.00 16.21 229 ILE B N 1
ATOM 3984 C CA . ILE B 1 202 ? 27.477 5.629 78.471 1.00 17.31 229 ILE B CA 1
ATOM 3985 C C . ILE B 1 202 ? 27.183 4.216 77.972 1.00 17.53 229 ILE B C 1
ATOM 3986 O O . ILE B 1 202 ? 26.607 3.387 78.716 1.00 16.98 229 ILE B O 1
ATOM 3991 N N . GLN B 1 203 ? 27.586 3.944 76.727 1.00 17.37 230 GLN B N 1
ATOM 3992 C CA . GLN B 1 203 ? 27.515 2.595 76.193 1.00 19.05 230 GLN B CA 1
ATOM 3993 C C . GLN B 1 203 ? 28.526 1.729 76.938 1.00 19.20 230 GLN B C 1
ATOM 3994 O O . GLN B 1 203 ? 29.745 1.898 76.784 1.00 20.49 230 GLN B O 1
ATOM 4000 N N . TYR B 1 204 ? 28.030 0.847 77.797 1.00 19.77 231 TYR B N 1
ATOM 4001 C CA . TYR B 1 204 ? 28.903 -0.021 78.586 1.00 19.26 231 TYR B CA 1
ATOM 4002 C C . TYR B 1 204 ? 29.026 -1.454 78.032 1.00 20.58 231 TYR B C 1
ATOM 4003 O O . TYR B 1 204 ? 29.178 -2.413 78.778 1.00 22.12 231 TYR B O 1
ATOM 4012 N N . TYR B 1 205 ? 29.020 -1.541 76.712 1.00 19.59 232 TYR B N 1
ATOM 4013 C CA . TYR B 1 205 ? 29.268 -2.741 75.978 1.00 21.07 232 TYR B CA 1
ATOM 4014 C C . TYR B 1 205 ? 30.225 -2.471 74.807 1.00 21.78 232 TYR B C 1
ATOM 4015 O O . TYR B 1 205 ? 30.325 -1.353 74.286 1.00 20.76 232 TYR B O 1
ATOM 4024 N N . ASN B 1 206 ? 30.925 -3.539 74.426 1.00 23.41 233 ASN B N 1
ATOM 4025 C CA . ASN B 1 206 ? 31.761 -3.636 73.243 1.00 23.57 233 ASN B CA 1
ATOM 4026 C C . ASN B 1 206 ? 33.172 -3.104 73.410 1.00 23.88 233 ASN B C 1
ATOM 4027 O O . ASN B 1 206 ? 33.939 -3.203 72.470 1.00 25.59 233 ASN B O 1
ATOM 4032 N N . THR B 1 207 ? 33.525 -2.577 74.585 1.00 22.64 234 THR B N 1
ATOM 4033 C CA . THR B 1 207 ? 34.892 -2.174 74.868 1.00 23.27 234 THR B CA 1
ATOM 4034 C C . THR B 1 207 ? 35.309 -2.822 76.160 1.00 23.65 234 THR B C 1
ATOM 4035 O O . THR B 1 207 ? 34.792 -2.474 77.227 1.00 23.95 234 THR B O 1
ATOM 4039 N N . ALA B 1 208 ? 36.289 -3.721 76.082 1.00 24.39 235 ALA B N 1
ATOM 4040 C CA . ALA B 1 208 ? 36.629 -4.566 77.219 1.00 26.15 235 ALA B CA 1
ATOM 4041 C C . ALA B 1 208 ? 37.185 -3.805 78.415 1.00 25.96 235 ALA B C 1
ATOM 4042 O O . ALA B 1 208 ? 36.929 -4.188 79.545 1.00 27.16 235 ALA B O 1
ATOM 4044 N N . ALA B 1 209 ? 37.923 -2.724 78.171 1.00 25.17 236 ALA B N 1
ATOM 4045 C CA . ALA B 1 209 ? 38.633 -2.019 79.228 1.00 25.18 236 ALA B CA 1
ATOM 4046 C C . ALA B 1 209 ? 37.753 -1.486 80.342 1.00 24.41 236 ALA B C 1
ATOM 4047 O O . ALA B 1 209 ? 38.220 -1.390 81.452 1.00 24.72 236 ALA B O 1
ATOM 4049 N N . CYS B 1 210 ? 36.512 -1.066 80.038 1.00 23.08 237 CYS B N 1
ATOM 4050 C CA . CYS B 1 210 ? 35.673 -0.425 81.018 1.00 22.59 237 CYS B CA 1
ATOM 4051 C C . CYS B 1 210 ? 34.210 -0.878 80.998 1.00 21.68 237 CYS B C 1
ATOM 4052 O O . CYS B 1 210 ? 33.378 -0.162 81.517 1.00 20.12 237 CYS B O 1
ATOM 4055 N N . SER B 1 211 ? 33.927 -2.049 80.436 1.00 21.60 238 SER B N 1
ATOM 4056 C CA . SER B 1 211 ? 32.556 -2.555 80.279 1.00 22.69 238 SER B CA 1
ATOM 4057 C C . SER B 1 211 ? 31.806 -2.740 81.609 1.00 23.06 238 SER B C 1
ATOM 4058 O O . SER B 1 211 ? 32.408 -2.904 82.691 1.00 23.13 238 SER B O 1
ATOM 4061 N N . ALA B 1 212 ? 30.479 -2.744 81.518 1.00 22.81 239 ALA B N 1
ATOM 4062 C CA . ALA B 1 212 ? 29.634 -3.153 82.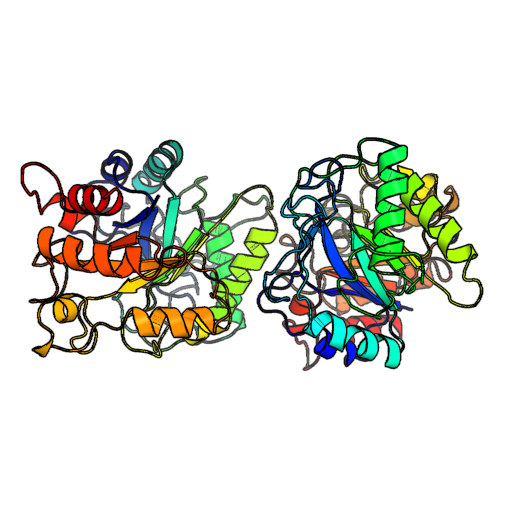667 1.00 23.57 239 ALA B CA 1
ATOM 4063 C C . ALA B 1 212 ? 29.984 -4.589 83.120 1.00 24.02 239 ALA B C 1
ATOM 4064 O O . ALA B 1 212 ? 29.997 -4.895 84.327 1.00 25.08 239 ALA B O 1
ATOM 4066 N N . LYS B 1 213 ? 30.253 -5.461 82.159 1.00 24.80 240 LYS B N 1
ATOM 4067 C CA . LYS B 1 213 ? 30.579 -6.862 82.467 1.00 26.76 240 LYS B CA 1
ATOM 4068 C C . LYS B 1 213 ? 31.803 -6.939 83.371 1.00 27.35 240 LYS B C 1
ATOM 4069 O O . LYS B 1 213 ? 31.875 -7.818 84.230 1.00 28.31 240 LYS B O 1
ATOM 4075 N N . SER B 1 214 ? 32.744 -6.014 83.217 1.00 25.93 241 SER B N 1
ATOM 4076 C CA . SER B 1 214 ? 33.910 -5.981 84.092 1.00 26.83 241 SER B CA 1
ATOM 4077 C C . SER B 1 214 ? 33.613 -5.613 85.542 1.00 27.38 241 SER B C 1
ATOM 4078 O O . SER B 1 214 ? 34.473 -5.791 86.416 1.00 27.54 241 SER B O 1
ATOM 4081 N N . PHE B 1 215 ? 32.426 -5.077 85.814 1.00 26.79 242 PHE B N 1
ATOM 4082 C CA . PHE B 1 215 ? 32.004 -4.915 87.184 1.00 27.59 242 PHE B CA 1
ATOM 4083 C C . PHE B 1 215 ? 31.707 -6.277 87.804 1.00 29.10 242 PHE B C 1
ATOM 4084 O O . PHE B 1 215 ? 31.879 -6.469 89.006 1.00 29.16 242 PHE B O 1
ATOM 4092 N N . ILE B 1 216 ? 31.265 -7.200 86.978 1.00 29.90 243 ILE B N 1
ATOM 4093 C CA . ILE B 1 216 ? 30.911 -8.554 87.423 1.00 31.43 243 ILE B CA 1
ATOM 4094 C C . ILE B 1 216 ? 32.183 -9.396 87.486 1.00 33.96 243 ILE B C 1
ATOM 4095 O O . ILE B 1 216 ? 32.454 -10.061 88.485 1.00 35.15 243 ILE B O 1
ATOM 4100 N N . ASP B 1 217 ? 32.962 -9.363 86.414 1.00 33.57 244 ASP B N 1
ATOM 4101 C CA . ASP B 1 217 ? 34.206 -10.083 86.356 1.00 35.19 244 ASP B CA 1
ATOM 4102 C C . ASP B 1 217 ? 35.343 -9.093 86.229 1.00 34.14 244 ASP B C 1
ATOM 4103 O O . ASP B 1 217 ? 35.701 -8.676 85.133 1.00 32.38 244 ASP B O 1
ATOM 4108 N N . THR B 1 218 ? 35.920 -8.726 87.365 1.00 35.00 245 THR B N 1
ATOM 4109 C CA . THR B 1 218 ? 36.895 -7.641 87.403 1.00 35.17 245 THR B CA 1
ATOM 4110 C C . THR B 1 218 ? 38.221 -7.994 86.777 1.00 36.50 245 THR B C 1
ATOM 4111 O O . THR B 1 218 ? 39.061 -7.110 86.626 1.00 37.63 245 THR B O 1
ATOM 4115 N N . SER B 1 219 ? 38.414 -9.261 86.394 1.00 36.73 246 SER B N 1
ATOM 4116 C CA . SER B 1 219 ? 39.542 -9.640 85.530 1.00 37.09 246 SER B CA 1
ATOM 4117 C C . SER B 1 219 ? 39.477 -9.093 84.090 1.00 37.04 246 SER B C 1
ATOM 4118 O O . SER B 1 219 ? 40.485 -9.106 83.409 1.00 35.05 246 SER B O 1
ATOM 4121 N N . LEU B 1 220 ? 38.308 -8.653 83.610 1.00 35.62 247 LEU B N 1
ATOM 4122 C CA . LEU B 1 220 ? 38.173 -8.249 82.199 1.00 34.65 247 LEU B CA 1
ATOM 4123 C C . LEU B 1 220 ? 38.607 -6.807 81.920 1.00 33.17 247 LEU B C 1
ATOM 4124 O O . LEU B 1 220 ? 38.889 -6.471 80.772 1.00 33.93 247 LEU B O 1
ATOM 4129 N N . GLY B 1 221 ? 38.614 -5.964 82.948 1.00 32.04 248 GLY B N 1
ATOM 4130 C CA . GLY B 1 221 ? 38.732 -4.506 82.794 1.00 31.10 248 GLY B CA 1
ATOM 4131 C C . GLY B 1 221 ? 38.295 -3.854 84.071 1.00 30.14 248 GLY B C 1
ATOM 4132 O O . GLY B 1 221 ? 38.186 -4.528 85.090 1.00 31.13 248 GLY B O 1
ATOM 4133 N N . THR B 1 222 ? 38.060 -2.549 84.039 1.00 27.80 249 THR B N 1
ATOM 4134 C CA . THR B 1 222 ? 37.669 -1.841 85.228 1.00 29.01 249 THR B CA 1
ATOM 4135 C C . THR B 1 222 ? 36.491 -0.933 84.876 1.00 27.10 249 THR B C 1
ATOM 4136 O O . THR B 1 222 ? 36.627 -0.018 84.087 1.00 25.85 249 THR B O 1
ATOM 4140 N N . PHE B 1 223 ? 35.347 -1.221 85.473 1.00 25.57 250 PHE B N 1
ATOM 4141 C CA . PHE B 1 223 ? 34.139 -0.432 85.260 1.00 24.71 250 PHE B CA 1
ATOM 4142 C C . PHE B 1 223 ? 34.350 0.963 85.801 1.00 23.47 250 PHE B C 1
ATOM 4143 O O . PHE B 1 223 ? 34.715 1.124 86.967 1.00 24.19 250 PHE B O 1
ATOM 4151 N N . ASN B 1 224 ? 34.133 1.981 84.952 1.00 22.25 251 ASN B N 1
ATOM 4152 C CA . ASN B 1 224 ? 34.626 3.322 85.239 1.00 21.21 251 ASN B CA 1
ATOM 4153 C C . ASN B 1 224 ? 33.556 4.395 85.402 1.00 20.67 251 ASN B C 1
ATOM 4154 O O . ASN B 1 224 ? 33.768 5.577 85.074 1.00 20.21 251 ASN B O 1
ATOM 4159 N N . PHE B 1 225 ? 32.375 4.009 85.884 1.00 20.12 252 PHE B N 1
ATOM 4160 C CA . PHE B 1 225 ? 31.314 4.993 86.146 1.00 20.16 252 PHE B CA 1
ATOM 4161 C C . PHE B 1 225 ? 31.812 6.064 87.094 1.00 20.32 252 PHE B C 1
ATOM 4162 O O . PHE B 1 225 ? 31.467 7.216 86.934 1.00 20.06 252 PHE B O 1
ATOM 4170 N N . ASP B 1 226 ? 32.640 5.696 88.066 1.00 20.65 253 ASP B N 1
ATOM 4171 C CA . ASP B 1 226 ? 33.195 6.697 88.997 1.00 21.88 253 ASP B CA 1
ATOM 4172 C C . ASP B 1 226 ? 33.938 7.793 88.187 1.00 20.78 253 ASP B C 1
ATOM 4173 O O . ASP B 1 226 ? 33.789 8.982 88.428 1.00 20.40 253 ASP B O 1
ATOM 4178 N N . ALA B 1 227 ? 34.742 7.358 87.230 1.00 20.29 254 ALA B N 1
ATOM 4179 C CA . ALA B 1 227 ? 35.550 8.289 86.433 1.00 20.51 254 ALA B CA 1
ATOM 4180 C C . ALA B 1 227 ? 34.660 9.147 85.541 1.00 19.51 254 ALA B C 1
ATOM 4181 O O . ALA B 1 227 ? 34.986 10.294 85.288 1.00 18.25 254 ALA B O 1
ATOM 4183 N N . TRP B 1 228 ? 33.539 8.597 85.070 1.00 18.05 255 TRP B N 1
ATOM 4184 C CA . TRP B 1 228 ? 32.622 9.380 84.290 1.00 18.04 255 TRP B CA 1
ATOM 4185 C C . TRP B 1 228 ? 31.926 10.441 85.126 1.00 18.40 255 TRP B C 1
ATOM 4186 O O . TRP B 1 228 ? 31.731 11.576 84.677 1.00 17.93 255 TRP B O 1
ATOM 4197 N N . VAL B 1 229 ? 31.577 10.123 86.373 1.00 18.40 256 VAL B N 1
ATOM 4198 C CA . VAL B 1 229 ? 30.988 11.143 87.223 1.00 19.27 256 VAL B CA 1
ATOM 4199 C C . VAL B 1 229 ? 31.994 12.306 87.408 1.00 19.22 256 VAL B C 1
ATOM 4200 O O . VAL B 1 229 ? 31.616 13.483 87.370 1.00 18.32 256 VAL B O 1
ATOM 4204 N N . THR B 1 230 ? 33.262 11.965 87.621 1.00 19.79 257 THR B N 1
ATOM 4205 C CA . THR B 1 230 ? 34.285 12.986 87.860 1.00 20.66 257 THR B CA 1
ATOM 4206 C C . THR B 1 230 ? 34.425 13.876 86.637 1.00 20.76 257 THR B C 1
ATOM 4207 O O . THR B 1 230 ? 34.448 15.106 86.746 1.00 21.36 257 THR B O 1
ATOM 4211 N N . VAL B 1 231 ? 34.443 13.282 85.459 1.00 20.57 258 VAL B N 1
ATOM 4212 C CA . VAL B 1 231 ? 34.621 14.135 84.300 1.00 22.64 258 VAL B CA 1
ATOM 4213 C C . VAL B 1 231 ? 33.370 14.974 84.048 1.00 21.08 258 VAL B C 1
ATOM 4214 O O . VAL B 1 231 ? 33.458 16.133 83.702 1.00 18.68 258 VAL B O 1
ATOM 4218 N N . LEU B 1 232 ? 32.179 14.391 84.247 1.00 20.71 259 LEU B N 1
ATOM 4219 C CA . LEU B 1 232 ? 30.946 15.162 84.078 1.00 21.67 259 LEU B CA 1
ATOM 4220 C C . LEU B 1 232 ? 30.952 16.381 84.983 1.00 21.22 259 LEU B C 1
ATOM 4221 O O . LEU B 1 232 ? 30.605 17.481 84.559 1.00 19.50 259 LEU B O 1
ATOM 4226 N N . LYS B 1 233 ? 31.341 16.176 86.235 1.00 21.18 260 LYS B N 1
ATOM 4227 C CA . LYS B 1 233 ? 31.300 17.246 87.243 1.00 22.72 260 LYS B CA 1
ATOM 4228 C C . LYS B 1 233 ? 32.281 18.341 86.905 1.00 22.68 260 LYS B C 1
ATOM 4229 O O . LYS B 1 233 ? 32.084 19.486 87.283 1.00 23.48 260 LYS B O 1
ATOM 4235 N N . ALA B 1 234 ? 33.285 17.986 86.116 1.00 22.37 261 ALA B N 1
ATOM 4236 C CA . ALA B 1 234 ? 34.281 18.936 85.611 1.00 23.09 261 ALA B CA 1
ATOM 4237 C C . ALA B 1 234 ? 33.926 19.600 84.278 1.00 22.81 261 ALA B C 1
ATOM 4238 O O . ALA B 1 234 ? 34.800 20.259 83.673 1.00 23.64 261 ALA B O 1
ATOM 4240 N N . SER B 1 235 ? 32.702 19.415 83.803 1.00 20.78 262 SER B N 1
ATOM 4241 C CA . SER B 1 235 ? 32.323 19.794 82.447 1.00 21.12 262 SER B CA 1
ATOM 4242 C C . SER B 1 235 ? 31.142 20.729 82.418 1.00 22.15 262 SER B C 1
ATOM 4243 O O . SER B 1 235 ? 30.480 20.909 83.447 1.00 22.02 262 SER B O 1
ATOM 4246 N N . ALA B 1 236 ? 30.799 21.201 81.209 1.00 20.14 263 ALA B N 1
ATOM 4247 C CA . ALA B 1 236 ? 29.567 21.941 80.955 1.00 20.22 263 ALA B CA 1
ATOM 4248 C C . ALA B 1 236 ? 28.273 21.113 81.152 1.00 19.38 263 ALA B C 1
ATOM 4249 O O . ALA B 1 236 ? 27.184 21.663 81.282 1.00 19.39 263 ALA B O 1
ATOM 4251 N N . SER B 1 237 ? 28.409 19.798 81.159 1.00 17.40 264 SER B N 1
ATOM 4252 C CA . SER B 1 237 ? 27.285 18.888 81.393 1.00 17.80 264 SER B CA 1
ATOM 4253 C C . SER B 1 237 ? 27.214 18.424 82.854 1.00 18.75 264 SER B C 1
ATOM 4254 O O . SER B 1 237 ? 26.713 17.351 83.173 1.00 19.16 264 SER B O 1
ATOM 4257 N N . LYS B 1 238 ? 27.749 19.241 83.761 1.00 19.18 265 LYS B N 1
ATOM 4258 C CA . LYS B 1 238 ? 27.755 18.883 85.173 1.00 22.31 265 LYS B CA 1
ATOM 4259 C C . LYS B 1 238 ? 26.378 18.555 85.758 1.00 21.10 265 LYS B C 1
ATOM 4260 O O . LYS B 1 238 ? 26.295 17.832 86.735 1.00 22.08 265 LYS B O 1
ATOM 4266 N N . ASP B 1 239 ? 25.311 19.087 85.206 1.00 20.59 266 ASP B N 1
ATOM 4267 C CA . ASP B 1 239 ? 23.988 18.759 85.732 1.00 20.80 266 ASP B CA 1
ATOM 4268 C C . ASP B 1 239 ? 23.285 17.672 84.917 1.00 20.68 266 ASP B C 1
ATOM 4269 O O . ASP B 1 239 ? 22.117 17.408 85.173 1.00 18.77 266 ASP B O 1
ATOM 4274 N N . ALA B 1 240 ? 23.996 17.010 83.995 1.00 17.68 267 ALA B N 1
ATOM 4275 C CA . ALA B 1 240 ? 23.421 15.869 83.273 1.00 18.55 267 ALA B CA 1
ATOM 4276 C C . ALA B 1 240 ? 23.173 14.716 84.202 1.00 18.73 267 ALA B C 1
ATOM 4277 O O . ALA B 1 240 ? 23.922 14.506 85.175 1.00 18.80 267 ALA B O 1
ATOM 4279 N N . LYS B 1 241 ? 22.150 13.933 83.893 1.00 18.87 268 LYS B N 1
ATOM 4280 C CA . LYS B 1 241 ? 21.994 12.662 84.494 1.00 19.69 268 LYS B CA 1
ATOM 4281 C C . LYS B 1 241 ? 22.668 11.589 83.655 1.00 19.23 268 LYS B C 1
ATOM 4282 O O . LYS B 1 241 ? 22.552 11.559 82.448 1.00 19.09 268 LYS B O 1
ATOM 4288 N N . LEU B 1 242 ? 23.376 10.694 84.333 1.00 18.64 269 LEU B N 1
ATOM 4289 C CA . LEU B 1 242 ? 24.267 9.739 83.725 1.00 18.94 269 LEU B CA 1
ATOM 4290 C C . LEU B 1 242 ? 23.682 8.331 83.816 1.00 19.57 269 LEU B C 1
ATOM 4291 O O . LEU B 1 242 ? 23.400 7.851 84.931 1.00 19.14 269 LEU B O 1
ATOM 4296 N N . TYR B 1 243 ? 23.519 7.679 82.666 1.00 17.40 270 TYR B N 1
ATOM 4297 C CA . TYR B 1 243 ? 22.864 6.395 82.553 1.00 17.33 270 TYR B CA 1
ATOM 4298 C C . TYR B 1 243 ? 23.867 5.295 82.177 1.00 18.29 270 TYR B C 1
ATOM 4299 O O . TYR B 1 243 ? 24.837 5.575 81.465 1.00 18.84 270 TYR B O 1
ATOM 4308 N N . VAL B 1 244 ? 23.636 4.073 82.673 1.00 18.19 271 VAL B N 1
ATOM 4309 C CA . VAL B 1 244 ? 24.395 2.881 82.269 1.00 18.92 271 VAL B CA 1
ATOM 4310 C C . VAL B 1 244 ? 23.697 2.278 81.031 1.00 18.57 271 VAL B C 1
ATOM 4311 O O . VAL B 1 244 ? 22.563 1.850 81.122 1.00 17.65 271 VAL B O 1
ATOM 4315 N N . GLY B 1 245 ? 24.391 2.265 79.889 1.00 17.21 272 GLY B N 1
ATOM 4316 C CA . GLY B 1 245 ? 23.871 1.703 78.655 1.00 17.69 272 GLY B CA 1
ATOM 4317 C C . GLY B 1 245 ? 24.273 0.237 78.539 1.00 17.96 272 GLY B C 1
ATOM 4318 O O . GLY B 1 245 ? 25.460 -0.102 78.649 1.00 18.71 272 GLY B O 1
ATOM 4319 N N . LEU B 1 246 ? 23.293 -0.611 78.306 1.00 17.83 273 LEU B N 1
ATOM 4320 C CA . LEU B 1 246 ? 23.459 -2.051 78.330 1.00 19.29 273 LEU B CA 1
ATOM 4321 C C . LEU B 1 246 ? 22.765 -2.716 77.150 1.00 19.36 273 LEU B C 1
ATOM 4322 O O . LEU B 1 246 ? 21.698 -2.239 76.692 1.00 18.17 273 LEU B O 1
ATOM 4327 N N . PRO B 1 247 ? 23.317 -3.863 76.688 1.00 20.19 274 PRO B N 1
ATOM 4328 C CA . PRO B 1 247 ? 22.608 -4.646 75.686 1.00 20.14 274 PRO B CA 1
ATOM 4329 C C . PRO B 1 247 ? 21.417 -5.338 76.290 1.00 20.33 274 PRO B C 1
ATOM 4330 O O . PRO B 1 247 ? 21.503 -5.821 77.415 1.00 20.68 274 PRO B O 1
ATOM 4334 N N . ALA B 1 248 ? 20.313 -5.376 75.545 1.00 19.75 275 ALA B N 1
ATOM 4335 C CA . ALA B 1 248 ? 19.048 -5.910 76.077 1.00 20.99 275 ALA B CA 1
ATOM 4336 C C . ALA B 1 248 ? 18.898 -7.439 75.889 1.00 22.69 275 ALA B C 1
ATOM 4337 O O . ALA B 1 248 ? 17.888 -8.025 76.318 1.00 23.20 275 ALA B O 1
ATOM 4339 N N . SER B 1 249 ? 19.880 -8.059 75.246 1.00 23.44 276 SER B N 1
ATOM 4340 C CA . SER B 1 249 ? 19.910 -9.502 75.053 1.00 25.21 276 SER B CA 1
ATOM 4341 C C . SER B 1 249 ? 21.340 -9.988 74.850 1.00 27.41 276 SER B C 1
ATOM 4342 O O . SER B 1 249 ? 22.248 -9.182 74.647 1.00 24.38 276 SER B O 1
ATOM 4345 N N . GLU B 1 250 ? 21.531 -11.315 74.900 1.00 28.69 277 GLU B N 1
ATOM 4346 C CA . GLU B 1 250 ? 22.855 -11.905 74.698 1.00 30.99 277 GLU B CA 1
ATOM 4347 C C . GLU B 1 250 ? 23.495 -11.536 73.357 1.00 30.14 277 GLU B C 1
ATOM 4348 O O . GLU B 1 250 ? 24.719 -11.408 73.291 1.00 34.17 277 GLU B O 1
ATOM 4354 N N . THR B 1 251 ? 22.690 -11.340 72.310 1.00 29.19 278 THR B N 1
ATOM 4355 C CA . THR B 1 251 ? 23.180 -11.026 70.951 1.00 29.64 278 THR B CA 1
ATOM 4356 C C . THR B 1 251 ? 23.005 -9.553 70.487 1.00 28.11 278 THR B C 1
ATOM 4357 O O . THR B 1 251 ? 23.312 -9.215 69.326 1.00 27.40 278 THR B O 1
ATOM 4361 N N . ALA B 1 252 ? 22.504 -8.679 71.361 1.00 25.67 279 ALA B N 1
ATOM 4362 C CA . ALA B 1 252 ? 22.255 -7.299 70.980 1.00 25.12 279 ALA B CA 1
ATOM 4363 C C . ALA B 1 252 ? 23.564 -6.571 70.756 1.00 25.09 279 ALA B C 1
ATOM 4364 O O . ALA B 1 252 ? 23.604 -5.646 69.950 1.00 26.30 279 ALA B O 1
ATOM 4366 N N . ALA B 1 253 ? 24.606 -6.966 71.494 1.00 24.79 280 ALA B N 1
ATOM 4367 C CA . ALA B 1 253 ? 25.941 -6.404 71.340 1.00 26.11 280 ALA B CA 1
ATOM 4368 C C . ALA B 1 253 ? 26.922 -7.547 71.085 1.00 27.32 280 ALA B C 1
ATOM 4369 O O . ALA B 1 253 ? 26.507 -8.671 70.858 1.00 26.07 280 ALA B O 1
ATOM 4371 N N . ASN B 1 254 ? 28.214 -7.260 71.145 1.00 28.14 281 ASN B N 1
ATOM 4372 C CA . ASN B 1 254 ? 29.189 -8.316 70.986 1.00 30.88 281 ASN B CA 1
ATOM 4373 C C . ASN B 1 254 ? 29.146 -9.268 72.168 1.00 32.24 281 ASN B C 1
ATOM 4374 O O . ASN B 1 254 ? 28.600 -9.010 73.240 1.00 29.56 281 ASN B O 1
ATOM 4379 N N . GLN B 1 255 ? 29.772 -10.399 71.941 1.00 35.81 282 GLN B N 1
ATOM 4380 C CA . GLN B 1 255 ? 29.618 -11.573 72.736 1.00 37.46 282 GLN B CA 1
ATOM 4381 C C . GLN B 1 255 ? 30.313 -11.233 74.074 1.00 32.91 282 GLN B C 1
ATOM 4382 O O . GLN B 1 255 ? 31.368 -10.636 74.092 1.00 33.38 282 GLN B O 1
ATOM 4388 N N . GLY B 1 256 ? 29.672 -11.528 75.192 1.00 31.06 283 GLY B N 1
ATOM 4389 C CA . GLY B 1 256 ? 30.247 -11.282 76.523 1.00 31.64 283 GLY B CA 1
ATOM 4390 C C . GLY B 1 256 ? 29.943 -9.936 77.191 1.00 29.56 283 GLY B C 1
ATOM 4391 O O . GLY B 1 256 ? 30.542 -9.625 78.217 1.00 28.73 283 GLY B O 1
ATOM 4392 N N . TYR B 1 257 ? 29.017 -9.142 76.642 1.00 27.38 284 TYR B N 1
ATOM 4393 C CA . TYR B 1 257 ? 28.677 -7.819 77.230 1.00 25.20 284 TYR B CA 1
ATOM 4394 C C . TYR B 1 257 ? 27.276 -7.713 77.863 1.00 25.45 284 TYR B C 1
ATOM 4395 O O . TYR B 1 257 ? 27.000 -6.768 78.588 1.00 25.14 284 TYR B O 1
ATOM 4404 N N . TYR B 1 258 ? 26.418 -8.718 77.643 1.00 25.37 285 TYR B N 1
ATOM 4405 C CA . TYR B 1 258 ? 25.123 -8.822 78.295 1.00 25.25 285 TYR B CA 1
ATOM 4406 C C . TYR B 1 258 ? 25.258 -9.213 79.768 1.00 26.89 285 TYR B C 1
ATOM 4407 O O . TYR B 1 258 ? 26.031 -10.109 80.134 1.00 27.60 285 TYR B O 1
ATOM 4416 N N . LEU B 1 259 ? 24.481 -8.531 80.596 1.00 26.62 286 LEU B N 1
ATOM 4417 C CA . LEU B 1 259 ? 24.307 -8.870 82.003 1.00 26.30 286 LEU B CA 1
ATOM 4418 C C . LEU B 1 259 ? 22.894 -9.418 82.261 1.00 26.86 286 LEU B C 1
ATOM 4419 O O . LEU B 1 259 ? 21.896 -8.880 81.750 1.00 24.41 286 LEU B O 1
ATOM 4424 N N . THR B 1 260 ? 22.819 -10.465 83.085 1.00 26.77 287 THR B N 1
ATOM 4425 C CA . THR B 1 260 ? 21.542 -10.962 83.543 1.00 28.49 287 THR B CA 1
ATOM 4426 C C . THR B 1 260 ? 20.905 -9.916 84.430 1.00 28.91 287 THR B C 1
ATOM 4427 O O . THR B 1 260 ? 21.590 -9.053 84.992 1.00 29.35 287 THR B O 1
ATOM 4431 N N . PRO B 1 261 ? 19.588 -10.003 84.611 1.00 29.08 288 PRO B N 1
ATOM 4432 C CA . PRO B 1 261 ? 18.971 -9.080 85.560 1.00 28.82 288 PRO B CA 1
ATOM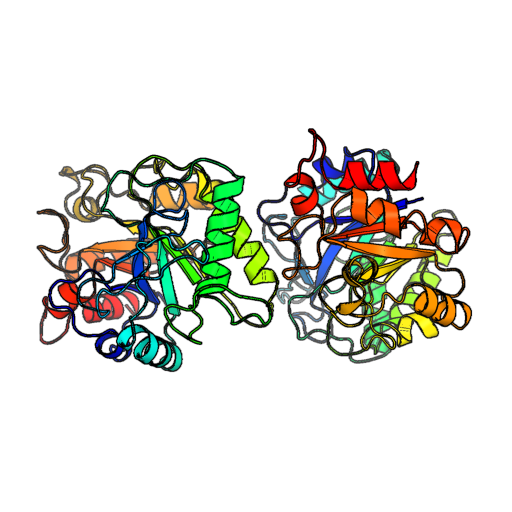 4433 C C . PRO B 1 261 ? 19.628 -9.087 86.927 1.00 29.21 288 PRO B C 1
ATOM 4434 O O . PRO B 1 261 ? 19.825 -8.024 87.499 1.00 27.88 288 PRO B O 1
ATOM 4438 N N . ASP B 1 262 ? 20.008 -10.241 87.461 1.00 30.26 289 ASP B N 1
ATOM 4439 C CA . ASP B 1 262 ? 20.649 -10.203 88.790 1.00 31.92 289 ASP B CA 1
ATOM 4440 C C . ASP B 1 262 ? 22.006 -9.458 88.776 1.00 30.34 289 ASP B C 1
ATOM 4441 O O . ASP B 1 262 ? 22.354 -8.760 89.728 1.00 29.43 289 ASP B O 1
ATOM 4446 N N . GLU B 1 263 ? 22.753 -9.615 87.703 1.00 28.56 290 GLU B N 1
ATOM 4447 C CA . GLU B 1 263 ? 24.013 -8.910 87.549 1.00 28.42 290 GLU B CA 1
ATOM 4448 C C . GLU B 1 263 ? 23.792 -7.406 87.476 1.00 27.59 290 GLU B C 1
ATOM 4449 O O . GLU B 1 263 ? 24.457 -6.651 88.169 1.00 26.60 290 GLU B O 1
ATOM 4455 N N . VAL B 1 264 ? 22.796 -6.983 86.714 1.00 25.44 291 VAL B N 1
ATOM 4456 C CA . VAL B 1 264 ? 22.430 -5.581 86.646 1.00 25.21 291 VAL B CA 1
ATOM 4457 C C . VAL B 1 264 ? 22.019 -5.048 88.025 1.00 26.48 291 VAL B C 1
ATOM 4458 O O . VAL B 1 264 ? 22.371 -3.937 88.388 1.00 25.97 291 VAL B O 1
ATOM 4462 N N . GLU B 1 265 ? 21.251 -5.825 88.783 1.00 27.53 292 GLU B N 1
ATOM 4463 C CA . GLU B 1 265 ? 20.806 -5.370 90.074 1.00 30.75 292 GLU B CA 1
ATOM 4464 C C . GLU B 1 265 ? 22.006 -5.097 90.964 1.00 29.00 292 GLU B C 1
ATOM 4465 O O . GLU B 1 265 ? 21.983 -4.125 91.709 1.00 29.83 292 GLU B O 1
ATOM 4471 N N . SER B 1 266 ? 23.036 -5.927 90.897 1.00 29.92 293 SER B N 1
ATOM 4472 C CA . SER B 1 266 ? 24.207 -5.717 91.775 1.00 31.86 293 SER B CA 1
ATOM 4473 C C . SER B 1 266 ? 24.991 -4.456 91.378 1.00 29.79 293 SER B C 1
ATOM 4474 O O . SER B 1 266 ? 25.441 -3.691 92.234 1.00 27.81 293 SER B O 1
ATOM 4477 N N . LEU B 1 267 ? 25.086 -4.209 90.078 1.00 27.63 294 LEU B N 1
ATOM 4478 C CA . LEU B 1 267 ? 25.688 -2.955 89.582 1.00 26.76 294 LEU B CA 1
ATOM 4479 C C . LEU B 1 267 ? 24.877 -1.716 89.965 1.00 26.97 294 LEU B C 1
ATOM 4480 O O . LEU B 1 267 ? 25.411 -0.743 90.509 1.00 27.37 294 LEU B O 1
ATOM 4485 N N . VAL B 1 268 ? 23.582 -1.730 89.687 1.00 28.17 295 VAL B N 1
ATOM 4486 C CA . VAL B 1 268 ? 22.759 -0.538 89.861 1.00 30.62 295 VAL B CA 1
ATOM 4487 C C . VAL B 1 268 ? 22.581 -0.195 91.316 1.00 32.04 295 VAL B C 1
ATOM 4488 O O . VAL B 1 268 ? 22.597 0.980 91.686 1.00 32.95 295 VAL B O 1
ATOM 4492 N N . SER B 1 269 ? 22.420 -1.189 92.173 1.00 34.14 296 SER B N 1
ATOM 4493 C CA . SER B 1 269 ? 22.242 -0.871 93.583 1.00 35.17 296 SER B CA 1
ATOM 4494 C C . SER B 1 269 ? 23.524 -0.210 94.157 1.00 34.94 296 SER B C 1
ATOM 4495 O O . SER B 1 269 ? 23.422 0.729 94.932 1.00 34.13 296 SER B O 1
ATOM 4498 N N . THR B 1 270 ? 24.704 -0.680 93.762 1.00 32.34 297 THR B N 1
ATOM 4499 C CA . THR B 1 270 ? 25.962 -0.007 94.121 1.00 31.95 297 THR B CA 1
ATOM 4500 C C . THR B 1 270 ? 26.008 1.430 93.621 1.00 29.79 297 THR B C 1
ATOM 4501 O O . THR B 1 270 ? 26.176 2.371 94.401 1.00 28.77 297 THR B O 1
ATOM 4505 N N . TYR B 1 271 ? 25.780 1.626 92.329 1.00 27.87 298 TYR B N 1
ATOM 4506 C CA . TYR B 1 271 ? 25.977 2.952 91.726 1.00 26.72 298 TYR B CA 1
ATOM 4507 C C . TYR B 1 271 ? 24.866 3.958 91.987 1.00 27.38 298 TYR B C 1
ATOM 4508 O O . TYR B 1 271 ? 25.155 5.159 92.175 1.00 26.40 298 TYR B O 1
ATOM 4517 N N . MET B 1 272 ? 23.620 3.490 92.075 1.00 27.96 299 MET B N 1
ATOM 4518 C CA . MET B 1 272 ? 22.520 4.373 92.446 1.00 30.65 299 MET B CA 1
ATOM 4519 C C . MET B 1 272 ? 22.716 4.901 93.864 1.00 30.53 299 MET B C 1
ATOM 4520 O O . MET B 1 272 ? 22.539 6.075 94.114 1.00 29.35 299 MET B O 1
ATOM 4525 N N . ASP B 1 273 ? 23.098 4.018 94.778 1.00 31.75 300 ASP B N 1
ATOM 4526 C CA . ASP B 1 273 ? 23.392 4.418 96.166 1.00 34.17 300 ASP B CA 1
ATOM 4527 C C . ASP B 1 273 ? 24.570 5.363 96.254 1.00 31.61 300 ASP B C 1
ATOM 4528 O O . ASP B 1 273 ? 24.514 6.349 96.982 1.00 29.75 300 ASP B O 1
ATOM 4533 N N . ARG B 1 274 ? 25.627 5.079 95.493 1.00 30.11 301 ARG B N 1
ATOM 4534 C CA . ARG B 1 274 ? 26.825 5.936 95.500 1.00 29.19 301 ARG B CA 1
ATOM 4535 C C . ARG B 1 274 ? 26.593 7.332 94.936 1.00 28.20 301 ARG B C 1
ATOM 4536 O O . ARG B 1 274 ? 27.162 8.296 95.443 1.00 27.17 301 ARG B O 1
ATOM 4544 N N . TYR B 1 275 ? 25.755 7.444 93.908 1.00 26.46 302 TYR B N 1
ATOM 4545 C CA . TYR B 1 275 ? 25.543 8.691 93.164 1.00 26.33 302 TYR B CA 1
ATOM 4546 C C . TYR B 1 275 ? 24.056 9.008 93.074 1.00 28.23 302 TYR B C 1
ATOM 4547 O O . TYR B 1 275 ? 23.438 8.905 91.996 1.00 28.19 302 TYR B O 1
ATOM 4556 N N . PRO B 1 276 ? 23.435 9.338 94.222 1.00 30.81 303 PRO B N 1
ATOM 4557 C CA . PRO B 1 276 ? 21.980 9.537 94.230 1.00 31.50 303 PRO B CA 1
ATOM 4558 C C . PRO B 1 276 ? 21.494 10.621 93.299 1.00 30.12 303 PRO B C 1
ATOM 4559 O O . PRO B 1 276 ? 20.441 10.475 92.718 1.00 32.32 303 PRO B O 1
ATOM 4563 N N . ASP B 1 277 ? 22.243 11.701 93.171 1.00 29.86 304 ASP B N 1
ATOM 4564 C CA . ASP B 1 277 ? 21.829 12.806 92.334 1.00 32.32 304 ASP B CA 1
ATOM 4565 C C . ASP B 1 277 ? 22.345 12.712 90.896 1.00 29.29 304 ASP B C 1
ATOM 4566 O O . ASP B 1 277 ? 21.764 13.306 90.038 1.00 36.32 304 ASP B O 1
ATOM 4571 N N . THR B 1 278 ? 23.444 12.019 90.635 1.00 26.59 305 THR B N 1
ATOM 4572 C CA . THR B 1 278 ? 23.978 11.964 89.252 1.00 24.49 305 THR B CA 1
ATOM 4573 C C . THR B 1 278 ? 23.480 10.758 88.462 1.00 23.03 305 THR B C 1
ATOM 4574 O O . THR B 1 278 ? 23.294 10.857 87.251 1.00 21.84 305 THR B O 1
ATOM 4578 N N . PHE B 1 279 ? 23.323 9.614 89.123 1.00 22.85 306 PHE B N 1
ATOM 4579 C CA . PHE B 1 279 ? 22.853 8.412 88.476 1.00 22.95 306 PHE B CA 1
ATOM 4580 C C . PHE B 1 279 ? 21.452 8.624 87.921 1.00 23.71 306 PHE B C 1
ATOM 4581 O O . PHE B 1 279 ? 20.552 9.012 88.641 1.00 24.09 306 PHE B O 1
ATOM 4589 N N . GLY B 1 280 ? 21.266 8.373 86.631 1.00 22.08 307 GLY B N 1
ATOM 4590 C CA . GLY B 1 280 ? 20.027 8.722 85.941 1.00 20.68 307 GLY B CA 1
ATOM 4591 C C . GLY B 1 280 ? 19.135 7.523 85.668 1.00 20.51 307 GLY B C 1
ATOM 4592 O O . GLY B 1 280 ? 17.931 7.654 85.603 1.00 21.45 307 GLY B O 1
ATOM 4593 N N . GLY B 1 281 ? 19.722 6.346 85.531 1.00 20.84 308 GLY B N 1
ATOM 4594 C CA . GLY B 1 281 ? 18.982 5.166 85.171 1.00 20.75 308 GLY B CA 1
ATOM 4595 C C . GLY B 1 281 ? 19.755 4.310 84.168 1.00 19.88 308 GLY B C 1
ATOM 4596 O O . GLY B 1 281 ? 20.981 4.251 84.206 1.00 19.76 308 GLY B O 1
ATOM 4597 N N . ILE B 1 282 ? 19.021 3.591 83.328 1.00 19.26 309 ILE B N 1
ATOM 4598 C CA . ILE B 1 282 ? 19.587 2.554 82.440 1.00 18.71 309 ILE B CA 1
ATOM 4599 C C . ILE B 1 282 ? 19.166 2.915 81.038 1.00 18.77 309 ILE B C 1
ATOM 4600 O O . ILE B 1 282 ? 18.017 3.317 80.813 1.00 19.20 309 ILE B O 1
ATOM 4605 N N . MET B 1 283 ? 20.102 2.802 80.094 1.00 17.77 310 MET B N 1
ATOM 4606 C CA . MET B 1 283 ? 19.770 2.863 78.674 1.00 17.33 310 MET B CA 1
ATOM 4607 C C . MET B 1 283 ? 19.946 1.479 78.083 1.00 17.29 310 MET B C 1
ATOM 4608 O O . MET B 1 283 ? 20.849 0.738 78.514 1.00 17.13 310 MET B O 1
ATOM 4613 N N . LEU B 1 284 ? 19.073 1.103 77.138 1.00 17.04 311 LEU B N 1
ATOM 4614 C CA . LEU B 1 284 ? 19.104 -0.215 76.525 1.00 17.00 311 LEU B CA 1
ATOM 4615 C C . LEU B 1 284 ? 19.268 -0.133 75.018 1.00 17.22 311 LEU B C 1
ATOM 4616 O O . LEU B 1 284 ? 18.548 0.607 74.345 1.00 17.25 311 LEU B O 1
ATOM 4621 N N . TRP B 1 285 ? 20.206 -0.919 74.494 1.00 17.03 312 TRP B N 1
ATOM 4622 C CA . TRP B 1 285 ? 20.276 -1.203 73.075 1.00 17.95 312 TRP B CA 1
ATOM 4623 C C . TRP B 1 285 ? 19.730 -2.637 72.911 1.00 18.35 312 TRP B C 1
ATOM 4624 O O . TRP B 1 285 ? 20.399 -3.539 73.314 1.00 18.79 312 TRP B O 1
ATOM 4635 N N . GLU B 1 286 ? 18.521 -2.869 72.426 1.00 19.11 313 GLU B N 1
ATOM 4636 C CA . GLU B 1 286 ? 17.559 -1.913 71.909 1.00 19.66 313 GLU B CA 1
ATOM 4637 C C . GLU B 1 286 ? 16.191 -2.611 71.960 1.00 19.68 313 GLU B C 1
ATOM 4638 O O . GLU B 1 286 ? 16.111 -3.719 72.473 1.00 19.27 313 GLU B O 1
ATOM 4644 N N . ALA B 1 287 ? 15.133 -1.967 71.455 1.00 18.41 314 ALA B N 1
ATOM 4645 C CA . ALA B 1 287 ? 13.753 -2.347 71.766 1.00 19.15 314 ALA B CA 1
ATOM 4646 C C . ALA B 1 287 ? 13.404 -3.777 71.305 1.00 19.81 314 ALA B C 1
ATOM 4647 O O . ALA B 1 287 ? 12.797 -4.544 72.032 1.00 19.18 314 ALA B O 1
ATOM 4649 N N . THR B 1 288 ? 13.803 -4.149 70.096 1.00 20.19 315 THR B N 1
ATOM 4650 C CA . THR B 1 288 ? 13.465 -5.460 69.590 1.00 20.65 315 THR B CA 1
ATOM 4651 C C . THR B 1 288 ? 14.241 -6.582 70.323 1.00 21.24 315 THR B C 1
ATOM 4652 O O . THR B 1 288 ? 13.669 -7.603 70.662 1.00 21.02 315 THR B O 1
ATOM 4656 N N . ALA B 1 289 ? 15.498 -6.344 70.642 1.00 21.16 316 ALA B N 1
ATOM 4657 C CA . ALA B 1 289 ? 16.269 -7.249 71.485 1.00 22.15 316 ALA B CA 1
ATOM 4658 C C . ALA B 1 289 ? 15.640 -7.476 72.848 1.00 22.95 316 ALA B C 1
ATOM 4659 O O . ALA B 1 289 ? 15.640 -8.603 73.360 1.00 23.37 316 ALA B O 1
ATOM 4661 N N . SER B 1 290 ? 15.131 -6.412 73.444 1.00 21.49 317 SER B N 1
ATOM 4662 C CA . SER B 1 290 ? 14.412 -6.500 74.729 1.00 21.68 317 SER B CA 1
ATOM 4663 C C . SER B 1 290 ? 13.151 -7.337 74.561 1.00 22.57 317 SER B C 1
ATOM 4664 O O . SER B 1 290 ? 12.906 -8.268 75.331 1.00 23.36 317 SER B O 1
ATOM 4667 N N . GLU B 1 291 ? 12.366 -6.998 73.558 1.00 23.20 318 GLU B N 1
ATOM 4668 C CA . GLU B 1 291 ? 11.087 -7.648 73.338 1.00 27.25 318 GLU B CA 1
ATOM 4669 C C . GLU B 1 291 ? 11.283 -9.142 73.088 1.00 28.02 318 GLU B C 1
ATOM 4670 O O . GLU B 1 291 ? 10.467 -9.943 73.555 1.00 28.86 318 GLU B O 1
ATOM 4676 N N . ASN B 1 292 ? 12.357 -9.499 72.378 1.00 26.72 319 ASN B N 1
ATOM 4677 C CA . ASN B 1 292 ? 12.692 -10.904 72.097 1.00 28.71 319 ASN B CA 1
ATOM 4678 C C . ASN B 1 292 ? 13.417 -11.627 73.213 1.00 27.72 319 ASN B C 1
ATOM 4679 O O . ASN B 1 292 ? 13.608 -12.817 73.128 1.00 27.55 319 ASN B O 1
ATOM 4684 N N . ASN B 1 293 ? 13.805 -10.927 74.263 1.00 26.51 320 ASN B N 1
ATOM 4685 C CA . ASN B 1 293 ? 14.430 -11.554 75.408 1.00 26.68 320 ASN B CA 1
ATOM 4686 C C . ASN B 1 293 ? 13.439 -11.537 76.579 1.00 28.42 320 ASN B C 1
ATOM 4687 O O . ASN B 1 293 ? 13.518 -10.698 77.496 1.00 25.92 320 ASN B O 1
ATOM 4692 N N . GLN B 1 294 ? 12.503 -12.492 76.525 1.00 29.63 321 GLN B N 1
ATOM 4693 C CA . GLN B 1 294 ? 11.447 -12.609 77.530 1.00 31.41 321 GLN B CA 1
ATOM 4694 C C . GLN B 1 294 ? 11.992 -13.445 78.672 1.00 32.20 321 GLN B C 1
ATOM 4695 O O . GLN B 1 294 ? 12.497 -14.523 78.452 1.00 30.53 321 GLN B O 1
ATOM 4701 N N . ILE B 1 295 ? 11.900 -12.942 79.891 1.00 32.80 322 ILE B N 1
ATOM 4702 C CA . ILE B 1 295 ? 12.308 -13.682 81.077 1.00 33.10 322 ILE B CA 1
ATOM 4703 C C . ILE B 1 295 ? 11.153 -13.671 82.080 1.00 33.17 322 ILE B C 1
ATOM 4704 O O . ILE B 1 295 ? 10.620 -12.617 82.423 1.00 31.17 322 ILE B O 1
ATOM 4709 N N . ASP B 1 296 ? 10.754 -14.859 82.528 1.00 36.00 323 ASP B N 1
ATOM 4710 C CA . ASP B 1 296 ? 9.567 -15.024 83.381 1.00 37.08 323 ASP B CA 1
ATOM 4711 C C . ASP B 1 296 ? 8.390 -14.229 82.853 1.00 34.29 323 ASP B C 1
ATOM 4712 O O . ASP B 1 296 ? 7.713 -13.543 83.582 1.00 33.37 323 ASP B O 1
ATOM 4717 N N . GLY B 1 297 ? 8.173 -14.312 81.547 1.00 34.44 324 GLY B N 1
ATOM 4718 C CA . GLY B 1 297 ? 6.996 -13.736 80.939 1.00 34.01 324 GLY B CA 1
ATOM 4719 C C . GLY B 1 297 ? 7.043 -12.244 80.713 1.00 33.69 324 GLY B C 1
ATOM 4720 O O . GLY B 1 297 ? 6.022 -11.666 80.361 1.00 32.76 324 GLY B O 1
ATOM 4721 N N . ALA B 1 298 ? 8.207 -11.600 80.907 1.00 30.85 325 ALA B N 1
ATOM 4722 C CA . ALA B 1 298 ? 8.315 -10.152 80.659 1.00 28.70 325 ALA B CA 1
ATOM 4723 C C . ALA B 1 298 ? 9.582 -9.809 79.883 1.00 27.16 325 ALA B C 1
ATOM 4724 O O . ALA B 1 298 ? 10.608 -10.453 80.084 1.00 25.73 325 ALA B O 1
ATOM 4726 N N . PRO B 1 299 ? 9.510 -8.798 78.982 1.00 25.98 326 PRO B N 1
ATOM 4727 C CA . PRO B 1 299 ? 10.708 -8.396 78.251 1.00 24.63 326 PRO B CA 1
ATOM 4728 C C . PRO B 1 299 ? 11.819 -7.847 79.159 1.00 24.16 326 PRO B C 1
ATOM 4729 O O . PRO B 1 299 ? 11.566 -7.379 80.278 1.00 24.12 326 PRO B O 1
ATOM 4733 N N . TYR B 1 300 ? 13.046 -7.876 78.671 1.00 22.59 327 TYR B N 1
ATOM 4734 C CA . TYR B 1 300 ? 14.163 -7.470 79.502 1.00 22.66 327 TYR B CA 1
ATOM 4735 C C . TYR B 1 300 ? 13.957 -6.073 80.076 1.00 22.44 327 TYR B C 1
ATOM 4736 O O . TYR B 1 300 ? 14.261 -5.824 81.233 1.00 23.16 327 TYR B O 1
ATOM 4745 N N . ALA B 1 301 ? 13.427 -5.162 79.275 1.00 22.41 328 ALA B N 1
ATOM 4746 C CA . ALA B 1 301 ? 13.234 -3.784 79.721 1.00 21.78 328 ALA B CA 1
ATOM 4747 C C . ALA B 1 301 ? 12.351 -3.680 80.967 1.00 22.83 328 ALA B C 1
ATOM 4748 O O . ALA B 1 301 ? 12.595 -2.841 81.859 1.00 21.31 328 ALA B O 1
ATOM 4750 N N . ASP B 1 302 ? 11.336 -4.544 81.052 1.00 23.66 329 ASP B N 1
ATOM 4751 C CA . ASP B 1 302 ? 10.462 -4.549 82.244 1.00 25.13 329 ASP B CA 1
ATOM 4752 C C . ASP B 1 302 ? 11.256 -4.926 83.509 1.00 24.40 329 ASP B C 1
ATOM 4753 O O . ASP B 1 302 ? 11.103 -4.318 84.536 1.00 24.73 329 ASP B O 1
ATOM 4758 N N . HIS B 1 303 ? 12.164 -5.868 83.395 1.00 24.48 330 HIS B N 1
ATOM 4759 C CA . HIS B 1 303 ? 13.060 -6.208 84.507 1.00 26.87 330 HIS B CA 1
ATOM 4760 C C . HIS B 1 303 ? 14.010 -5.070 84.897 1.00 25.99 330 HIS B C 1
ATOM 4761 O O . HIS B 1 303 ? 14.315 -4.885 86.083 1.00 25.97 330 HIS B O 1
ATOM 4768 N N . MET B 1 304 ? 14.444 -4.278 83.922 1.00 25.35 331 MET B N 1
ATOM 4769 C CA . MET B 1 304 ? 15.311 -3.111 84.230 1.00 24.61 331 MET B CA 1
ATOM 4770 C C . MET B 1 304 ? 14.564 -2.060 85.058 1.00 24.68 331 MET B C 1
ATOM 4771 O O . MET B 1 304 ? 15.089 -1.523 86.051 1.00 24.16 331 MET B O 1
ATOM 4776 N N . LYS B 1 305 ? 13.320 -1.780 84.681 1.00 25.82 332 LYS B N 1
ATOM 4777 C CA . LYS B 1 305 ? 12.533 -0.810 85.421 1.00 26.18 332 LYS B CA 1
ATOM 4778 C C . LYS B 1 305 ? 12.305 -1.323 86.850 1.00 28.01 332 LYS B C 1
ATOM 4779 O O . LYS B 1 305 ? 12.435 -0.574 87.798 1.00 26.72 332 LYS B O 1
ATOM 4785 N N . ASP B 1 306 ? 12.026 -2.608 86.999 1.00 29.16 333 ASP B N 1
ATOM 4786 C CA . ASP B 1 306 ? 11.771 -3.183 88.321 1.00 32.49 333 ASP B CA 1
ATOM 4787 C C . ASP B 1 306 ? 13.005 -2.990 89.194 1.00 32.42 333 ASP B C 1
ATOM 4788 O O . ASP B 1 306 ? 12.888 -2.636 90.356 1.00 32.56 333 ASP B O 1
ATOM 4793 N N . ILE B 1 307 ? 14.186 -3.226 88.623 1.00 30.42 334 ILE B N 1
ATOM 4794 C CA . ILE B 1 307 ? 15.434 -2.958 89.321 1.00 30.43 334 ILE B CA 1
ATOM 4795 C C . ILE B 1 307 ? 15.567 -1.498 89.716 1.00 29.85 334 ILE B C 1
ATOM 4796 O O . ILE B 1 307 ? 15.950 -1.191 90.850 1.00 30.57 334 ILE B O 1
ATOM 4801 N N . LEU B 1 308 ? 15.231 -0.586 88.814 1.00 28.07 335 LEU B N 1
ATOM 4802 C CA . LEU B 1 308 ? 15.329 0.830 89.131 1.00 27.95 335 LEU B CA 1
ATOM 4803 C C . LEU B 1 308 ? 14.362 1.333 90.222 1.00 31.40 335 LEU B C 1
ATOM 4804 O O . LEU B 1 308 ? 14.641 2.310 90.895 1.00 28.35 335 LEU B O 1
ATOM 4809 N N . LEU B 1 309 ? 13.215 0.698 90.345 1.00 34.33 336 LEU B N 1
ATOM 4810 C CA . LEU B 1 309 ? 12.245 1.081 91.371 1.00 41.69 336 LEU B CA 1
ATOM 4811 C C . LEU B 1 309 ? 12.536 0.334 92.660 1.00 48.22 336 LEU B C 1
ATOM 4812 O O . LEU B 1 309 ? 11.795 0.452 93.614 1.00 50.23 336 LEU B O 1
ATOM 4817 N N . HIS B 1 310 ? 13.596 -0.473 92.632 1.00 60.43 337 HIS B N 1
ATOM 4818 C CA . HIS B 1 310 ? 14.284 -1.041 93.789 1.00 71.03 337 HIS B CA 1
ATOM 4819 C C . HIS B 1 310 ? 13.425 -2.206 94.207 1.00 75.59 337 HIS B C 1
ATOM 4820 O O . HIS B 1 310 ? 13.825 -3.347 93.987 1.00 81.83 337 HIS B O 1
#

CATH classification: 3.20.20.80

B-factor: mean 25.45, std 10.39, range [12.67, 102.64]

Sequence (619 aa):
SNLAIYWGQGPNQLRLSHFCQETSLDIINIGFINYFPDMSSPGHWPGSNFGNQCDGSSVYVTNNDGVVTKLLSGCHQIMEDIPICQAAGKKVLLSIGGAYPPDQSILSEDSAVAFATFLWGAFGPVAEGWEGPRPFGDVVVDGFDFDIEHNGGFGYATMVNTFRQYFNQVPERKFYLSAAPQCIIPDAQLSDAIFNAAFDFIWIQYYNTAACSAKSFIDTSLGTFNFDAWVTVLKASASKDAKLYVGLPASETAANQGYYLTPDEVESLVSSTYMDRYPDTFGGIMLWEATASENNQIDGAPYADHMKDILLHRSNLAIYWGQGPNQLRLSHFCQETSLDIINIGFINYFPDMSPGHWPGSNFGNQCDGSVYVTNDGVVTKLLSGCHQIMEDIPICQAAGKKVLLSIGGAYPPDQSILSEDSAVAFATFLWGAFGPVAEGWEGPRPFGDVVVDGFDFDIEHNGGFGYATMVNTFRQYFNQVPERKFYLSAAPQCIIPDAQLSDAIFNAAFDFIWIQYYNTAACSAKSFIDTSLGTFNFDAWVTVLKASASKDAKLYVGLPASETAANQGYYLTPDEVESLVSTYMDRYPDTFGGIMLWEATASENNQIDGAPYADHMKDILLH

Organism: Aspergillus fumigatus (strain CBS 144.89 / FGSC A1163 / CEA10) (NCBI:txid451804)

Secondary structure (DSSP, 8-state):
-EEEEEES-STTPPPHHHHHT-TT--EEEEEEE-B-GGGSGGG--B---TT-S-S-EEE-TT--EEEEES--HHHHHHHHHHHHTT-EEEEEEE-SSSS------HHHHHHHHHHHHHHHSS--TT--S--TTTT---SEEEEE--SS-STTHHHHHHHHHHHHHT-TTS--EEEE--BSSSS-TTTHHHHHHS--SEEEEE-SS-TTT-SHHHHSTTS----HHHHHHHHHTSTTTT-EEEEEEESSTTSSSTT----HHHHHHHHHHHHHH-TTTEEEEEEE-HHHHHH-EETTEEHHHHHHHHHT-/--EEEEEES--TTPPPHHHHHT-TT--EEEEEEE-B-GGGSGGG--B---TT-S-S-EEE-TTS-EEEEE---HHHHHHHHHHHHTT-EEEEEEE-SSSS------HHHHHHHHHHHHHHHSS--TT--S--TTTT---SEEEEE--SS--TTHHHHHHHHHHHHHT-TTS--EEEE--BSSSS-TTTHHHHHHS--SEEEEE-SS-GGG-SHHHHSTTS----HHHHHHHHHTSTTTT-EEEEEEESSTTTSSTT----HHHHHHHHHHHHHH-TTTEEEEEEE-HHHHHT-EETTEEHHHHHHHHHT-

InterPro domains:
  IPR001223 Glycoside hydrolase family 18, catalytic domain [PF00704] (31-279)
  IPR001223 Glycoside hydrolase family 18, catalytic domain [PS51910] (29-338)
  IPR001579 Glycosyl hydrolase family 18, active site [PS01095] (166-174)
  IPR017853 Glycoside hydrolase superfamily [SSF51445] (26-326)
  IPR045321 Chitinase Cts1-like [cd02877] (29-333)

Foldseek 3Di:
DAEEFEAQADVVDDFQLVVLPVLRHAEYEYDDQAAAQVPWKPSATAGHRHPAFPPDFDADPVGITTRHGQGRASNLVRVVSSVVSNHAYAYEYHDPPPADHDADDLVSLLVNLVVCCDQAAAPDPPRPDHNSSPRHHHQYYEYEHDHDFAPSLLSSQVSNVVVQVVVVVHHHFYEYEFEQDPPGRHPLVNLARHAGQEYEYAQPDDQAAHLLCVVVVVRHHNVVVVVLVSNCNGNNVQHAYAYEAEQACVLGDHRRHDDLVSVLVVCVVVCVVCVRRHDFYYYSHDRSQCVCADPRHGSSVSRSVSVVD/DFAEEFEAQADAVDDFLLVVLPVLRHAEYEQDDQAAAQVPWKPSDTAGHRHPAAPQAADADPVGITTRHGQGRARNLVRPVSSVVSNHAYAYEYHDPPPAPHDDDDLVSLLVRLVNCCCQAAAPDDPRPDHNRSPRHHHQYYEYEHDHDFAPSPLSNQVSVVVVQVVPVVHHHFYEYEFEQDPPGRHCNVNLQRHAGQAYEYAQDDDQAAHLLCVVVVVRHHNVVVVVLVVSCVGNNNQHAYAYEAEQACPLGDHRRHDDLVSVLVVCVVVCVVCVRRHRFYYYSHDRSQVVCADPRHGSSVSRSVSVVD

Solvent-accessible surface area: 24440 Å² total; per-residue (Å²): 81,45,0,0,0,4,2,0,50,3,22,61,8,87,81,0,14,66,1,3,125,20,128,10,2,32,0,0,0,0,1,11,0,10,43,5,15,35,69,7,51,25,130,44,1,0,10,59,2,42,71,17,21,82,50,61,52,50,77,18,153,139,49,72,89,4,80,0,24,38,4,4,93,77,0,72,97,2,0,60,72,0,51,93,62,62,13,54,0,0,0,0,0,6,6,40,134,14,51,92,14,22,7,116,45,93,118,19,0,62,58,1,0,51,32,0,25,11,1,2,0,39,87,57,194,82,66,165,34,11,48,8,3,18,121,15,24,1,16,0,0,0,0,6,7,36,53,81,25,14,106,8,1,14,27,0,0,65,7,0,65,118,48,12,115,131,26,116,145,89,159,12,39,0,0,0,2,1,55,0,89,56,102,13,78,25,0,28,72,0,4,121,76,2,36,5,41,18,0,0,0,13,0,13,60,26,56,58,6,1,0,49,1,56,62,58,109,99,85,20,105,17,24,0,58,44,2,10,94,55,2,149,76,10,48,1,124,117,3,86,0,1,0,0,0,1,0,12,117,15,10,4,60,144,20,31,27,0,60,27,120,46,0,63,46,1,0,45,46,12,50,113,114,42,102,112,32,11,6,0,0,0,0,58,7,0,10,2,1,35,98,29,89,46,144,72,25,16,0,0,40,32,0,25,92,18,12,123,188,260,17,48,0,0,0,5,2,0,58,2,114,139,6,90,82,0,15,66,1,4,134,20,128,11,2,31,1,0,0,0,1,12,0,12,50,4,14,35,69,8,51,30,128,43,0,0,11,62,2,45,87,10,30,94,51,59,46,44,84,16,157,136,54,61,91,3,79,0,23,40,3,3,99,74,0,69,99,2,0,59,77,0,51,96,60,62,13,59,0,0,0,0,0,6,6,63,166,13,75,91,13,21,7,114,47,95,116,20,0,42,56,1,0,51,28,0,28,9,1,2,0,34,92,55,190,50,68,160,32,10,51,9,3,18,119,15,26,1,16,0,0,0,0,7,7,32,63,82,24,14,116,12,1,12,36,0,1,24,6,0,52,31,21,9,80,49,34,29,131,87,140,5,25,0,0,0,2,1,54,2,81,62,96,10,75,22,0,21,78,0,5,90,48,2,49,6,31,18,0,0,0,14,0,16,61,34,54,56,5,1,0,48,1,52,60,58,107,101,84,20,104,17,25,0,57,44,4,4,95,29,0,122,74,12,37,1,90,120,3,84,0,1,0,0,1,1,0,13,115,128,25,16,69,160,40,31,22,0,58,28,114,45,1,79,50,1,3,53,50,12,42,117,116,37,98,117,14,7,6,0,0,0,0,55,8,0,13,14,0,36,116,27,94,47,142,75,23,17,0,0,41,33,0,30,89,20,7,104,200

Nearest PDB structures (foldseek):
  4tx6-assembly1_A  TM=1.002E+00  e=1.067E-65  Aspergillus fumigatus A1163
  7zya-assembly1_A  TM=9.027E-01  e=6.717E-26  Trichoderma harzianum
  7zy9-assembly1_A  TM=8.977E-01  e=5.100E-25  Trichoderma harzianum
  3mu7-assembly1_A  TM=9.071E-01  e=5.144E-22  Scadoxus multiflorus
  3oih-assembly1_A  TM=8.808E-01  e=2.424E-21  Scadoxus multiflorus